Protein AF-A0A3G6RZV5-F1 (afdb_monomer_lite)

pLDDT: mean 85.43, std 10.55, range [44.31, 97.62]

Sequence (457 aa):
MAKKEITVLKEYFKAGKRPTESQFGDFIDSFAHLDDANIFSPNYKEKSNFKFVFPEQKADQAIDVLLGNVIIHGCFEIEVAGFYNFQNSVGTIKKQIVIGAFNDNNIWRPPVSRIIEASGEIVDNIYISDIVWDNTIKQYKITIYHTNSRGNEYVVRLVHHSTTNAVVDKAVLSDIYTNSLSGQKKHYVHYNENVGIKTKKPIAPLDVQGKILFDTESPVIGGVAIKGYETMWARGYHFLSSDATQNAGGFAAVGVKDKVNLYYIGKYESKVASFNPENNHSAFSGNMEVAGEVKSQSQRVFDYSPTIYLDRSVDYGGYTQGIQTRLSNGANNWFFGNAHEDTFVVSTGSYDGGRQLVVNRNGNAAFKGKVEAKDFVVSTTPTADHVFAADYKLREIAELEKFISEKSHLPEIPSAKEMTDSGLSVGDFQIKLLQKIEELTLYMISMKKEIDVLKTN

Secondary structure (DSSP, 8-state):
-----HHHHHHHT-TT-PPPHHHHHHHHHHH--TT-TTTS-TTEEEEEEEEEEPPTT--SEEEEEE--SS-EEEEEEEEEEE--BSB---EEEEEEEEEEE-TTS-EEEEEEEEEEEEEEGGGGTEEEEEEEEETTTTEEEEEEEE-SSS--EEEEEEEEE-SS---GGG-EEPPPEE-PPPS--S------S-EEES-SS-SSSEEESSEEE--S--TTS---EEEEEE-SSEEEEEEE-TTS--EEEEEEEES-TT--SEEEEE-SSSEEEEEETTTTEEEE-S----SS----S-----SSS-----PPPTTTT--EEEEEEE-TTS-EEEEEEEETTTEEEEEESSTTSSEEEEEETTS-EEESSPPP-S-----SPPPSGGGGSTT--PPPHHHHHHHHHHHSS-TTSPPHHHHHHH---HHHHHHHHHHHHHHHHHHHHHHHHHHHHHHH-

Structure (mmCIF, N/CA/C/O backbone):
data_AF-A0A3G6RZV5-F1
#
_entry.id   AF-A0A3G6RZV5-F1
#
loop_
_atom_site.group_PDB
_atom_site.id
_atom_site.type_symbol
_atom_site.label_atom_id
_atom_site.label_alt_id
_atom_site.label_comp_id
_atom_site.label_asym_id
_atom_site.label_entity_id
_atom_site.label_seq_id
_atom_site.pdbx_PDB_ins_code
_atom_site.Cartn_x
_atom_site.Cartn_y
_atom_site.Cartn_z
_atom_site.occupancy
_atom_site.B_iso_or_equiv
_atom_site.auth_seq_id
_atom_site.auth_comp_id
_atom_site.auth_asym_id
_atom_site.auth_atom_id
_atom_site.pdbx_PDB_model_num
ATOM 1 N N . MET A 1 1 ? -50.251 -6.817 67.002 1.00 53.50 1 MET A N 1
ATOM 2 C CA . MET A 1 1 ? -50.818 -8.078 67.535 1.00 53.50 1 MET A CA 1
ATOM 3 C C . MET A 1 1 ? -49.756 -9.171 67.449 1.00 53.50 1 MET A C 1
ATOM 5 O O . MET A 1 1 ? -48.773 -8.975 66.745 1.00 53.50 1 MET A O 1
ATOM 9 N N . ALA A 1 2 ? -49.868 -10.260 68.214 1.00 55.44 2 ALA A N 1
ATOM 10 C CA . ALA A 1 2 ? -48.872 -11.335 68.181 1.00 55.44 2 ALA A CA 1
ATOM 11 C C . ALA A 1 2 ? -49.033 -12.171 66.896 1.00 55.44 2 ALA A C 1
ATOM 13 O O . ALA A 1 2 ? -50.097 -12.751 66.678 1.00 55.44 2 ALA A O 1
ATOM 14 N N . LYS A 1 3 ? -47.978 -12.210 66.071 1.00 65.19 3 LYS A N 1
ATOM 15 C CA . LYS A 1 3 ? -47.906 -12.925 64.781 1.00 65.19 3 LYS A CA 1
ATOM 16 C C . LYS A 1 3 ? -48.252 -14.422 64.949 1.00 65.19 3 LYS A C 1
ATOM 18 O O . LYS A 1 3 ? -47.948 -15.003 65.993 1.00 65.19 3 LYS A O 1
ATOM 23 N N . LYS A 1 4 ? -48.890 -15.051 63.949 1.00 72.56 4 LYS A N 1
ATOM 24 C CA . LYS A 1 4 ? -49.367 -16.452 64.002 1.00 72.56 4 LYS A CA 1
ATOM 25 C C . LYS A 1 4 ? -48.599 -17.337 63.015 1.00 72.56 4 LYS A C 1
ATOM 27 O O . LYS A 1 4 ? -48.332 -16.924 61.894 1.00 72.56 4 LYS A O 1
ATOM 32 N N . GLU A 1 5 ? -48.271 -18.570 63.403 1.00 74.50 5 GLU A N 1
ATOM 33 C CA . GLU A 1 5 ? -47.612 -19.517 62.492 1.00 74.50 5 GLU A CA 1
ATOM 34 C C . GLU A 1 5 ? -48.528 -19.972 61.342 1.00 74.50 5 GLU A C 1
ATOM 36 O O . GLU A 1 5 ? -49.745 -20.077 61.512 1.00 74.50 5 GLU A O 1
ATOM 41 N N . ILE A 1 6 ? -47.938 -20.343 60.194 1.00 69.44 6 ILE A N 1
ATOM 42 C CA . ILE A 1 6 ? -48.651 -20.854 59.003 1.00 69.44 6 ILE A CA 1
ATOM 43 C C . ILE A 1 6 ? -49.625 -21.988 59.353 1.00 69.44 6 ILE A C 1
ATOM 45 O O . ILE A 1 6 ? -50.713 -22.066 58.782 1.00 69.44 6 ILE A O 1
ATOM 49 N N . THR A 1 7 ? -49.266 -22.857 60.300 1.00 76.62 7 THR A N 1
ATOM 50 C CA . THR A 1 7 ? -50.121 -23.963 60.757 1.00 76.62 7 THR A CA 1
ATOM 51 C C . THR A 1 7 ? -51.423 -23.458 61.385 1.00 76.62 7 THR A C 1
ATOM 53 O O . THR A 1 7 ? -52.482 -24.023 61.133 1.00 76.62 7 THR A O 1
ATOM 56 N N . VAL A 1 8 ? -51.366 -22.354 62.136 1.00 76.69 8 VAL A N 1
ATOM 57 C CA . VAL A 1 8 ? -52.535 -21.701 62.746 1.00 76.69 8 VAL A CA 1
ATOM 58 C C . VAL A 1 8 ? -53.341 -20.940 61.691 1.00 76.69 8 VAL A C 1
ATOM 60 O O . VAL A 1 8 ? -54.566 -21.019 61.682 1.00 76.69 8 VAL A O 1
ATOM 63 N N . LEU A 1 9 ? -52.671 -20.267 60.750 1.00 75.69 9 LEU A N 1
ATOM 64 C CA . LEU A 1 9 ? -53.339 -19.552 59.657 1.00 75.69 9 LEU A CA 1
ATOM 65 C C . LEU A 1 9 ? -54.110 -20.503 58.733 1.00 75.69 9 LEU A C 1
ATOM 67 O O . LEU A 1 9 ? -55.220 -20.185 58.321 1.00 75.69 9 LEU A O 1
ATOM 71 N N . LYS A 1 10 ? -53.585 -21.702 58.446 1.00 78.00 10 LYS A N 1
ATOM 72 C CA . LYS A 1 10 ? -54.287 -22.720 57.640 1.00 78.00 10 LYS A CA 1
ATOM 73 C C . LYS A 1 10 ? -55.625 -23.149 58.250 1.00 78.00 10 LYS A C 1
ATOM 75 O O . LYS A 1 10 ? -56.545 -23.480 57.505 1.00 78.00 10 LYS A O 1
ATOM 80 N N . GLU A 1 11 ? -55.765 -23.106 59.575 1.00 81.44 11 GLU A N 1
ATOM 81 C CA . GLU A 1 11 ? -57.043 -23.373 60.249 1.00 81.44 11 GLU A CA 1
ATOM 82 C C . GLU A 1 11 ? -58.090 -22.280 59.988 1.00 81.44 11 GLU A C 1
ATOM 84 O O . GLU A 1 11 ? -59.287 -22.577 59.977 1.00 81.44 11 GLU A O 1
ATOM 89 N N . TYR A 1 12 ? -57.664 -21.037 59.733 1.00 84.19 12 TYR A N 1
ATOM 90 C CA . TYR A 1 12 ? -58.566 -19.914 59.453 1.00 84.19 12 TYR A CA 1
ATOM 91 C C . TYR A 1 12 ? -59.238 -20.022 58.071 1.00 84.19 12 TYR A C 1
ATOM 93 O O . TYR A 1 12 ? -60.342 -19.509 57.901 1.00 84.19 12 TYR A O 1
ATOM 101 N N . PHE A 1 13 ? -58.622 -20.724 57.107 1.00 77.81 13 PHE A N 1
ATOM 102 C CA . PHE A 1 13 ? -59.063 -20.789 55.700 1.00 77.81 13 PHE A CA 1
ATOM 103 C C . PHE A 1 13 ? -59.480 -22.196 55.226 1.00 77.81 13 PHE A C 1
ATOM 105 O O . PHE A 1 13 ? -59.450 -22.490 54.029 1.00 77.81 13 PHE A O 1
ATOM 112 N N . LYS A 1 14 ? -59.875 -23.098 56.135 1.00 84.44 14 LYS A N 1
ATOM 113 C CA . LYS A 1 14 ? -60.420 -24.413 55.746 1.00 84.44 14 LYS A CA 1
ATOM 114 C C . LYS A 1 14 ? -61.727 -24.275 54.956 1.00 84.44 14 LYS A C 1
ATOM 116 O O . LYS A 1 14 ? -62.536 -23.385 55.219 1.00 84.44 14 LYS A O 1
ATOM 121 N N . ALA A 1 15 ? -61.960 -25.204 54.024 1.00 63.62 15 ALA A N 1
ATOM 122 C CA . ALA A 1 15 ? -63.175 -25.248 53.212 1.00 63.62 15 ALA A CA 1
ATOM 123 C C . ALA A 1 15 ? -64.440 -25.177 54.090 1.00 63.62 15 ALA A C 1
ATOM 125 O O . ALA A 1 15 ? -64.595 -25.950 55.035 1.00 63.62 15 ALA A O 1
ATOM 126 N N . GLY A 1 16 ? -65.325 -24.223 53.789 1.00 73.88 16 GLY A N 1
ATOM 127 C CA . GLY A 1 16 ? -66.564 -23.988 54.540 1.00 73.88 16 GLY A CA 1
ATOM 128 C C . GLY A 1 16 ? -66.453 -23.026 55.732 1.00 73.88 16 GLY A C 1
ATOM 129 O O . GLY A 1 16 ? -67.476 -22.728 56.342 1.00 73.88 16 GLY A O 1
ATOM 130 N N . LYS A 1 17 ? -65.264 -22.493 56.057 1.00 76.25 17 LYS A N 1
ATOM 131 C CA . LYS A 1 17 ? -65.096 -21.421 57.053 1.00 76.25 17 LYS A CA 1
ATOM 132 C C . LYS A 1 17 ? -64.682 -20.115 56.378 1.00 76.25 17 LYS A C 1
ATOM 134 O O . LYS A 1 17 ? -63.689 -20.070 55.659 1.00 76.25 17 LYS A O 1
ATOM 139 N N . ARG A 1 18 ? -65.443 -19.044 56.625 1.00 77.38 18 ARG A N 1
ATOM 140 C CA . ARG A 1 18 ? -65.047 -17.677 56.262 1.00 77.38 18 ARG A CA 1
ATOM 141 C C . ARG A 1 18 ? -64.276 -17.075 57.447 1.00 77.38 18 ARG A C 1
ATOM 143 O O . ARG A 1 18 ? -64.843 -17.059 58.540 1.00 77.38 18 ARG A O 1
ATOM 150 N N . PRO A 1 19 ? -63.030 -16.607 57.263 1.00 81.00 19 PRO A N 1
ATOM 151 C CA . PRO A 1 19 ? -62.265 -15.982 58.337 1.00 81.00 19 PRO A CA 1
ATOM 152 C C . PRO A 1 19 ? -62.999 -14.761 58.893 1.00 81.00 19 PRO A C 1
ATOM 154 O O . PRO A 1 19 ? -63.639 -14.021 58.140 1.00 81.00 19 PRO A O 1
ATOM 157 N N . THR A 1 20 ? -62.889 -14.532 60.200 1.00 85.06 20 THR A N 1
ATOM 158 C CA . THR A 1 20 ? -63.320 -13.268 60.811 1.00 85.06 20 THR A CA 1
ATOM 159 C C . THR A 1 20 ? -62.380 -12.131 60.408 1.00 85.06 20 THR A C 1
ATOM 161 O O . THR A 1 20 ? -61.248 -12.366 59.991 1.00 85.06 20 THR A O 1
ATOM 164 N N . GLU A 1 21 ? -62.818 -10.882 60.561 1.00 81.38 21 GLU A N 1
ATOM 165 C CA . GLU A 1 21 ? -61.992 -9.701 60.270 1.00 81.38 21 GLU A CA 1
ATOM 166 C C . GLU A 1 21 ? -60.662 -9.714 61.042 1.00 81.38 21 GLU A C 1
ATOM 168 O O . GLU A 1 21 ? -59.607 -9.467 60.468 1.00 81.38 21 GLU A O 1
ATOM 173 N N . SER A 1 22 ? -60.685 -10.128 62.313 1.00 80.31 22 SER A N 1
ATOM 174 C CA . SER A 1 22 ? -59.470 -10.300 63.119 1.00 80.31 22 SER A CA 1
ATOM 175 C C . SER A 1 22 ? -58.568 -11.427 62.606 1.00 80.31 22 SER A C 1
ATOM 177 O O . SER A 1 22 ? -57.354 -11.276 62.633 1.00 80.31 22 SER A O 1
ATOM 179 N N . GLN A 1 23 ? -59.129 -12.536 62.112 1.00 83.38 23 GLN A N 1
ATOM 180 C CA . GLN A 1 23 ? -58.349 -13.634 61.521 1.00 83.38 23 GLN A CA 1
ATOM 181 C C . GLN A 1 23 ? -57.750 -13.251 60.165 1.00 83.38 23 GLN A C 1
ATOM 183 O O . GLN A 1 23 ? -56.667 -13.711 59.810 1.00 83.38 23 GLN A O 1
ATOM 188 N N . PHE A 1 24 ? -58.446 -12.403 59.409 1.00 78.94 24 PHE A N 1
ATOM 189 C CA . PHE A 1 24 ? -57.927 -11.827 58.177 1.00 78.94 24 PHE A CA 1
ATOM 190 C C . PHE A 1 24 ? -56.823 -10.802 58.473 1.00 78.94 24 PHE A C 1
ATOM 192 O O . PHE A 1 24 ? -55.803 -10.806 57.794 1.00 78.94 24 PHE A O 1
ATOM 199 N N . GLY A 1 25 ? -56.971 -10.000 59.533 1.00 75.38 25 GLY A N 1
ATOM 200 C CA . GLY A 1 25 ? -55.913 -9.138 60.066 1.00 75.38 25 GLY A CA 1
ATOM 201 C C . GLY A 1 25 ? -54.667 -9.929 60.475 1.00 75.38 25 GLY A C 1
ATOM 202 O O . GLY A 1 25 ? -53.584 -9.640 59.981 1.00 75.38 25 GLY A O 1
ATOM 203 N N . ASP A 1 26 ? -54.830 -10.997 61.269 1.00 79.06 26 ASP A N 1
ATOM 204 C CA . ASP A 1 26 ? -53.745 -11.924 61.634 1.00 79.06 26 ASP A CA 1
ATOM 205 C C . ASP A 1 26 ? -53.050 -12.510 60.392 1.00 79.06 26 ASP A C 1
ATOM 207 O O . ASP A 1 26 ? -51.830 -12.672 60.379 1.00 79.06 26 ASP A O 1
ATOM 211 N N . PHE A 1 27 ? -53.817 -12.847 59.350 1.00 76.56 27 PHE A N 1
ATOM 212 C CA . PHE A 1 27 ? -53.292 -13.376 58.093 1.00 76.56 27 PHE A CA 1
ATOM 213 C C . PHE A 1 27 ? -52.482 -12.339 57.322 1.00 76.56 27 PHE A C 1
ATOM 215 O O . PHE A 1 27 ? -51.373 -12.659 56.917 1.00 76.56 27 PHE A O 1
ATOM 222 N N . ILE A 1 28 ? -52.989 -11.117 57.148 1.00 73.19 28 ILE A N 1
ATOM 223 C CA . ILE A 1 28 ? -52.281 -10.035 56.447 1.00 73.19 28 ILE A CA 1
ATOM 224 C C . ILE A 1 28 ? -51.010 -9.630 57.206 1.00 73.19 28 ILE A C 1
ATOM 226 O O . ILE A 1 28 ? -49.943 -9.550 56.597 1.00 73.19 28 ILE A O 1
ATOM 230 N N . ASP A 1 29 ? -51.092 -9.489 58.531 1.00 69.44 29 ASP A N 1
ATOM 231 C CA . ASP A 1 29 ? -49.945 -9.190 59.399 1.00 69.44 29 ASP A CA 1
ATOM 232 C C . ASP A 1 29 ? -48.895 -10.314 59.390 1.00 69.44 29 ASP A C 1
ATOM 234 O O . ASP A 1 29 ? -47.709 -10.062 59.606 1.00 69.44 29 ASP A O 1
ATOM 238 N N . SER A 1 30 ? -49.316 -11.559 59.138 1.00 70.31 30 SER A N 1
ATOM 239 C CA . SER A 1 30 ? -48.412 -12.710 59.031 1.00 70.31 30 SER A CA 1
ATOM 240 C C . SER A 1 30 ? -47.932 -12.973 57.596 1.00 70.31 30 SER A C 1
ATOM 242 O O . SER A 1 30 ? -46.868 -13.547 57.430 1.00 70.31 30 SER A O 1
ATOM 244 N N . PHE A 1 31 ? -48.653 -12.545 56.552 1.00 62.09 31 PHE A N 1
ATOM 245 C CA . PHE A 1 31 ? -48.222 -12.639 55.146 1.00 62.09 31 PHE A CA 1
ATOM 246 C C . PHE A 1 31 ? -47.190 -11.566 54.788 1.00 62.09 31 PHE A C 1
ATOM 248 O O . PHE A 1 31 ? -46.329 -11.790 53.936 1.00 62.09 31 PHE A O 1
ATOM 255 N N . ALA A 1 32 ? -47.241 -10.411 55.455 1.00 58.66 32 ALA A N 1
ATOM 256 C CA . ALA A 1 32 ? -46.220 -9.377 55.373 1.00 58.66 32 ALA A CA 1
ATOM 257 C C . ALA A 1 32 ? -44.980 -9.772 56.201 1.00 58.66 32 ALA A C 1
ATOM 259 O O . ALA A 1 32 ? -44.632 -9.135 57.193 1.00 58.66 32 ALA A O 1
ATOM 260 N N . HIS A 1 33 ? -44.290 -10.839 55.792 1.00 59.12 33 HIS A N 1
ATOM 261 C CA . HIS A 1 33 ? -43.014 -11.282 56.362 1.00 59.12 33 HIS A CA 1
ATOM 262 C C . HIS A 1 33 ? -41.854 -10.330 56.007 1.00 59.12 33 HIS A C 1
ATOM 264 O O . HIS A 1 33 ? -40.811 -10.775 55.554 1.00 59.12 33 HIS A O 1
ATOM 270 N N . LEU A 1 34 ? -41.992 -9.020 56.231 1.00 55.94 34 LEU A N 1
ATOM 271 C CA . LEU A 1 34 ? -40.920 -8.039 55.986 1.00 55.94 34 LEU A CA 1
ATOM 272 C C . LEU A 1 34 ? -39.690 -8.245 56.896 1.00 55.94 34 LEU A C 1
ATOM 274 O O . LEU A 1 34 ? -38.627 -7.698 56.618 1.00 55.94 34 LEU A O 1
ATOM 278 N N . ASP A 1 35 ? -39.831 -9.061 57.947 1.00 57.56 35 ASP A N 1
ATOM 279 C CA . ASP A 1 35 ? -38.786 -9.358 58.933 1.00 57.56 35 ASP A CA 1
ATOM 280 C C . ASP A 1 35 ? -38.222 -10.795 58.826 1.00 57.56 35 ASP A C 1
ATOM 282 O O . ASP A 1 35 ? -37.395 -11.183 59.652 1.00 57.56 35 ASP A O 1
ATOM 286 N N . ASP A 1 36 ? -38.689 -11.630 57.883 1.00 66.06 36 ASP A N 1
ATOM 287 C CA . ASP A 1 36 ? -38.168 -13.000 57.738 1.00 66.06 36 ASP A CA 1
ATOM 288 C C . ASP A 1 36 ? -36.772 -12.962 57.111 1.00 66.06 36 ASP A C 1
ATOM 290 O O . ASP A 1 36 ? -36.630 -12.742 55.912 1.00 66.06 36 ASP A O 1
ATOM 294 N N . ALA A 1 37 ? -35.740 -13.215 57.918 1.00 64.94 37 ALA A N 1
ATOM 295 C CA . ALA A 1 37 ? -34.343 -13.183 57.491 1.00 64.94 37 ALA A CA 1
ATOM 296 C C . ALA A 1 37 ? -33.991 -14.201 56.385 1.00 64.94 37 ALA A C 1
ATOM 298 O O . ALA A 1 37 ? -32.965 -14.036 55.725 1.00 64.94 37 ALA A O 1
ATOM 299 N N . ASN A 1 38 ? -34.816 -15.234 56.164 1.00 67.38 38 ASN A N 1
ATOM 300 C CA . ASN A 1 38 ? -34.632 -16.186 55.064 1.00 67.38 38 ASN A CA 1
ATOM 301 C C . ASN A 1 38 ? -35.175 -15.654 53.730 1.00 67.38 38 ASN A C 1
ATOM 303 O O . ASN A 1 38 ? -34.733 -16.101 52.673 1.00 67.38 38 ASN A O 1
ATOM 307 N N . ILE A 1 39 ? -36.127 -14.716 53.772 1.00 67.12 39 ILE A N 1
ATOM 308 C CA . ILE A 1 39 ? -36.760 -14.108 52.592 1.00 67.12 39 ILE A CA 1
ATOM 309 C C . ILE A 1 39 ? -36.157 -12.719 52.322 1.00 67.12 39 ILE A C 1
ATOM 311 O O . ILE A 1 39 ? -35.792 -12.407 51.191 1.00 67.12 39 ILE A O 1
ATOM 315 N N . PHE A 1 40 ? -35.985 -11.912 53.369 1.00 70.88 40 PHE A N 1
ATOM 316 C CA . PHE A 1 40 ? -35.371 -10.587 53.361 1.00 70.88 40 PHE A CA 1
ATOM 317 C C . PHE A 1 40 ? -34.137 -10.605 54.261 1.00 70.88 40 PHE A C 1
ATOM 319 O O . PHE A 1 40 ? -34.185 -10.270 55.446 1.00 70.88 40 PHE A O 1
ATOM 326 N N . SER A 1 41 ? -33.012 -11.040 53.693 1.00 80.25 41 SER A N 1
ATOM 327 C CA . SER A 1 41 ? -31.744 -11.106 54.419 1.00 80.25 41 SER A CA 1
ATOM 328 C C . SER A 1 41 ? -31.403 -9.746 55.038 1.00 80.25 41 SER A C 1
ATOM 330 O O . SER A 1 41 ? -31.340 -8.760 54.308 1.00 80.25 41 SER A O 1
ATOM 332 N N . PRO A 1 42 ? -31.090 -9.653 56.344 1.00 82.75 42 PRO A N 1
ATOM 333 C CA . PRO A 1 42 ? -30.708 -8.382 56.961 1.00 82.75 42 PRO A CA 1
ATOM 334 C C . PRO A 1 42 ? -29.401 -7.827 56.380 1.00 82.75 42 PRO A C 1
ATOM 336 O O . PRO A 1 42 ? -29.112 -6.642 56.538 1.00 82.75 42 PRO A O 1
ATOM 339 N N . ASN A 1 43 ? -28.635 -8.675 55.692 1.00 88.38 43 ASN A N 1
ATOM 340 C CA . ASN A 1 43 ? -27.391 -8.352 55.010 1.00 88.38 43 ASN A CA 1
ATOM 341 C C . ASN A 1 43 ? -27.614 -7.717 53.626 1.00 88.38 43 ASN A C 1
ATOM 343 O O . ASN A 1 43 ? -26.663 -7.222 53.025 1.00 88.38 43 ASN A O 1
ATOM 347 N N . TYR A 1 44 ? -28.850 -7.716 53.124 1.00 90.38 44 TYR A N 1
ATOM 348 C CA . TYR A 1 44 ? -29.257 -7.020 51.912 1.00 90.38 44 TYR A CA 1
ATOM 349 C C . TYR A 1 44 ? -30.419 -6.083 52.227 1.00 90.38 44 TYR A C 1
ATOM 351 O O . TYR A 1 44 ? -31.494 -6.518 52.631 1.00 90.38 44 TYR A O 1
ATOM 359 N N . LYS A 1 45 ? -30.227 -4.784 52.019 1.00 90.12 45 LYS A N 1
ATOM 360 C CA . LYS A 1 45 ? -31.321 -3.818 52.135 1.00 90.12 45 LYS A CA 1
ATOM 361 C C . LYS A 1 45 ? -31.314 -2.853 50.965 1.00 90.12 45 LYS A C 1
ATOM 363 O O . LYS A 1 45 ? -30.254 -2.461 50.477 1.00 90.12 45 LYS A O 1
ATOM 368 N N . GLU A 1 46 ? -32.514 -2.428 50.598 1.00 91.00 46 GLU A N 1
ATOM 369 C CA . GLU A 1 46 ? -32.773 -1.373 49.628 1.00 91.00 46 GLU A CA 1
ATOM 370 C C . GLU A 1 46 ? -33.574 -0.246 50.293 1.00 91.00 46 GLU A C 1
ATOM 372 O O . GLU A 1 46 ? -34.457 -0.491 51.119 1.00 91.00 46 GLU A O 1
ATOM 377 N N . LYS A 1 47 ? -33.267 1.002 49.934 1.00 90.75 47 LYS A N 1
ATOM 378 C CA . LYS A 1 47 ? -34.061 2.180 50.287 1.00 90.75 47 LYS A CA 1
ATOM 379 C C . LYS A 1 47 ? -34.240 3.054 49.051 1.00 90.75 47 LYS A C 1
ATOM 381 O O . LYS A 1 47 ? -33.277 3.624 48.546 1.00 90.75 47 LYS A O 1
ATOM 386 N N . SER A 1 48 ? -35.481 3.171 48.590 1.00 83.56 48 SER A N 1
ATOM 387 C CA . SER A 1 48 ? -35.832 3.767 47.292 1.00 83.56 48 SER A CA 1
ATOM 388 C C . SER A 1 48 ? -36.704 5.027 47.384 1.00 83.56 48 SER A C 1
ATOM 390 O O . SER A 1 48 ? -37.185 5.516 46.367 1.00 83.56 48 SER A O 1
ATOM 392 N N . ASN A 1 49 ? -36.940 5.551 48.591 1.00 81.31 49 ASN A N 1
ATOM 393 C CA . ASN A 1 49 ? -37.923 6.619 48.841 1.00 81.31 49 ASN A CA 1
ATOM 394 C C . ASN A 1 49 ? -37.299 8.018 48.947 1.00 81.31 49 ASN A C 1
ATOM 396 O O . ASN A 1 49 ? -37.875 8.911 49.567 1.00 81.31 49 ASN A O 1
ATOM 400 N N . PHE A 1 50 ? -36.111 8.216 48.382 1.00 93.38 50 PHE A N 1
ATOM 401 C CA . PHE A 1 50 ? -35.460 9.518 48.378 1.00 93.38 50 PHE A CA 1
ATOM 402 C C . PHE A 1 50 ? -35.824 10.272 47.112 1.00 93.38 50 PHE A C 1
ATOM 404 O O . PHE A 1 50 ? -35.456 9.869 46.012 1.00 93.38 50 PHE A O 1
ATOM 411 N N . LYS A 1 51 ? -36.548 11.372 47.288 1.00 92.81 51 LYS A N 1
ATOM 412 C CA . LYS A 1 51 ? -37.004 12.239 46.212 1.00 92.81 51 LYS A CA 1
ATOM 413 C C . LYS A 1 51 ? -36.645 13.677 46.557 1.00 92.81 51 LYS A C 1
ATOM 415 O O . LYS A 1 51 ? -36.919 14.117 47.672 1.00 92.81 51 LYS A O 1
ATOM 420 N N . PHE A 1 52 ? -36.043 14.396 45.619 1.00 93.25 52 PHE A N 1
ATOM 421 C CA . PHE A 1 52 ? -35.705 15.808 45.789 1.00 93.25 52 PHE A CA 1
ATOM 422 C C . PHE A 1 52 ? -35.760 16.547 44.451 1.00 93.25 52 PHE A C 1
ATOM 424 O O . PHE A 1 52 ? -35.714 15.941 43.380 1.00 93.25 52 PHE A O 1
ATOM 431 N N . VAL A 1 53 ? -35.866 17.872 44.530 1.00 92.62 53 VAL A N 1
ATOM 432 C CA . VAL A 1 53 ? -35.933 18.764 43.370 1.00 92.62 53 VAL A CA 1
ATOM 433 C C . VAL A 1 53 ? -34.904 19.865 43.564 1.00 92.62 53 VAL A C 1
ATOM 435 O O . VAL A 1 53 ? -34.980 20.606 44.545 1.00 92.62 53 VAL A O 1
ATOM 438 N N . PHE A 1 54 ? -33.945 19.980 42.645 1.00 92.06 54 PHE A N 1
ATOM 439 C CA . PHE A 1 54 ? -33.046 21.131 42.659 1.00 92.06 54 PHE A CA 1
ATOM 440 C C . PHE A 1 54 ? -33.808 22.399 42.240 1.00 92.06 54 PHE A C 1
ATOM 442 O O . PHE A 1 54 ? -34.639 22.335 41.333 1.00 92.06 54 PHE A O 1
ATOM 449 N N . PRO A 1 55 ? -33.561 23.550 42.886 1.00 89.75 55 PRO A N 1
ATOM 450 C CA . PRO A 1 55 ? -34.245 24.795 42.555 1.00 89.75 55 PRO A CA 1
ATOM 451 C C . PRO A 1 55 ? -33.873 25.309 41.157 1.00 89.75 55 PRO A C 1
ATOM 453 O O . PRO A 1 55 ? -32.721 25.227 40.736 1.00 89.75 55 PRO A O 1
ATOM 456 N N . GLU A 1 56 ? -34.854 25.888 40.463 1.00 89.81 56 GLU A N 1
ATOM 457 C CA . GLU A 1 56 ? -34.680 26.483 39.134 1.00 89.81 56 GLU A CA 1
ATOM 458 C C . GLU A 1 56 ? -33.753 27.712 39.171 1.00 89.81 56 GLU A C 1
ATOM 460 O O . GLU A 1 56 ? -33.800 28.513 40.108 1.00 89.81 56 GLU A O 1
ATOM 465 N N . GLN A 1 57 ? -32.917 27.861 38.137 1.00 87.88 57 GLN A N 1
ATOM 466 C CA . GLN A 1 57 ? -31.947 28.951 37.942 1.00 87.88 57 GLN A CA 1
ATOM 467 C C . GLN A 1 57 ? -30.912 29.129 39.066 1.00 87.88 57 GLN A C 1
ATOM 469 O O . GLN A 1 57 ? -30.307 30.195 39.195 1.00 87.88 57 GLN A O 1
ATOM 474 N N . LYS A 1 58 ? -30.646 28.088 39.861 1.00 87.44 58 LYS A N 1
ATOM 475 C CA . LYS A 1 58 ? -29.569 28.097 40.858 1.00 87.44 58 LYS A CA 1
ATOM 476 C C . LYS A 1 58 ? -28.471 27.122 40.456 1.00 87.44 58 LYS A C 1
ATOM 478 O O . LYS A 1 58 ? -28.683 25.914 40.412 1.00 87.44 58 LYS A O 1
ATOM 483 N N . ALA A 1 59 ? -27.292 27.663 40.162 1.00 87.38 59 ALA A N 1
ATOM 484 C CA . ALA A 1 59 ? -26.098 26.877 39.874 1.00 87.38 59 ALA A CA 1
ATOM 485 C C . ALA A 1 59 ? -25.449 26.338 41.160 1.00 87.38 59 ALA A C 1
ATOM 487 O O . ALA A 1 59 ? -25.783 26.771 42.269 1.00 87.38 59 ALA A O 1
ATOM 488 N N . ASP A 1 60 ? -24.506 25.408 40.987 1.00 90.50 60 ASP A N 1
ATOM 489 C CA . ASP A 1 60 ? -23.638 24.898 42.053 1.00 90.50 60 ASP A CA 1
ATOM 490 C C . ASP A 1 60 ? -24.428 24.375 43.257 1.00 90.50 60 ASP A C 1
ATOM 492 O O . ASP A 1 60 ? -24.117 24.683 44.401 1.00 90.50 60 ASP A O 1
ATOM 496 N N . GLN A 1 61 ? -25.514 23.646 43.004 1.00 94.62 61 GLN A N 1
ATOM 497 C CA . GLN A 1 61 ? -26.318 23.044 44.064 1.00 94.62 61 GLN A CA 1
ATOM 498 C C . GLN A 1 61 ? -25.831 21.622 44.340 1.00 94.62 61 GLN A C 1
ATOM 500 O O . GLN A 1 61 ? -25.420 20.905 43.427 1.00 94.62 61 GLN A O 1
ATOM 505 N N . ALA A 1 62 ? -25.915 21.197 45.593 1.00 96.25 62 ALA A N 1
ATOM 506 C CA . ALA A 1 62 ? -25.627 19.831 45.990 1.00 96.25 62 ALA A CA 1
ATOM 507 C C . ALA A 1 62 ? -26.566 19.367 47.102 1.00 96.25 62 ALA A C 1
ATOM 509 O O . ALA A 1 62 ? -27.188 20.169 47.804 1.00 96.25 62 ALA A O 1
ATOM 510 N N . ILE A 1 63 ? -26.658 18.052 47.247 1.00 97.31 63 ILE A N 1
ATOM 511 C CA . ILE A 1 63 ? -27.372 17.390 48.333 1.00 97.31 63 ILE A CA 1
ATOM 512 C C . ILE A 1 63 ? -26.540 16.210 48.823 1.00 97.31 63 ILE A C 1
ATOM 514 O O . ILE A 1 63 ? -25.959 15.475 48.020 1.00 97.31 63 ILE A O 1
ATOM 518 N N . ASP A 1 64 ? -26.463 16.030 50.137 1.00 97.62 64 ASP A N 1
ATOM 519 C CA . ASP A 1 64 ? -25.706 14.938 50.734 1.00 97.62 64 ASP A CA 1
ATOM 520 C C . ASP A 1 64 ? -26.641 13.772 51.069 1.00 97.62 64 ASP A C 1
ATOM 522 O O . ASP A 1 64 ? -27.664 13.932 51.735 1.00 97.62 64 ASP A O 1
ATOM 526 N N . VAL A 1 65 ? -26.254 12.572 50.646 1.00 96.44 65 VAL A N 1
ATOM 527 C CA . VAL A 1 65 ? -26.793 11.315 51.162 1.00 96.44 65 VAL A CA 1
ATOM 528 C C . VAL A 1 65 ? -26.002 10.968 52.418 1.00 96.44 65 VAL A C 1
ATOM 530 O O . VAL A 1 65 ? -24.859 10.518 52.338 1.00 96.44 65 VAL A O 1
ATOM 533 N N . LEU A 1 66 ? -26.601 11.203 53.580 1.00 95.75 66 LEU A N 1
ATOM 534 C CA . LEU A 1 66 ? -26.017 10.949 54.894 1.00 95.75 66 LEU A CA 1
ATOM 535 C C . LEU A 1 66 ? -26.301 9.505 55.292 1.00 95.75 66 LEU A C 1
ATOM 537 O O . LEU A 1 66 ? -27.459 9.103 55.303 1.00 95.75 66 LEU A O 1
ATOM 541 N N . LEU A 1 67 ? -25.275 8.718 55.616 1.00 92.62 67 LEU A N 1
ATOM 542 C CA . LEU A 1 67 ? -25.418 7.270 55.832 1.00 92.62 67 LEU A CA 1
ATOM 543 C C . LEU A 1 67 ? -25.652 6.876 57.301 1.00 92.62 67 LEU A C 1
ATOM 545 O O . LEU A 1 67 ? -25.811 5.694 57.604 1.00 92.62 67 LEU A O 1
ATOM 549 N N . GLY A 1 68 ? -25.721 7.854 58.206 1.00 90.81 68 GLY A N 1
ATOM 550 C CA . GLY A 1 68 ? -25.841 7.644 59.645 1.00 90.81 68 GLY A CA 1
ATOM 551 C C . GLY A 1 68 ? -24.491 7.398 60.327 1.00 90.81 68 GLY A C 1
ATOM 552 O O . GLY A 1 68 ? -23.495 7.041 59.698 1.00 90.81 68 GLY A O 1
ATOM 553 N N . ASN A 1 69 ? -24.462 7.566 61.651 1.00 91.44 69 ASN A N 1
ATOM 554 C CA . ASN A 1 69 ? -23.297 7.253 62.483 1.00 91.44 69 ASN A CA 1
ATOM 555 C C . ASN A 1 69 ? -23.218 5.738 62.757 1.00 91.44 69 ASN A C 1
ATOM 557 O O . ASN A 1 69 ? -23.510 5.260 63.856 1.00 91.44 69 ASN A O 1
ATOM 561 N N . VAL A 1 70 ? -22.905 4.975 61.712 1.00 89.44 70 VAL A N 1
ATOM 562 C CA . VAL A 1 70 ? -22.911 3.509 61.703 1.00 89.44 70 VAL A CA 1
ATOM 563 C C . VAL A 1 70 ? -21.656 2.956 61.042 1.00 89.44 70 VAL A C 1
ATOM 565 O O . VAL A 1 70 ? -20.994 3.624 60.253 1.00 89.44 70 VAL A O 1
ATOM 568 N N . ILE A 1 71 ? -21.333 1.711 61.378 1.00 89.81 71 ILE A N 1
ATOM 569 C CA . ILE A 1 71 ? -20.272 0.950 60.718 1.00 89.81 71 ILE A CA 1
ATOM 570 C C . ILE A 1 71 ? -20.773 0.562 59.319 1.00 89.81 71 ILE A C 1
ATOM 572 O O . ILE A 1 71 ? -21.874 0.022 59.193 1.00 89.81 71 ILE A O 1
ATOM 576 N N . ILE A 1 72 ? -19.975 0.815 58.279 1.00 89.69 72 ILE A N 1
ATOM 577 C CA . ILE A 1 72 ? -20.316 0.485 56.887 1.00 89.69 72 ILE A CA 1
ATOM 578 C C . ILE A 1 72 ? -19.332 -0.562 56.382 1.00 89.69 72 ILE A C 1
ATOM 580 O O . ILE A 1 72 ? -18.121 -0.346 56.375 1.00 89.69 72 ILE A O 1
ATOM 584 N N . HIS A 1 73 ? -19.856 -1.706 55.954 1.00 90.75 73 HIS A N 1
ATOM 585 C CA . HIS A 1 73 ? -19.048 -2.804 55.449 1.00 90.75 73 HIS A CA 1
ATOM 586 C C . HIS A 1 73 ? -19.744 -3.520 54.299 1.00 90.75 73 HIS A C 1
ATOM 588 O O . HIS A 1 73 ? -20.887 -3.942 54.438 1.00 90.75 73 HIS A O 1
ATOM 594 N N . GLY A 1 74 ? -19.016 -3.720 53.203 1.00 92.62 74 GLY A N 1
ATOM 595 C CA . GLY A 1 74 ? -19.481 -4.477 52.049 1.00 92.62 74 GLY A CA 1
ATOM 596 C C . GLY A 1 74 ? -19.587 -3.617 50.796 1.00 92.62 74 GLY A C 1
ATOM 597 O O . GLY A 1 74 ? -18.771 -2.721 50.570 1.00 92.62 74 GLY A O 1
ATOM 598 N N . CYS A 1 75 ? -20.562 -3.942 49.952 1.00 94.00 75 CYS A N 1
ATOM 599 C CA . CYS A 1 75 ? -20.817 -3.301 48.671 1.00 94.00 75 CYS A CA 1
ATOM 600 C C . CYS A 1 75 ? -22.080 -2.444 48.752 1.00 94.00 75 CYS A C 1
ATOM 602 O O . CYS A 1 75 ? -23.184 -2.949 48.945 1.00 94.00 75 CYS A O 1
ATOM 604 N N . PHE A 1 76 ? -21.901 -1.145 48.583 1.00 92.56 76 PHE A N 1
ATOM 605 C CA . PHE A 1 76 ? -22.932 -0.125 48.578 1.00 92.56 76 PHE A CA 1
ATOM 606 C C . PHE A 1 76 ? -23.141 0.383 47.152 1.00 92.56 76 PHE A C 1
ATOM 608 O O . PHE A 1 76 ? -22.182 0.684 46.446 1.00 92.56 76 PHE A O 1
ATOM 615 N N . GLU A 1 77 ? -24.385 0.504 46.721 1.00 95.38 77 GLU A N 1
ATOM 616 C CA . GLU A 1 77 ? -24.749 1.032 45.413 1.00 95.38 77 GLU A CA 1
ATOM 617 C C . GLU A 1 77 ? -25.686 2.222 45.589 1.00 95.38 77 GLU A C 1
ATOM 619 O O . GLU A 1 77 ? -26.648 2.164 46.354 1.00 95.38 77 GLU A O 1
ATOM 624 N N . ILE A 1 78 ? -25.392 3.298 44.867 1.00 96.38 78 ILE A N 1
ATOM 625 C CA . ILE A 1 78 ? -26.248 4.473 44.747 1.00 96.38 78 ILE A CA 1
ATOM 626 C C . ILE A 1 78 ? -26.654 4.621 43.288 1.00 96.38 78 ILE A C 1
ATOM 628 O O . ILE A 1 78 ? -25.810 4.653 42.392 1.00 96.38 78 ILE A O 1
ATOM 632 N N . GLU A 1 79 ? -27.955 4.703 43.062 1.00 96.50 79 GLU A N 1
ATOM 633 C CA . GLU A 1 79 ? -28.557 4.984 41.769 1.00 96.50 79 GLU A CA 1
ATOM 634 C C . GLU A 1 79 ? -29.277 6.328 41.847 1.00 96.50 79 GLU A C 1
ATOM 636 O O . GLU A 1 79 ? -30.067 6.554 42.767 1.00 96.50 79 GLU A O 1
ATOM 641 N N . VAL A 1 80 ? -29.005 7.212 40.889 1.00 96.06 80 VAL A N 1
ATOM 642 C CA . VAL A 1 80 ? -29.757 8.450 40.681 1.00 96.06 80 VAL A CA 1
ATOM 643 C C . VAL A 1 80 ? -30.464 8.340 39.342 1.00 96.06 80 VAL A C 1
ATOM 645 O O . VAL A 1 80 ? -29.808 8.218 38.309 1.00 96.06 80 VAL A O 1
ATOM 648 N N . ALA A 1 81 ? -31.789 8.419 39.369 1.00 94.50 81 ALA A N 1
ATOM 649 C CA . ALA A 1 81 ? -32.623 8.449 38.177 1.00 94.50 81 ALA A CA 1
ATOM 650 C C . ALA A 1 81 ? -33.226 9.845 37.998 1.00 94.50 81 ALA A C 1
ATOM 652 O O . ALA A 1 81 ? -33.712 10.456 38.957 1.00 94.50 81 ALA A O 1
ATOM 653 N N . GLY A 1 82 ? -33.173 10.341 36.766 1.00 88.12 82 GLY A N 1
ATOM 654 C CA . GLY A 1 82 ? -33.678 11.650 36.369 1.00 88.12 82 GLY A CA 1
ATOM 655 C C . GLY A 1 82 ? -34.964 11.526 35.565 1.00 88.12 82 GLY A C 1
ATOM 656 O O . GLY A 1 82 ? -35.202 10.527 34.880 1.00 88.12 82 GLY A O 1
ATOM 657 N N . PHE A 1 83 ? -35.803 12.551 35.663 1.00 83.12 83 PHE A N 1
ATOM 658 C CA . PHE A 1 83 ? -37.099 12.629 34.996 1.00 83.12 83 PHE A CA 1
ATOM 659 C C . PHE A 1 83 ? -37.211 13.943 34.229 1.00 83.12 83 PHE A C 1
ATOM 661 O O . PHE A 1 83 ? -36.524 14.916 34.528 1.00 83.12 83 PHE A O 1
ATOM 668 N N . TYR A 1 84 ? -38.124 14.008 33.263 1.00 79.12 84 TYR A N 1
ATOM 669 C CA . TYR A 1 84 ? -38.399 15.266 32.578 1.00 79.12 84 TYR A CA 1
ATOM 670 C C . TYR A 1 84 ? -39.071 16.267 33.528 1.00 79.12 84 TYR A C 1
ATOM 672 O O . TYR A 1 84 ? -40.228 16.087 33.911 1.00 79.12 84 TYR A O 1
ATOM 680 N N . ASN A 1 85 ? -38.356 17.336 33.880 1.00 72.50 85 ASN A N 1
ATOM 681 C CA . ASN A 1 85 ? -38.909 18.493 34.577 1.00 72.50 85 ASN A CA 1
ATOM 682 C C . ASN A 1 85 ? -38.065 19.732 34.229 1.00 72.50 85 ASN A C 1
ATOM 684 O O . ASN A 1 85 ? -36.878 19.753 34.514 1.00 72.50 85 ASN A O 1
ATOM 688 N N . PHE A 1 86 ? -38.641 20.742 33.571 1.00 78.62 86 PHE A N 1
ATOM 689 C CA . PHE A 1 86 ? -37.954 21.928 33.004 1.00 78.62 86 PHE A CA 1
ATOM 690 C C . PHE A 1 86 ? -36.915 21.674 31.878 1.00 78.62 86 PHE A C 1
ATOM 692 O O . PHE A 1 86 ? -36.746 22.530 31.005 1.00 78.62 86 PHE A O 1
ATOM 699 N N . GLN A 1 87 ? -36.243 20.519 31.834 1.00 80.75 87 GLN A N 1
ATOM 700 C CA . GLN A 1 87 ? -35.421 20.041 30.708 1.00 80.75 87 GLN A CA 1
ATOM 701 C C . GLN A 1 87 ? -35.420 18.506 30.637 1.00 80.75 87 GLN A C 1
ATOM 703 O O . GLN A 1 87 ? -35.917 17.830 31.539 1.00 80.75 87 GLN A O 1
ATOM 708 N N . ASN A 1 88 ? -34.861 17.950 29.560 1.00 78.88 88 ASN A N 1
ATOM 709 C CA . ASN A 1 88 ? -34.657 16.513 29.470 1.00 78.88 88 ASN A CA 1
ATOM 710 C C . ASN A 1 88 ? -33.433 16.111 30.316 1.00 78.88 88 ASN A C 1
ATOM 712 O O . ASN A 1 88 ? -32.323 16.615 30.162 1.00 78.88 88 ASN A O 1
ATOM 716 N N . SER A 1 89 ? -33.691 15.271 31.314 1.00 85.56 89 SER A N 1
ATOM 717 C CA . SER A 1 89 ? -32.687 14.679 32.201 1.00 85.56 89 SER A CA 1
ATOM 718 C C . SER A 1 89 ? -32.949 13.183 32.393 1.00 85.56 89 SER A C 1
ATOM 720 O O . SER A 1 89 ? -32.497 12.579 33.362 1.00 85.56 89 SER A O 1
ATOM 722 N N . VAL A 1 90 ? -33.698 12.576 31.464 1.00 90.50 90 VAL A N 1
ATOM 723 C CA . VAL A 1 90 ? -34.080 11.165 31.526 1.00 90.50 90 VAL A CA 1
ATOM 724 C C . VAL A 1 90 ? -32.839 10.290 31.383 1.00 90.50 90 VAL A C 1
ATOM 726 O O . VAL A 1 90 ? -32.040 10.460 30.460 1.00 90.50 90 VAL A O 1
ATOM 729 N N . GLY A 1 91 ? -32.688 9.345 32.305 1.00 92.56 91 GLY A N 1
ATOM 730 C CA . GLY A 1 91 ? -31.545 8.445 32.358 1.00 92.56 91 GLY A CA 1
ATOM 731 C C . GLY A 1 91 ? -31.282 7.936 33.769 1.00 92.56 91 GLY A C 1
ATOM 732 O O . GLY A 1 91 ? -32.014 8.272 34.705 1.00 92.56 91 GLY A O 1
ATOM 733 N N . THR A 1 92 ? -30.217 7.152 33.921 1.00 94.56 92 THR A N 1
ATOM 734 C CA . THR A 1 92 ? -29.744 6.701 35.233 1.00 94.56 92 THR A CA 1
ATOM 735 C C . THR A 1 92 ? -28.227 6.827 35.357 1.00 94.56 92 THR A C 1
ATOM 737 O O . THR A 1 92 ? -27.479 6.667 34.388 1.00 94.56 92 THR A O 1
ATOM 740 N N . ILE A 1 93 ? -27.766 7.107 36.574 1.00 96.06 93 ILE A N 1
ATOM 741 C CA . ILE A 1 93 ? -26.360 7.007 36.965 1.00 96.06 93 ILE A CA 1
ATOM 742 C C . ILE A 1 93 ? -26.295 6.070 38.156 1.00 96.06 93 ILE A C 1
ATOM 744 O O . ILE A 1 93 ? -26.840 6.373 39.218 1.00 96.06 93 ILE A O 1
ATOM 748 N N . LYS A 1 94 ? -25.593 4.951 37.998 1.00 95.94 94 LYS A N 1
ATOM 749 C CA . LYS A 1 94 ? -25.402 3.961 39.051 1.00 95.94 94 LYS A CA 1
ATOM 750 C C . LYS A 1 94 ? -23.926 3.840 39.402 1.00 95.94 94 LYS A C 1
ATOM 752 O O . LYS A 1 94 ? -23.080 3.531 38.557 1.00 95.94 94 LYS A O 1
ATOM 757 N N . LYS A 1 95 ? -23.617 4.065 40.677 1.00 95.69 95 LYS A N 1
ATOM 758 C CA . LYS A 1 95 ? -22.269 3.984 41.237 1.00 95.69 95 LYS A CA 1
ATOM 759 C C . LYS A 1 95 ? -22.206 2.885 42.285 1.00 95.69 95 LYS A C 1
ATOM 761 O O . LYS A 1 95 ? -23.018 2.841 43.204 1.00 95.69 95 LYS A O 1
ATOM 766 N N . GLN A 1 96 ? -21.209 2.023 42.147 1.00 94.81 96 GLN A N 1
ATOM 767 C CA . GLN A 1 96 ? -20.884 0.981 43.111 1.00 94.81 96 GLN A CA 1
ATOM 768 C C . GLN A 1 96 ? -19.693 1.435 43.951 1.00 94.81 96 GLN A C 1
ATOM 770 O O . GLN A 1 96 ? -18.724 1.974 43.417 1.00 94.81 96 GLN A O 1
ATOM 775 N N . ILE A 1 97 ? -19.766 1.215 45.257 1.00 94.44 97 ILE A N 1
ATOM 776 C CA . ILE A 1 97 ? -18.774 1.606 46.253 1.00 94.44 97 ILE A CA 1
ATOM 777 C C . ILE A 1 97 ? -18.545 0.404 47.161 1.00 94.44 97 ILE A C 1
ATOM 779 O O . ILE A 1 97 ? -19.474 -0.102 47.778 1.00 94.44 97 ILE A O 1
ATOM 783 N N . VAL A 1 98 ? -17.303 -0.049 47.281 1.00 93.88 98 VAL A N 1
ATOM 784 C CA . VAL A 1 98 ? -16.936 -1.091 48.243 1.00 93.88 98 VAL A CA 1
ATOM 785 C C . VAL A 1 98 ? -16.109 -0.447 49.344 1.00 93.88 98 VAL A C 1
ATOM 787 O O . VAL A 1 98 ? -15.057 0.124 49.057 1.00 93.88 98 VAL A O 1
ATOM 790 N N . ILE A 1 99 ? -16.569 -0.542 50.590 1.00 92.94 99 ILE A N 1
ATOM 791 C CA . ILE A 1 99 ? -15.959 0.113 51.757 1.00 92.94 99 ILE A CA 1
ATOM 792 C C . ILE A 1 99 ? -16.005 -0.811 52.980 1.00 92.94 99 ILE A C 1
ATOM 794 O O . ILE A 1 99 ? -16.900 -1.645 53.118 1.00 92.94 99 ILE A O 1
ATOM 798 N N . GLY A 1 100 ? -15.017 -0.672 53.860 1.00 93.81 100 GLY A N 1
ATOM 799 C CA . GLY A 1 100 ? -15.031 -1.242 55.203 1.00 93.81 100 GLY A CA 1
ATOM 800 C C . GLY A 1 100 ? -14.510 -0.213 56.190 1.00 93.81 100 GLY A C 1
ATOM 801 O O . GLY A 1 100 ? -13.301 0.034 56.238 1.00 93.81 100 GLY A O 1
ATOM 802 N N . ALA A 1 101 ? -15.421 0.419 56.924 1.00 92.50 101 ALA A N 1
ATOM 803 C CA . ALA A 1 101 ? -15.070 1.492 57.832 1.00 92.50 101 ALA A CA 1
ATOM 804 C C . ALA A 1 101 ? -15.975 1.581 59.068 1.00 92.50 101 ALA A C 1
ATOM 806 O O . ALA A 1 101 ? -17.177 1.304 59.019 1.00 92.50 101 ALA A O 1
ATOM 807 N N . PHE A 1 102 ? -15.368 1.959 60.193 1.00 91.81 102 PHE A N 1
ATOM 808 C CA . PHE A 1 102 ? -16.035 2.125 61.478 1.00 91.81 102 PHE A CA 1
ATOM 809 C C . PHE A 1 102 ? -16.728 3.487 61.555 1.00 91.81 102 PHE A C 1
ATOM 811 O O . PHE A 1 102 ? -16.493 4.383 60.741 1.00 91.81 102 PHE A O 1
ATOM 818 N N . ASN A 1 103 ? -17.580 3.645 62.564 1.00 90.44 103 ASN A N 1
ATOM 819 C CA . ASN A 1 103 ? -18.373 4.846 62.814 1.00 90.44 103 ASN A CA 1
ATOM 820 C C . ASN A 1 103 ? -17.569 5.988 63.483 1.00 90.44 103 ASN A C 1
ATOM 822 O O . ASN A 1 103 ? -18.132 6.865 64.130 1.00 90.44 103 ASN A O 1
ATOM 826 N N . ASP A 1 104 ? -16.246 5.965 63.345 1.00 91.62 104 ASP A N 1
ATOM 827 C CA . ASP A 1 104 ? -15.282 6.925 63.893 1.00 91.62 104 ASP A CA 1
ATOM 828 C C . ASP A 1 104 ? -14.200 7.323 62.865 1.00 91.62 104 ASP A C 1
ATOM 830 O O . ASP A 1 104 ? -13.159 7.863 63.235 1.00 91.62 104 ASP A O 1
ATOM 834 N N . ASN A 1 105 ? -14.448 7.067 61.573 1.00 91.44 105 ASN A N 1
ATOM 835 C CA . ASN A 1 105 ? -13.500 7.232 60.463 1.00 91.44 105 ASN A CA 1
ATOM 836 C C . ASN A 1 105 ? -12.315 6.249 60.434 1.00 91.44 105 ASN A C 1
ATOM 838 O O . ASN A 1 105 ? -11.395 6.419 59.633 1.00 91.44 105 ASN A O 1
ATOM 842 N N . ASN A 1 106 ? -12.294 5.215 61.278 1.00 93.69 106 ASN A N 1
ATOM 843 C CA . ASN A 1 106 ? -11.266 4.189 61.173 1.00 93.69 106 ASN A CA 1
ATOM 844 C C . ASN A 1 106 ? -11.589 3.236 60.004 1.00 93.69 106 ASN A C 1
ATOM 846 O O . ASN A 1 106 ? -12.539 2.451 60.050 1.00 93.69 106 ASN A O 1
ATOM 850 N N . ILE A 1 107 ? -10.817 3.341 58.920 1.00 92.38 107 ILE A N 1
ATOM 851 C CA . ILE A 1 107 ? -11.031 2.613 57.664 1.00 92.38 107 ILE A CA 1
ATOM 852 C C . ILE A 1 107 ? -10.078 1.414 57.605 1.00 92.38 107 ILE A C 1
ATOM 854 O O . ILE A 1 107 ? -8.870 1.588 57.456 1.00 92.38 107 ILE A O 1
ATOM 858 N N . TRP A 1 108 ? -10.611 0.190 57.648 1.00 93.94 108 TRP A N 1
ATOM 859 C CA . TRP A 1 108 ? -9.807 -1.029 57.447 1.00 93.94 108 TRP A CA 1
ATOM 860 C C . TRP A 1 108 ? -9.782 -1.490 55.985 1.00 93.94 108 TRP A C 1
ATOM 862 O O . TRP A 1 108 ? -8.898 -2.248 55.587 1.00 93.94 108 TRP A O 1
ATOM 872 N N . ARG A 1 109 ? -10.744 -1.039 55.170 1.00 91.88 109 ARG A N 1
ATOM 873 C CA . ARG A 1 109 ? -10.749 -1.230 53.718 1.00 91.88 109 ARG A CA 1
ATOM 874 C C . ARG A 1 109 ? -11.052 0.103 53.031 1.00 91.88 109 ARG A C 1
ATOM 876 O O . ARG A 1 109 ? -12.214 0.524 53.056 1.00 91.88 109 ARG A O 1
ATOM 883 N N . PRO A 1 110 ? -10.047 0.737 52.395 1.00 91.75 110 PRO A N 1
ATOM 884 C CA . PRO A 1 110 ? -10.232 1.978 51.654 1.00 91.75 110 PRO A CA 1
ATOM 885 C C . PRO A 1 110 ? -11.407 1.891 50.672 1.00 91.75 110 PRO A C 1
ATOM 887 O O . PRO A 1 110 ? -11.582 0.844 50.031 1.00 91.75 110 PRO A O 1
ATOM 890 N N . PRO A 1 111 ? -12.227 2.951 50.557 1.00 91.69 111 PRO A N 1
ATOM 891 C CA . PRO A 1 111 ? -13.329 2.961 49.614 1.00 91.69 111 PRO A CA 1
ATOM 892 C C . PRO A 1 111 ? -12.796 2.871 48.184 1.00 91.69 111 PRO A C 1
ATOM 894 O O . PRO A 1 111 ? -11.943 3.653 47.773 1.00 91.69 111 PRO A O 1
ATOM 897 N N . VAL A 1 112 ? -13.321 1.916 47.421 1.00 91.88 112 VAL A N 1
ATOM 898 C CA . VAL A 1 112 ? -13.094 1.808 45.975 1.00 91.88 112 VAL A CA 1
ATOM 899 C C . VAL A 1 112 ? -14.441 1.970 45.301 1.00 91.88 112 VAL A C 1
ATOM 901 O O . VAL A 1 112 ? -15.376 1.236 45.629 1.00 91.88 112 VAL A O 1
ATOM 904 N N . SER A 1 113 ? -14.549 2.922 44.380 1.00 91.56 113 SER A N 1
ATOM 905 C CA . SER A 1 113 ? -15.791 3.208 43.672 1.00 91.56 113 SER A CA 1
ATOM 906 C C . SER A 1 113 ? -15.622 3.080 42.159 1.00 91.56 113 SER A C 1
ATOM 908 O O . SER A 1 113 ? -14.523 3.225 41.622 1.00 91.56 113 SER A O 1
ATOM 910 N N . ARG A 1 114 ? -16.719 2.787 41.460 1.00 92.69 114 ARG A N 1
ATOM 911 C CA . ARG A 1 114 ? -16.794 2.857 39.996 1.00 92.69 114 ARG A CA 1
ATOM 912 C C . ARG A 1 114 ? -18.212 3.159 39.534 1.00 92.69 114 ARG A C 1
ATOM 914 O O . ARG A 1 114 ? -19.183 2.752 40.175 1.00 92.69 114 ARG A O 1
ATOM 921 N N . ILE A 1 115 ? -18.319 3.828 38.394 1.00 93.94 115 ILE A N 1
ATOM 922 C CA . ILE A 1 115 ? -19.583 3.976 37.673 1.00 93.94 115 ILE A CA 1
ATOM 923 C C . ILE A 1 115 ? -19.852 2.669 36.932 1.00 93.94 115 ILE A C 1
ATOM 925 O O . ILE A 1 115 ? -19.034 2.237 36.123 1.00 93.94 115 ILE A O 1
ATOM 929 N N . ILE A 1 116 ? -20.969 2.022 37.260 1.00 91.62 116 ILE A N 1
ATOM 930 C CA . ILE A 1 116 ? -21.401 0.765 36.634 1.00 91.62 116 ILE A CA 1
ATOM 931 C C . ILE A 1 116 ? -22.454 0.999 35.551 1.00 91.62 116 ILE A C 1
ATOM 933 O O . ILE A 1 116 ? -22.561 0.195 34.632 1.00 91.62 116 ILE A O 1
ATOM 937 N N . GLU A 1 117 ? -23.176 2.118 35.624 1.00 92.88 117 GLU A N 1
ATOM 938 C CA . GLU A 1 117 ? -24.080 2.580 34.576 1.00 92.88 117 GLU A CA 1
ATOM 939 C C . GLU A 1 117 ? -24.103 4.111 34.550 1.00 92.88 117 GLU A C 1
ATOM 941 O O . GLU A 1 117 ? -24.141 4.759 35.596 1.00 92.88 117 GLU A O 1
ATOM 946 N N . ALA A 1 118 ? -24.069 4.687 33.354 1.00 93.06 118 ALA A N 1
ATOM 947 C CA . ALA A 1 118 ? -24.302 6.104 33.110 1.00 93.06 118 ALA A CA 1
ATOM 948 C C . ALA A 1 118 ? -24.938 6.214 31.723 1.00 93.06 118 ALA A C 1
ATOM 950 O O . ALA A 1 118 ? -24.255 6.054 30.710 1.00 93.06 118 ALA A O 1
ATOM 951 N N . SER A 1 119 ? -26.256 6.383 31.684 1.00 91.12 119 SER A N 1
ATOM 952 C CA . SER A 1 119 ? -27.049 6.309 30.457 1.00 91.12 119 SER A CA 1
ATOM 953 C C . SER A 1 119 ? -28.098 7.421 30.416 1.00 91.12 119 SER A C 1
ATOM 955 O O . SER A 1 119 ? -28.689 7.768 31.437 1.00 91.12 119 SER A O 1
ATOM 957 N N . GLY A 1 120 ? -28.335 7.983 29.227 1.00 90.75 120 GLY A N 1
ATOM 958 C CA . GLY A 1 120 ? -29.278 9.087 29.019 1.00 90.75 120 GLY A CA 1
ATOM 959 C C . GLY A 1 120 ? -28.695 10.474 29.307 1.00 90.75 120 GLY A C 1
ATOM 960 O O . GLY A 1 120 ? -27.508 10.627 29.579 1.00 90.75 120 GLY A O 1
ATOM 961 N N . GLU A 1 121 ? -29.541 11.501 29.239 1.00 90.88 121 GLU A N 1
ATOM 962 C CA . GLU A 1 121 ? -29.131 12.913 29.349 1.00 90.88 121 GLU A CA 1
ATOM 963 C C . GLU A 1 121 ? -28.822 13.344 30.792 1.00 90.88 121 GLU A C 1
ATOM 965 O O . GLU A 1 121 ? -28.232 14.397 31.031 1.00 90.88 121 GLU A O 1
ATOM 970 N N . ILE A 1 122 ? -29.162 12.510 31.780 1.00 92.19 122 ILE A N 1
ATOM 971 C CA . ILE A 1 122 ? -28.849 12.748 33.195 1.00 92.19 122 ILE A CA 1
ATOM 972 C C . ILE A 1 122 ? -27.347 12.961 33.456 1.00 92.19 122 ILE A C 1
ATOM 974 O O . ILE A 1 122 ? -26.986 13.704 34.370 1.00 92.19 122 ILE A O 1
ATOM 978 N N . VAL A 1 123 ? -26.470 12.343 32.653 1.00 92.12 123 VAL A N 1
ATOM 979 C CA . VAL A 1 123 ? -25.003 12.381 32.827 1.00 92.12 123 VAL A CA 1
ATOM 980 C C . VAL A 1 123 ? -24.412 13.780 32.658 1.00 92.12 123 VAL A C 1
ATOM 982 O O . VAL A 1 123 ? -23.287 14.026 33.093 1.00 92.12 123 VAL A O 1
ATOM 985 N N . ASP A 1 124 ? -25.182 14.692 32.065 1.00 90.31 124 ASP A N 1
ATOM 986 C CA . ASP A 1 124 ? -24.824 16.095 31.883 1.00 90.31 124 ASP A CA 1
ATOM 987 C C . ASP A 1 124 ? -25.305 16.982 33.044 1.00 90.31 124 ASP A C 1
ATOM 989 O O . ASP A 1 124 ? -24.834 18.113 33.201 1.00 90.31 124 ASP A O 1
ATOM 993 N N . ASN A 1 125 ? -26.209 16.467 33.883 1.00 90.94 125 ASN A N 1
ATOM 994 C CA . ASN A 1 125 ? -26.897 17.219 34.932 1.00 90.94 125 ASN A CA 1
ATOM 995 C C . ASN A 1 125 ? -26.516 16.795 36.354 1.00 90.94 125 ASN A C 1
ATOM 997 O O . ASN A 1 125 ? -26.646 17.602 37.277 1.00 90.94 125 ASN A O 1
ATOM 1001 N N . ILE A 1 126 ? -26.073 15.551 36.550 1.00 93.75 126 ILE A N 1
ATOM 1002 C CA . ILE A 1 126 ? -25.793 14.992 37.872 1.00 93.75 126 ILE A CA 1
ATOM 1003 C C . ILE A 1 126 ? -24.397 14.391 37.947 1.00 93.75 126 ILE A C 1
ATOM 1005 O O . ILE A 1 126 ? -23.974 13.611 37.094 1.00 93.75 126 ILE A O 1
ATOM 1009 N N . TYR A 1 127 ? -23.725 14.668 39.065 1.00 95.12 127 TYR A N 1
ATOM 1010 C CA . TYR A 1 127 ? -22.478 14.020 39.428 1.00 95.12 127 TYR A CA 1
ATOM 1011 C C . TYR A 1 127 ? -22.506 13.484 40.868 1.00 95.12 127 TYR A C 1
ATOM 1013 O O . TYR A 1 127 ? -22.603 14.235 41.831 1.00 95.12 127 TYR A O 1
ATOM 1021 N N . ILE A 1 128 ? -22.376 12.165 41.021 1.00 96.25 128 ILE A N 1
ATOM 1022 C CA . ILE A 1 128 ? -22.221 11.467 42.305 1.00 96.25 128 ILE A CA 1
ATOM 1023 C C . ILE A 1 128 ? -20.744 11.434 42.751 1.00 96.25 128 ILE A C 1
ATOM 1025 O O . ILE A 1 128 ? -19.893 10.846 42.074 1.00 96.25 128 ILE A O 1
ATOM 1029 N N . SER A 1 129 ? -20.443 12.013 43.916 1.00 95.06 129 SER A N 1
ATOM 1030 C CA . SER A 1 129 ? -19.106 12.015 44.524 1.00 95.06 129 SER A CA 1
ATOM 1031 C C . SER A 1 129 ? -18.670 10.634 45.015 1.00 95.06 129 SER A C 1
ATOM 1033 O O . SER A 1 129 ? -19.428 9.662 45.000 1.00 95.06 129 SER A O 1
ATOM 1035 N N . ASP A 1 130 ? -17.416 10.513 45.445 1.00 93.69 130 ASP A N 1
ATOM 1036 C CA . ASP A 1 130 ? -17.005 9.390 46.290 1.00 93.69 130 ASP A CA 1
ATOM 1037 C C . ASP A 1 130 ? -17.580 9.515 47.701 1.00 93.69 130 ASP A C 1
ATOM 1039 O O . ASP A 1 130 ? -18.003 10.595 48.121 1.00 93.69 130 ASP A O 1
ATOM 1043 N N . ILE A 1 131 ? -17.611 8.387 48.413 1.00 93.94 131 ILE A N 1
ATOM 1044 C CA . ILE A 1 131 ? -17.966 8.358 49.829 1.00 93.94 131 ILE A CA 1
ATOM 1045 C C . ILE A 1 131 ? -16.850 9.009 50.647 1.00 93.94 131 ILE A C 1
ATOM 1047 O O . ILE A 1 131 ? -15.674 8.683 50.482 1.00 93.94 131 ILE A O 1
ATOM 1051 N N . VAL A 1 132 ? -17.222 9.919 51.540 1.00 93.81 132 VAL A N 1
ATOM 1052 C CA . VAL A 1 132 ? -16.283 10.643 52.404 1.00 93.81 132 VAL A CA 1
ATOM 1053 C C . VAL A 1 132 ? -16.797 10.677 53.836 1.00 93.81 132 VAL A C 1
ATOM 1055 O O . VAL A 1 132 ? -18.005 10.687 54.071 1.00 93.81 132 VAL A O 1
ATOM 1058 N N . TRP A 1 133 ? -15.883 10.687 54.804 1.00 94.75 133 TRP A N 1
ATOM 1059 C CA . TRP A 1 133 ? -16.221 10.945 56.200 1.00 94.75 133 TRP A CA 1
ATOM 1060 C C . TRP A 1 133 ? -16.319 12.447 56.450 1.00 94.75 133 TRP A C 1
ATOM 1062 O O . TRP A 1 133 ? -15.387 13.193 56.143 1.00 94.75 133 TRP A O 1
ATOM 1072 N N . ASP A 1 134 ? -17.425 12.887 57.043 1.00 94.50 134 ASP A N 1
ATOM 1073 C CA . ASP A 1 134 ? -17.606 14.273 57.456 1.00 94.50 134 ASP A CA 1
ATOM 1074 C C . ASP A 1 134 ? -17.375 14.407 58.969 1.00 94.50 134 ASP A C 1
ATOM 1076 O O . ASP A 1 134 ? -18.142 13.902 59.794 1.00 94.50 134 ASP A O 1
ATOM 1080 N N . ASN A 1 135 ? -16.293 15.100 59.339 1.00 93.00 135 ASN A N 1
ATOM 1081 C CA . ASN A 1 135 ? -15.881 15.276 60.734 1.00 93.00 135 ASN A CA 1
ATOM 1082 C C . ASN A 1 135 ? -16.853 16.129 61.560 1.00 93.00 135 ASN A C 1
ATOM 1084 O O . ASN A 1 135 ? -16.889 15.979 62.782 1.00 93.00 135 ASN A O 1
ATOM 1088 N N . THR A 1 136 ? -17.632 17.009 60.926 1.00 93.31 136 THR A N 1
ATOM 1089 C CA . THR A 1 136 ? -18.544 17.914 61.637 1.00 93.31 136 THR A CA 1
ATOM 1090 C C . THR A 1 136 ? -19.792 17.166 62.089 1.00 93.31 136 THR A C 1
ATOM 1092 O O . THR A 1 136 ? -20.211 17.295 63.238 1.00 93.31 136 THR A O 1
ATOM 1095 N N . ILE A 1 137 ? -20.359 16.336 61.212 1.00 93.56 137 ILE A N 1
ATOM 1096 C CA . ILE A 1 137 ? -21.567 15.545 61.504 1.00 93.56 137 ILE A CA 1
ATOM 1097 C C . ILE A 1 137 ? -21.266 14.117 61.984 1.00 93.56 137 ILE A C 1
ATOM 1099 O O . ILE A 1 137 ? -22.194 13.398 62.349 1.00 93.56 137 ILE A O 1
ATOM 1103 N N . LYS A 1 138 ? -19.987 13.714 62.009 1.00 94.25 138 LYS A N 1
ATOM 1104 C CA . LYS A 1 138 ? -19.492 12.397 62.452 1.00 94.25 138 LYS A CA 1
ATOM 1105 C C . LYS A 1 138 ? -20.198 11.220 61.770 1.00 94.25 138 LYS A C 1
ATOM 1107 O O . LYS A 1 138 ? -20.681 10.301 62.430 1.00 94.25 138 LYS A O 1
ATOM 1112 N N . GLN A 1 139 ? -20.291 11.272 60.445 1.00 94.69 139 GLN A N 1
ATOM 1113 C CA . GLN A 1 139 ? -20.852 10.194 59.628 1.00 94.69 139 GLN A CA 1
ATOM 1114 C C . GLN A 1 139 ? -20.302 10.232 58.200 1.00 94.69 139 GLN A C 1
ATOM 1116 O O . GLN A 1 139 ? -19.803 11.262 57.741 1.00 94.69 139 GLN A O 1
ATOM 1121 N N . TYR A 1 140 ? -20.425 9.112 57.484 1.00 94.56 140 TYR A N 1
ATOM 1122 C CA . TYR A 1 140 ? -20.119 9.061 56.055 1.00 94.56 140 TYR A CA 1
ATOM 1123 C C . TYR A 1 140 ? -21.232 9.689 55.225 1.00 94.56 140 TYR A C 1
ATOM 1125 O O . TYR A 1 140 ? -22.420 9.547 55.536 1.00 94.56 140 TYR A O 1
ATOM 1133 N N . LYS A 1 141 ? -20.836 10.328 54.127 1.00 95.31 141 LYS A N 1
ATOM 1134 C CA . LYS A 1 141 ? -21.752 10.909 53.154 1.00 95.31 141 LYS A CA 1
ATOM 1135 C C . LYS A 1 141 ? -21.301 10.685 51.719 1.00 95.31 141 LYS A C 1
ATOM 1137 O O . LYS A 1 141 ? -20.117 10.482 51.448 1.00 95.31 141 LYS A O 1
ATOM 1142 N N . ILE A 1 142 ? -22.265 10.753 50.811 1.00 96.12 142 ILE A N 1
ATOM 1143 C CA . ILE A 1 142 ? -22.052 10.812 49.365 1.00 96.12 142 ILE A CA 1
ATOM 1144 C C . ILE A 1 142 ? -22.769 12.061 48.869 1.00 96.12 142 ILE A C 1
ATOM 1146 O O . ILE A 1 142 ? -23.972 12.201 49.075 1.00 96.12 142 ILE A O 1
ATOM 1150 N N . THR A 1 143 ? -22.047 12.966 48.225 1.00 96.75 143 THR A N 1
ATOM 1151 C CA . THR A 1 143 ? -22.607 14.211 47.707 1.00 96.75 143 THR A CA 1
ATOM 1152 C C . THR A 1 143 ? -23.067 14.008 46.269 1.00 96.75 143 THR A C 1
ATOM 1154 O O . THR A 1 143 ? -22.330 13.507 45.418 1.00 96.75 143 THR A O 1
ATOM 1157 N N . ILE A 1 144 ? -24.300 14.410 45.988 1.00 96.81 144 ILE A N 1
ATOM 1158 C CA . ILE A 1 144 ? -24.850 14.485 44.639 1.00 96.81 144 ILE A CA 1
ATOM 1159 C C . ILE A 1 144 ? -24.803 15.951 44.226 1.00 96.81 144 ILE A C 1
ATOM 1161 O O . ILE A 1 144 ? -25.516 16.788 44.781 1.00 96.81 144 ILE A O 1
ATOM 1165 N N . TYR A 1 145 ? -23.950 16.254 43.257 1.00 96.00 145 TYR A N 1
ATOM 1166 C CA . TYR A 1 145 ? -23.806 17.582 42.683 1.00 96.00 145 TYR A CA 1
ATOM 1167 C C . TYR A 1 145 ? -24.738 17.751 41.492 1.00 96.00 145 TYR A C 1
ATOM 1169 O O . TYR A 1 145 ? -24.818 16.885 40.618 1.00 96.00 145 TYR A O 1
ATOM 1177 N N . HIS A 1 146 ? -25.383 18.907 41.435 1.00 92.94 146 HIS A N 1
ATOM 1178 C CA . HIS A 1 146 ? -26.114 19.373 40.276 1.00 92.94 146 HIS A CA 1
ATOM 1179 C C . HIS A 1 146 ? -25.167 20.168 39.376 1.00 92.94 146 HIS A C 1
ATOM 1181 O O . HIS A 1 146 ? -24.678 21.236 39.746 1.00 92.94 146 HIS A O 1
ATOM 1187 N N . THR A 1 147 ? -24.871 19.638 38.195 1.00 88.31 147 THR A N 1
ATOM 1188 C CA . THR A 1 147 ? -23.913 20.234 37.251 1.00 88.31 147 THR A CA 1
ATOM 1189 C C . THR A 1 147 ? -24.564 21.204 36.267 1.00 88.31 147 THR A C 1
ATOM 1191 O O . THR A 1 147 ? -23.863 21.827 35.469 1.00 88.31 147 THR A O 1
ATOM 1194 N N . ASN A 1 148 ? -25.885 21.374 36.360 1.00 85.56 148 ASN A N 1
ATOM 1195 C CA . ASN A 1 148 ? -26.710 22.300 35.587 1.00 85.56 148 ASN A CA 1
ATOM 1196 C C . ASN A 1 148 ? -27.387 23.323 36.531 1.00 85.56 148 ASN A C 1
ATOM 1198 O O . ASN A 1 148 ? -27.386 23.156 37.748 1.00 85.56 148 ASN A O 1
ATOM 1202 N N . SER A 1 149 ? -27.944 24.407 35.993 1.00 84.62 149 SER A N 1
ATOM 1203 C CA . SER A 1 149 ? -28.701 25.419 36.741 1.00 84.62 149 SER A CA 1
ATOM 1204 C C . SER A 1 149 ? -30.222 25.273 36.623 1.00 84.62 149 SER A C 1
ATOM 1206 O O . SER A 1 149 ? -30.942 25.966 37.338 1.00 84.62 149 SER A O 1
ATOM 1208 N N . ARG A 1 150 ? -30.730 24.394 35.747 1.00 86.94 150 ARG A N 1
ATOM 1209 C CA . ARG A 1 150 ? -32.173 24.134 35.595 1.00 86.94 150 ARG A CA 1
ATOM 1210 C C . ARG A 1 150 ? -32.668 23.105 36.600 1.00 86.94 150 ARG A C 1
ATOM 1212 O O . ARG A 1 150 ? -32.144 21.996 36.664 1.00 86.94 150 ARG A O 1
ATOM 1219 N N . GLY A 1 151 ? -33.701 23.451 37.348 1.00 84.50 151 GLY A N 1
ATOM 1220 C CA . GLY A 1 151 ? -34.298 22.604 38.361 1.00 84.50 151 GLY A CA 1
ATOM 1221 C C . GLY A 1 151 ? -34.850 21.332 37.742 1.00 84.50 151 GLY A C 1
ATOM 1222 O O . GLY A 1 151 ? -35.598 21.372 36.777 1.00 84.50 151 GLY A O 1
ATOM 1223 N N . ASN A 1 152 ? -34.454 20.186 38.276 1.00 87.50 152 ASN A N 1
ATOM 1224 C CA . ASN A 1 152 ? -34.954 18.885 37.854 1.00 87.50 152 ASN A CA 1
ATOM 1225 C C . ASN A 1 152 ? -35.284 18.063 39.091 1.00 87.50 152 ASN A C 1
ATOM 1227 O O . ASN A 1 152 ? -34.700 18.251 40.164 1.00 87.50 152 ASN A O 1
ATOM 1231 N N . GLU A 1 153 ? -36.242 17.162 38.921 1.00 91.12 153 GLU A N 1
ATOM 1232 C CA . GLU A 1 153 ? -36.628 16.205 39.943 1.00 91.12 153 GLU A CA 1
ATOM 1233 C C . GLU A 1 153 ? -35.830 14.914 39.771 1.00 91.12 153 GLU A C 1
ATOM 1235 O O . GLU A 1 153 ? -35.715 14.391 38.661 1.00 91.12 153 GLU A O 1
ATOM 1240 N N . TYR A 1 154 ? -35.309 14.398 40.881 1.00 93.88 154 TYR A N 1
ATOM 1241 C CA . TYR A 1 154 ? -34.496 13.191 40.906 1.00 93.88 154 TYR A CA 1
ATOM 1242 C C . TYR A 1 154 ? -34.978 12.235 41.990 1.00 93.88 154 TYR A C 1
ATOM 1244 O O . TYR A 1 154 ? -35.502 12.640 43.035 1.00 93.88 154 TYR A O 1
ATOM 1252 N N . VAL A 1 155 ? -34.763 10.946 41.739 1.00 94.75 155 VAL A N 1
ATOM 1253 C CA . VAL A 1 155 ? -34.967 9.883 42.722 1.00 94.75 155 VAL A CA 1
ATOM 1254 C C . VAL A 1 155 ? -33.641 9.194 42.985 1.00 94.75 155 VAL A C 1
ATOM 1256 O O . VAL A 1 155 ? -32.892 8.895 42.057 1.00 94.75 155 VAL A O 1
ATOM 1259 N N . VAL A 1 156 ? -33.372 8.925 44.261 1.00 96.25 156 VAL A N 1
ATOM 1260 C CA . VAL A 1 156 ? -32.211 8.158 44.708 1.00 96.25 156 VAL A CA 1
ATOM 1261 C C . VAL A 1 156 ? -32.655 6.810 45.247 1.00 96.25 156 VAL A C 1
ATOM 1263 O O . VAL A 1 156 ? -33.544 6.722 46.100 1.00 96.25 156 VAL A O 1
ATOM 1266 N N . ARG A 1 157 ? -31.985 5.756 44.784 1.00 95.94 157 ARG A N 1
ATOM 1267 C CA . ARG A 1 157 ? -32.083 4.414 45.356 1.00 95.94 157 ARG A CA 1
ATOM 1268 C C . ARG A 1 157 ? -30.739 4.006 45.919 1.00 95.94 157 ARG A C 1
ATOM 1270 O O . ARG A 1 157 ? -29.706 4.187 45.279 1.00 95.94 157 ARG A O 1
ATOM 1277 N N . LEU A 1 158 ? -30.770 3.459 47.125 1.00 95.81 158 LEU A N 1
ATOM 1278 C CA . LEU A 1 158 ? -29.599 2.925 47.801 1.00 95.81 158 LEU A CA 1
ATOM 1279 C C . LEU A 1 158 ? -29.785 1.430 47.989 1.00 95.81 158 LEU A C 1
ATOM 1281 O O . LEU A 1 158 ? -30.817 1.001 48.502 1.00 95.81 158 LEU A O 1
ATOM 1285 N N . VAL A 1 159 ? -28.769 0.656 47.636 1.00 94.44 159 VAL A N 1
ATOM 1286 C CA . VAL A 1 159 ? -28.717 -0.788 47.863 1.00 94.44 159 VAL A CA 1
ATOM 1287 C C . VAL A 1 159 ? -27.434 -1.104 48.614 1.00 94.44 159 VAL A C 1
ATOM 1289 O O . VAL A 1 159 ? -26.378 -0.564 48.299 1.00 94.44 159 VAL A O 1
ATOM 1292 N N . HIS A 1 160 ? -27.496 -1.973 49.618 1.00 93.75 160 HIS A N 1
ATOM 1293 C CA . HIS A 1 160 ? -26.302 -2.387 50.346 1.00 93.75 160 HIS A CA 1
ATOM 1294 C C . HIS A 1 160 ? -26.287 -3.890 50.580 1.00 93.75 160 HIS A C 1
ATOM 1296 O O . HIS A 1 160 ? -27.182 -4.436 51.222 1.00 93.75 160 HIS A O 1
ATOM 1302 N N . HIS A 1 161 ? -25.231 -4.522 50.073 1.00 92.62 161 HIS A N 1
ATOM 1303 C CA . HIS A 1 161 ? -24.856 -5.904 50.320 1.00 92.62 161 HIS A CA 1
ATOM 1304 C C . HIS A 1 161 ? -23.723 -5.923 51.344 1.00 92.62 161 HIS A C 1
ATOM 1306 O O . HIS A 1 161 ? -22.586 -5.564 51.038 1.00 92.62 161 HIS A O 1
ATOM 1312 N N . SER A 1 162 ? -24.030 -6.356 52.555 1.00 90.12 162 SER A N 1
ATOM 1313 C CA . SER A 1 162 ? -23.093 -6.421 53.671 1.00 90.12 162 SER A CA 1
ATOM 1314 C C . SER A 1 162 ? -22.818 -7.871 54.068 1.00 90.12 162 SER A C 1
ATOM 1316 O O . SER A 1 162 ? -23.559 -8.785 53.720 1.00 90.12 162 SER A O 1
ATOM 1318 N N . THR A 1 163 ? -21.734 -8.110 54.803 1.00 84.19 163 THR A N 1
ATOM 1319 C CA . THR A 1 163 ? -21.514 -9.398 55.492 1.00 84.19 163 THR A CA 1
ATOM 1320 C C . THR A 1 163 ? -22.146 -9.423 56.889 1.00 84.19 163 THR A C 1
ATOM 1322 O O . THR A 1 163 ? -22.106 -10.442 57.571 1.00 84.19 163 THR A O 1
ATOM 1325 N N . THR A 1 164 ? -22.679 -8.287 57.329 1.00 84.69 164 THR A N 1
ATOM 1326 C CA . THR A 1 164 ? -23.425 -8.064 58.572 1.00 84.69 164 THR A CA 1
ATOM 1327 C C . THR A 1 164 ? -24.712 -7.306 58.234 1.00 84.69 164 THR A C 1
ATOM 1329 O O . THR A 1 164 ? -25.028 -7.118 57.062 1.00 84.69 164 THR A O 1
ATOM 1332 N N . ASN A 1 165 ? -25.453 -6.813 59.227 1.00 87.00 165 ASN A N 1
ATOM 1333 C CA . ASN A 1 165 ? -26.666 -6.038 58.968 1.00 87.00 165 ASN A CA 1
ATOM 1334 C C . ASN A 1 165 ? -26.385 -4.833 58.051 1.00 87.00 165 ASN A C 1
ATOM 1336 O O . ASN A 1 165 ? -25.554 -3.977 58.357 1.00 87.00 165 ASN A O 1
ATOM 1340 N N . ALA A 1 166 ? -27.102 -4.751 56.933 1.00 88.38 166 ALA A N 1
ATOM 1341 C CA . ALA A 1 166 ? -27.067 -3.608 56.041 1.00 88.38 166 ALA A CA 1
ATOM 1342 C C . ALA A 1 166 ? -27.710 -2.381 56.712 1.00 88.38 166 ALA A C 1
ATOM 1344 O O . ALA A 1 166 ? -28.704 -2.489 57.436 1.00 88.38 166 ALA A O 1
ATOM 1345 N N . VAL A 1 167 ? -27.135 -1.205 56.446 1.00 86.50 167 VAL A N 1
ATOM 1346 C CA . VAL A 1 167 ? -27.397 0.030 57.205 1.00 86.50 167 VAL A CA 1
ATOM 1347 C C . VAL A 1 167 ? -28.072 1.144 56.393 1.00 86.50 167 VAL A C 1
ATOM 1349 O O . VAL A 1 167 ? -28.207 2.267 56.870 1.00 86.50 167 VAL A O 1
ATOM 1352 N N . VAL A 1 168 ? -28.524 0.860 55.165 1.00 88.38 168 VAL A N 1
ATOM 1353 C CA . VAL A 1 168 ? -29.176 1.863 54.287 1.00 88.38 168 VAL A CA 1
ATOM 1354 C C . VAL A 1 168 ? -30.487 2.413 54.848 1.00 88.38 168 VAL A C 1
ATOM 1356 O O . VAL A 1 168 ? -30.922 3.490 54.450 1.00 88.38 168 VAL A O 1
ATOM 1359 N N . ASP A 1 169 ? -31.117 1.726 55.800 1.00 87.56 169 ASP A N 1
ATOM 1360 C CA . ASP A 1 169 ? -32.302 2.215 56.507 1.00 87.56 169 ASP A CA 1
ATOM 1361 C C . ASP A 1 169 ? -32.017 3.490 57.313 1.00 87.56 169 ASP A C 1
ATOM 1363 O O . ASP A 1 169 ? -32.897 4.352 57.412 1.00 87.56 169 ASP A O 1
ATOM 1367 N N . LYS A 1 170 ? -30.780 3.651 57.803 1.00 90.69 170 LYS A N 1
ATOM 1368 C CA . LYS A 1 170 ? -30.302 4.851 58.506 1.00 90.69 170 LYS A CA 1
ATOM 1369 C C . LYS A 1 170 ? -30.006 6.029 57.586 1.00 90.69 170 LYS A C 1
ATOM 1371 O O . LYS A 1 170 ? -29.862 7.139 58.091 1.00 90.69 170 LYS A O 1
ATOM 1376 N N . ALA A 1 171 ? -29.945 5.809 56.273 1.00 93.62 171 ALA A N 1
ATOM 1377 C CA . ALA A 1 171 ? -29.624 6.878 55.348 1.00 93.62 171 ALA A CA 1
ATOM 1378 C C . ALA A 1 171 ? -30.716 7.960 55.341 1.00 93.62 171 ALA A C 1
ATOM 1380 O O . ALA A 1 171 ? -31.907 7.643 55.427 1.00 93.62 171 ALA A O 1
ATOM 1381 N N . VAL A 1 172 ? -30.333 9.225 55.210 1.00 95.25 172 VAL A N 1
ATOM 1382 C CA . VAL A 1 172 ? -31.235 10.373 55.026 1.00 95.25 172 VAL A CA 1
ATOM 1383 C C . VAL A 1 172 ? -30.613 11.357 54.036 1.00 95.25 172 VAL A C 1
ATOM 1385 O O . VAL A 1 172 ? -29.404 11.333 53.821 1.00 95.25 172 VAL A O 1
ATOM 1388 N N . LEU A 1 173 ? -31.426 12.216 53.424 1.00 96.31 173 LEU A N 1
ATOM 1389 C CA . LEU A 1 173 ? -30.916 13.334 52.630 1.00 96.31 173 LEU A CA 1
ATOM 1390 C C . LEU A 1 173 ? -30.723 14.561 53.525 1.00 96.31 173 LEU A C 1
ATOM 1392 O O . LEU A 1 173 ? -31.530 14.790 54.428 1.00 96.31 173 LEU A O 1
ATOM 1396 N N . SER A 1 174 ? -29.676 15.341 53.271 1.00 96.69 174 SER A N 1
ATOM 1397 C CA . SER A 1 174 ? -29.543 16.691 53.822 1.00 96.69 174 SER A CA 1
ATOM 1398 C C . SER A 1 174 ? -30.510 17.668 53.146 1.00 96.69 174 SER A C 1
ATOM 1400 O O . SER A 1 174 ? -31.120 17.358 52.120 1.00 96.69 174 SER A O 1
ATOM 1402 N N . ASP A 1 175 ? -30.567 18.896 53.662 1.00 95.94 175 ASP A N 1
ATOM 1403 C CA . ASP A 1 175 ? -31.075 20.022 52.880 1.00 95.94 175 ASP A CA 1
ATOM 1404 C C . ASP A 1 175 ? -30.187 20.264 51.650 1.00 95.94 175 ASP A C 1
ATOM 1406 O O . ASP A 1 175 ? -28.993 19.940 51.652 1.00 95.94 175 ASP A O 1
ATOM 1410 N N . ILE A 1 176 ? -30.770 20.840 50.596 1.00 95.94 176 ILE A N 1
ATOM 1411 C CA . ILE A 1 176 ? -30.023 21.295 49.418 1.00 95.94 176 ILE A CA 1
ATOM 1412 C C . ILE A 1 176 ? -29.237 22.548 49.794 1.00 95.94 176 ILE A C 1
ATOM 1414 O O . ILE A 1 176 ? -29.780 23.481 50.388 1.00 95.94 176 ILE A O 1
ATOM 1418 N N . TYR A 1 177 ? -27.967 22.589 49.408 1.00 95.50 177 TYR A N 1
ATOM 1419 C CA . TYR A 1 177 ? -27.073 23.698 49.708 1.00 95.50 177 TYR A CA 1
ATOM 1420 C C . TYR A 1 177 ? -26.200 24.055 48.505 1.00 95.50 177 TYR A C 1
ATOM 1422 O O . TYR A 1 177 ? -26.066 23.287 47.551 1.00 95.50 177 TYR A O 1
ATOM 1430 N N . THR A 1 178 ? -25.608 25.248 48.544 1.00 94.44 178 THR A N 1
ATOM 1431 C CA . THR A 1 178 ? -24.686 25.702 47.500 1.00 94.44 178 THR A CA 1
ATOM 1432 C C . THR A 1 178 ? -23.303 25.095 47.728 1.00 94.44 178 THR A C 1
ATOM 1434 O O . THR A 1 178 ? -22.667 25.349 48.750 1.00 94.44 178 THR A O 1
ATOM 1437 N N . ASN A 1 179 ? -22.835 24.312 46.764 1.00 93.62 179 ASN A N 1
ATOM 1438 C CA . ASN A 1 179 ? -21.532 23.673 46.734 1.00 93.62 179 ASN A CA 1
ATOM 1439 C C . ASN A 1 179 ? -21.110 23.443 45.277 1.00 93.62 179 ASN A C 1
ATOM 1441 O O . ASN A 1 179 ? -21.703 22.631 44.565 1.00 93.62 179 ASN A O 1
ATOM 1445 N N . SER A 1 180 ? -20.085 24.167 44.826 1.00 89.62 180 SER A N 1
ATOM 1446 C CA . SER A 1 180 ? -19.604 24.051 43.450 1.00 89.62 180 SER A CA 1
ATOM 1447 C C . SER A 1 180 ? -18.721 22.819 43.282 1.00 89.62 180 SER A C 1
ATOM 1449 O O . SER A 1 180 ? -17.785 22.595 44.050 1.00 89.62 180 SER A O 1
ATOM 1451 N N . LEU A 1 181 ? -19.001 22.034 42.241 1.00 91.19 181 LEU A N 1
ATOM 1452 C CA . LEU A 1 181 ? -18.158 20.910 41.849 1.00 91.19 181 LEU A CA 1
ATOM 1453 C C . LEU A 1 181 ? -16.946 21.411 41.057 1.00 91.19 181 LEU A C 1
ATOM 1455 O O . LEU A 1 181 ? -17.086 21.924 39.940 1.00 91.19 181 LEU A O 1
ATOM 1459 N N . SER A 1 182 ? -15.750 21.206 41.608 1.00 87.38 182 SER A N 1
ATOM 1460 C CA . SER A 1 182 ? -14.486 21.424 40.907 1.00 87.38 182 SER A CA 1
ATOM 1461 C C . SER A 1 182 ? -14.050 20.163 40.147 1.00 87.38 182 SER A C 1
ATOM 1463 O O . SER A 1 182 ? -14.213 19.040 40.618 1.00 87.38 182 SER A O 1
ATOM 1465 N N . GLY A 1 183 ? -13.484 20.340 38.949 1.00 88.06 183 GLY A N 1
ATOM 1466 C CA . GLY A 1 183 ? -12.983 19.234 38.126 1.00 88.06 183 GLY A CA 1
ATOM 1467 C C . GLY A 1 183 ? -14.035 18.604 37.208 1.00 88.06 183 GLY A C 1
ATOM 1468 O O . GLY A 1 183 ? -14.745 19.305 36.486 1.00 88.06 183 GLY A O 1
ATOM 1469 N N . GLN A 1 184 ? -14.073 17.270 37.167 1.00 85.31 184 GLN A N 1
ATOM 1470 C CA . GLN A 1 184 ? -14.913 16.499 36.249 1.00 85.31 184 GLN A CA 1
ATOM 1471 C C . GLN A 1 184 ? -16.400 16.638 36.601 1.00 85.31 184 GLN A C 1
ATOM 1473 O O . GLN A 1 184 ? -16.801 16.362 37.724 1.00 85.31 184 GLN A O 1
ATOM 1478 N N . LYS A 1 185 ? -17.222 17.027 35.617 1.00 87.62 185 LYS A N 1
ATOM 1479 C CA . LYS A 1 185 ? -18.672 17.257 35.781 1.00 87.62 185 LYS A CA 1
ATOM 1480 C C . LYS A 1 185 ? -19.562 16.204 35.115 1.00 87.62 185 LYS A C 1
ATOM 1482 O O . LYS A 1 185 ? -20.773 16.360 35.105 1.00 87.62 185 LYS A O 1
ATOM 1487 N N . LYS A 1 186 ? -18.975 15.157 34.534 1.00 88.06 186 LYS A N 1
ATOM 1488 C CA . LYS A 1 186 ? -19.702 14.078 33.850 1.00 88.06 186 LYS A CA 1
ATOM 1489 C C . LYS A 1 186 ? -19.157 12.725 34.271 1.00 88.06 186 LYS A C 1
ATOM 1491 O O . LYS A 1 186 ? -17.957 12.595 34.512 1.00 88.06 186 LYS A O 1
ATOM 1496 N N . HIS A 1 187 ? -20.023 11.724 34.348 1.00 90.38 187 HIS A N 1
ATOM 1497 C CA . HIS A 1 187 ? -19.614 10.349 34.629 1.00 90.38 187 HIS A CA 1
ATOM 1498 C C . HIS A 1 187 ? -19.253 9.607 33.347 1.00 90.38 187 HIS A C 1
ATOM 1500 O O . HIS A 1 187 ? -19.957 9.710 32.347 1.00 90.38 187 HIS A O 1
ATOM 1506 N N . TYR A 1 188 ? -18.171 8.833 33.402 1.00 83.00 188 TYR A N 1
ATOM 1507 C CA . TYR A 1 188 ? -17.760 7.924 32.337 1.00 83.00 188 TYR A CA 1
ATOM 1508 C C . TYR A 1 188 ? -17.723 6.502 32.885 1.00 83.00 188 TYR A C 1
ATOM 1510 O O . TYR A 1 188 ? -17.269 6.264 34.008 1.00 83.00 188 TYR A O 1
ATOM 1518 N N . VAL A 1 189 ? -18.182 5.547 32.080 1.00 84.81 189 VAL A N 1
ATOM 1519 C CA . VAL A 1 189 ? -18.010 4.128 32.387 1.00 84.81 189 VAL A CA 1
ATOM 1520 C C . VAL A 1 189 ? -16.615 3.719 31.924 1.00 84.81 189 VAL A C 1
ATOM 1522 O O . VAL A 1 189 ? -16.327 3.703 30.728 1.00 84.81 189 VAL A O 1
ATOM 1525 N N . HIS A 1 190 ? -15.746 3.394 32.878 1.00 75.94 190 HIS A N 1
ATOM 1526 C CA . HIS A 1 190 ? -14.404 2.887 32.605 1.00 75.94 190 HIS A CA 1
ATOM 1527 C C . HIS A 1 190 ? -14.371 1.370 32.797 1.00 75.94 190 HIS A C 1
ATOM 1529 O O . HIS A 1 190 ? -14.596 0.865 33.899 1.00 75.94 190 HIS A O 1
ATOM 1535 N N . TYR A 1 191 ? -14.056 0.644 31.726 1.00 78.19 191 TYR A N 1
ATOM 1536 C CA . TYR A 1 191 ? -13.763 -0.784 31.789 1.00 78.19 191 TYR A CA 1
ATOM 1537 C C . TYR A 1 191 ? -12.249 -0.970 31.915 1.00 78.19 191 TYR A C 1
ATOM 1539 O O . TYR A 1 191 ? -11.514 -0.736 30.962 1.00 78.19 191 TYR A O 1
ATOM 1547 N N . ASN A 1 192 ? -11.788 -1.366 33.104 1.00 73.69 192 ASN A N 1
ATOM 1548 C CA . ASN A 1 192 ? -10.374 -1.688 33.354 1.00 73.69 192 ASN A CA 1
ATOM 1549 C C . ASN A 1 192 ? -10.028 -3.142 32.998 1.00 73.69 192 ASN A C 1
ATOM 1551 O O . ASN A 1 192 ? -8.858 -3.499 32.912 1.00 73.69 192 ASN A O 1
ATOM 1555 N N . GLU A 1 193 ? -11.053 -3.970 32.812 1.00 82.88 193 GLU A N 1
ATOM 1556 C CA . GLU A 1 193 ? -10.934 -5.365 32.405 1.00 82.88 193 GLU A CA 1
ATOM 1557 C C . GLU A 1 193 ? -11.131 -5.498 30.895 1.00 82.88 193 GLU A C 1
ATOM 1559 O O . GLU A 1 193 ? -11.717 -4.629 30.245 1.00 82.88 193 GLU A O 1
ATOM 1564 N N . ASN A 1 194 ? -10.700 -6.633 30.350 1.00 84.56 194 ASN A N 1
ATOM 1565 C CA . ASN A 1 194 ? -10.930 -6.978 28.955 1.00 84.56 194 ASN A CA 1
ATOM 1566 C C . ASN A 1 194 ? -12.436 -6.993 28.620 1.00 84.56 194 ASN A C 1
ATOM 1568 O O . ASN A 1 194 ? -13.219 -7.717 29.241 1.00 84.56 194 ASN A O 1
ATOM 1572 N N . VAL A 1 195 ? -12.839 -6.235 27.599 1.00 88.88 195 VAL A N 1
ATOM 1573 C CA . VAL A 1 195 ? -14.219 -6.177 27.102 1.00 88.88 195 VAL A CA 1
ATOM 1574 C C . VAL A 1 195 ? -14.395 -7.180 25.968 1.00 88.88 195 VAL A C 1
ATOM 1576 O O . VAL A 1 195 ? -13.794 -7.055 24.901 1.00 88.88 195 VAL A O 1
ATOM 1579 N N . GLY A 1 196 ? -15.246 -8.180 26.196 1.00 87.25 196 GLY A N 1
ATOM 1580 C CA . GLY A 1 196 ? -15.599 -9.189 25.204 1.00 87.25 196 GLY A CA 1
ATOM 1581 C C . GLY A 1 196 ? -16.910 -8.878 24.492 1.00 87.25 196 GLY A C 1
ATOM 1582 O O . GLY A 1 196 ? -17.960 -8.826 25.129 1.00 87.25 196 GLY A O 1
ATOM 1583 N N . ILE A 1 197 ? -16.884 -8.761 23.164 1.00 86.12 197 ILE A N 1
ATOM 1584 C CA . ILE A 1 197 ? -18.098 -8.736 22.339 1.00 86.12 197 ILE A CA 1
ATOM 1585 C C . ILE A 1 197 ? -18.241 -10.108 21.679 1.00 86.12 197 ILE A C 1
ATOM 1587 O O . ILE A 1 197 ? -17.409 -10.510 20.867 1.00 86.12 197 ILE A O 1
ATOM 1591 N N . LYS A 1 198 ? -19.302 -10.839 22.052 1.00 80.50 198 LYS A N 1
ATOM 1592 C CA . LYS A 1 198 ? -19.580 -12.240 21.656 1.00 80.50 198 LYS A CA 1
ATOM 1593 C C . LYS A 1 198 ? -18.561 -13.290 22.135 1.00 80.50 198 LYS A C 1
ATOM 1595 O O . LYS A 1 198 ? -18.711 -14.458 21.798 1.00 80.50 198 LYS A O 1
ATOM 1600 N N . THR A 1 199 ? -17.603 -12.923 22.987 1.00 81.62 199 THR A N 1
ATOM 1601 C CA . THR A 1 199 ? -16.710 -13.857 23.693 1.00 81.62 199 THR A CA 1
ATOM 1602 C C . THR A 1 199 ? -16.964 -13.818 25.197 1.00 81.62 199 THR A C 1
ATOM 1604 O O . THR A 1 199 ? -17.205 -12.758 25.768 1.00 81.62 199 THR A O 1
ATOM 1607 N N . LYS A 1 200 ? -16.900 -14.980 25.856 1.00 87.94 200 LYS A N 1
ATOM 1608 C CA . LYS A 1 200 ? -16.988 -15.092 27.326 1.00 87.94 200 LYS A CA 1
ATOM 1609 C C . LYS A 1 200 ? -15.621 -15.025 28.016 1.00 87.94 200 LYS A C 1
ATOM 1611 O O . LYS A 1 200 ? -15.566 -14.998 29.240 1.00 87.94 200 LYS A O 1
ATOM 1616 N N . LYS A 1 201 ? -14.528 -15.079 27.249 1.00 89.19 201 LYS A N 1
ATOM 1617 C CA . LYS A 1 201 ? -13.146 -15.103 27.746 1.00 89.19 201 LYS A CA 1
ATOM 1618 C C . LYS A 1 201 ? -12.289 -14.175 26.883 1.00 89.19 201 LYS A C 1
ATOM 1620 O O . LYS A 1 201 ? -11.550 -14.672 26.036 1.00 89.19 201 LYS A O 1
ATOM 1625 N N . PRO A 1 202 ? -12.446 -12.853 27.024 1.00 89.25 202 PRO A N 1
ATOM 1626 C CA . PRO A 1 202 ? -11.709 -11.909 26.202 1.00 89.25 202 PRO A CA 1
ATOM 1627 C C . PRO A 1 202 ? -10.212 -11.954 26.541 1.00 89.25 202 PRO A C 1
ATOM 1629 O O . PRO A 1 202 ? -9.828 -11.855 27.709 1.00 89.25 202 PRO A O 1
ATOM 1632 N N . ILE A 1 203 ? -9.363 -12.132 25.527 1.00 88.12 203 ILE A N 1
ATOM 1633 C CA . ILE A 1 203 ? -7.899 -12.287 25.694 1.00 88.12 203 ILE A CA 1
ATOM 1634 C C . ILE A 1 203 ? -7.117 -10.984 25.469 1.00 88.12 203 ILE A C 1
ATOM 1636 O O . ILE A 1 203 ? -5.902 -10.953 25.650 1.00 88.12 203 ILE A O 1
ATOM 1640 N N . ALA A 1 204 ? -7.808 -9.914 25.086 1.00 81.38 204 ALA A N 1
ATOM 1641 C CA . ALA A 1 204 ? -7.266 -8.578 24.874 1.00 81.38 204 ALA A CA 1
ATOM 1642 C C . ALA A 1 204 ? -8.209 -7.524 25.488 1.00 81.38 204 ALA A C 1
ATOM 1644 O O . ALA A 1 204 ? -9.392 -7.831 25.671 1.00 81.38 204 ALA A O 1
ATOM 1645 N N . PRO A 1 205 ? -7.734 -6.288 25.758 1.00 83.38 205 PRO A N 1
ATOM 1646 C CA . PRO A 1 205 ? -8.556 -5.215 26.333 1.00 83.38 205 PRO A CA 1
ATOM 1647 C C . PRO A 1 205 ? -9.886 -4.981 25.606 1.00 83.38 205 PRO A C 1
ATOM 1649 O O . PRO A 1 205 ? -10.894 -4.684 26.239 1.00 83.38 205 PRO A O 1
ATOM 1652 N N . LEU A 1 206 ? -9.904 -5.184 24.287 1.00 84.88 206 LEU A N 1
ATOM 1653 C CA . LEU A 1 206 ? -11.111 -5.300 23.480 1.00 84.88 206 LEU A CA 1
ATOM 1654 C C . LEU A 1 206 ? -10.979 -6.539 22.588 1.00 84.88 206 LEU A C 1
ATOM 1656 O O . LEU A 1 206 ? -10.117 -6.584 21.712 1.00 84.88 206 LEU A O 1
ATOM 1660 N N . ASP A 1 207 ? -11.829 -7.536 22.814 1.00 79.81 207 ASP A N 1
ATOM 1661 C CA . ASP A 1 207 ? -11.868 -8.780 22.045 1.00 79.81 207 ASP A CA 1
ATOM 1662 C C . ASP A 1 207 ? -13.249 -8.932 21.402 1.00 79.81 207 ASP A C 1
ATOM 1664 O O . ASP A 1 207 ? -14.264 -9.163 22.069 1.00 79.81 207 ASP A O 1
ATOM 1668 N N . VAL A 1 208 ? -13.291 -8.746 20.084 1.00 83.00 208 VAL A N 1
ATOM 1669 C CA . VAL A 1 208 ? -14.517 -8.812 19.290 1.00 83.00 208 VAL A CA 1
ATOM 1670 C C . VAL A 1 208 ? -14.488 -10.075 18.444 1.00 83.00 208 VAL A C 1
ATOM 1672 O O . VAL A 1 208 ? -13.821 -10.135 17.411 1.00 83.00 208 VAL A O 1
ATOM 1675 N N . GLN A 1 209 ? -15.285 -11.072 18.827 1.00 74.94 209 GLN A N 1
ATOM 1676 C CA . GLN A 1 209 ? -15.511 -12.245 17.986 1.00 74.94 209 GLN A CA 1
ATOM 1677 C C . GLN A 1 209 ? -16.535 -11.915 16.897 1.00 74.94 209 GLN A C 1
ATOM 1679 O O . GLN A 1 209 ? -17.748 -12.084 17.062 1.00 74.94 209 GLN A O 1
ATOM 1684 N N . GLY A 1 210 ? -16.042 -11.414 15.761 1.00 70.12 210 GLY A N 1
ATOM 1685 C CA . GLY A 1 210 ? -16.860 -11.141 14.585 1.00 70.12 210 GLY A CA 1
ATOM 1686 C C . GLY A 1 210 ? -16.388 -9.952 13.752 1.00 70.12 210 GLY A C 1
ATOM 1687 O O . GLY A 1 210 ? -15.236 -9.877 13.336 1.00 70.12 210 GLY A O 1
ATOM 1688 N N . LYS A 1 211 ? -17.332 -9.068 13.425 1.00 66.88 211 LYS A N 1
ATOM 1689 C CA . LYS A 1 211 ? -17.156 -7.912 12.538 1.00 66.88 211 LYS A CA 1
ATOM 1690 C C . LYS A 1 211 ? -17.025 -6.646 13.382 1.00 66.88 211 LYS A C 1
ATOM 1692 O O . LYS A 1 211 ? -17.854 -6.443 14.268 1.00 66.88 211 LYS A O 1
ATOM 1697 N N . ILE A 1 212 ? -16.054 -5.793 13.058 1.00 72.31 212 ILE A N 1
ATOM 1698 C CA . ILE A 1 212 ? -15.999 -4.420 13.568 1.00 72.31 212 ILE A CA 1
ATOM 1699 C C . ILE A 1 212 ? -16.519 -3.503 12.459 1.00 72.31 212 ILE A C 1
ATOM 1701 O O . ILE A 1 212 ? -16.023 -3.506 11.329 1.00 72.31 212 ILE A O 1
ATOM 1705 N N . LEU A 1 213 ? -17.583 -2.777 12.780 1.00 64.38 213 LEU A N 1
ATOM 1706 C CA . LEU A 1 213 ? -18.200 -1.777 11.920 1.00 64.38 213 LEU A CA 1
ATOM 1707 C C . LEU A 1 213 ? -17.689 -0.403 12.348 1.00 64.38 213 LEU A C 1
ATOM 1709 O O . LEU A 1 213 ? -17.872 -0.024 13.501 1.00 64.38 213 LEU A O 1
ATOM 1713 N N . PHE A 1 214 ? -17.055 0.320 11.429 1.00 61.44 214 PHE A N 1
ATOM 1714 C CA . PHE A 1 214 ? -16.678 1.715 11.630 1.00 61.44 214 PHE A CA 1
ATOM 1715 C C . PHE A 1 214 ? -17.711 2.589 10.910 1.00 61.44 214 PHE A C 1
ATOM 1717 O O . PHE A 1 214 ? -17.830 2.481 9.694 1.00 61.44 214 PHE A O 1
ATOM 1724 N N . ASP A 1 215 ? -18.477 3.358 11.693 1.00 54.62 215 ASP A N 1
ATOM 1725 C CA . ASP A 1 215 ? -19.486 4.366 11.308 1.00 54.62 215 ASP A CA 1
ATOM 1726 C C . ASP A 1 215 ? -20.264 4.096 10.002 1.00 54.62 215 ASP A C 1
ATOM 1728 O O . ASP A 1 215 ? -19.861 4.482 8.905 1.00 54.62 215 ASP A O 1
ATOM 1732 N N . THR A 1 216 ? -21.421 3.443 10.129 1.00 47.56 216 THR A N 1
ATOM 1733 C CA . THR A 1 216 ? -22.363 3.209 9.021 1.00 47.56 216 THR A CA 1
ATOM 1734 C C . THR A 1 216 ? -23.482 4.245 8.933 1.00 47.56 216 THR A C 1
ATOM 1736 O O . THR A 1 216 ? -24.330 4.117 8.053 1.00 47.56 216 THR A O 1
ATOM 1739 N N . GLU A 1 217 ? -23.533 5.222 9.844 1.00 47.44 217 GLU A N 1
ATOM 1740 C CA . GLU A 1 217 ? -24.656 6.166 9.957 1.00 47.44 217 GLU A CA 1
ATOM 1741 C C . GLU A 1 217 ? -24.308 7.590 9.513 1.00 47.44 217 GLU A C 1
ATOM 1743 O O . GLU A 1 217 ? -25.211 8.413 9.389 1.00 47.44 217 GLU A O 1
ATOM 1748 N N . SER A 1 218 ? -23.045 7.890 9.189 1.00 45.00 218 SER A N 1
ATOM 1749 C CA . SER A 1 218 ? -22.698 9.153 8.535 1.00 45.00 218 SER A CA 1
ATOM 1750 C C . SER A 1 218 ? -23.273 9.211 7.106 1.00 45.00 218 SER A C 1
ATOM 1752 O O . SER A 1 218 ? -22.819 8.471 6.228 1.00 45.00 218 SER A O 1
ATOM 1754 N N . PRO A 1 219 ? -24.226 10.117 6.805 1.00 48.84 219 PRO A N 1
ATOM 1755 C CA . PRO A 1 219 ? -24.854 10.222 5.484 1.00 48.84 219 PRO A CA 1
ATOM 1756 C C . PRO A 1 219 ? -23.913 10.765 4.392 1.00 48.84 219 PRO A C 1
ATOM 1758 O O . PRO A 1 219 ? -24.359 11.021 3.275 1.00 48.84 219 PRO A O 1
ATOM 1761 N N . VAL A 1 220 ? -22.623 10.964 4.691 1.00 44.31 220 VAL A N 1
ATOM 1762 C CA . VAL A 1 220 ? -21.663 11.611 3.787 1.00 44.31 220 VAL A CA 1
ATOM 1763 C C . VAL A 1 220 ? -20.670 10.627 3.153 1.00 44.31 220 VAL A C 1
ATOM 1765 O O . VAL A 1 220 ? -20.154 10.940 2.085 1.00 44.31 220 VAL A O 1
ATOM 1768 N N . ILE A 1 221 ? -20.400 9.431 3.705 1.00 45.00 221 ILE A N 1
ATOM 1769 C CA . ILE A 1 221 ? -19.414 8.501 3.105 1.00 45.00 221 ILE A CA 1
ATOM 1770 C C . ILE A 1 221 ? -19.794 7.031 3.356 1.00 45.00 221 ILE A C 1
ATOM 1772 O O . ILE A 1 221 ? -19.999 6.620 4.492 1.00 45.00 221 ILE A O 1
ATOM 1776 N N . GLY A 1 222 ? -19.834 6.216 2.293 1.00 50.03 222 GLY A N 1
ATOM 1777 C CA . GLY A 1 222 ? -20.031 4.763 2.366 1.00 50.03 222 GLY A CA 1
ATOM 1778 C C . GLY A 1 222 ? -18.920 4.057 3.152 1.00 50.03 222 GLY A C 1
ATOM 1779 O O . GLY A 1 222 ? -17.856 3.770 2.603 1.00 50.03 222 GLY A O 1
ATOM 1780 N N . GLY A 1 223 ? -19.173 3.784 4.434 1.00 50.78 223 GLY A N 1
ATOM 1781 C CA . GLY A 1 223 ? -18.213 3.175 5.357 1.00 50.78 223 GLY A CA 1
ATOM 1782 C C . GLY A 1 223 ? -17.747 1.768 4.955 1.00 50.78 223 GLY A C 1
ATOM 1783 O O . GLY A 1 223 ? -18.458 1.012 4.288 1.00 50.78 223 GLY A O 1
ATOM 1784 N N . VAL A 1 224 ? -16.536 1.407 5.389 1.00 55.44 224 VAL A N 1
ATOM 1785 C CA . VAL A 1 224 ? -15.899 0.101 5.151 1.00 55.44 224 VAL A CA 1
ATOM 1786 C C . VAL A 1 224 ? -15.907 -0.702 6.445 1.00 55.44 224 VAL A C 1
ATOM 1788 O O . VAL A 1 224 ? -15.548 -0.200 7.510 1.00 55.44 224 VAL A O 1
ATOM 1791 N N . ALA A 1 225 ? -16.277 -1.978 6.362 1.00 60.16 225 ALA A N 1
ATOM 1792 C CA . ALA A 1 225 ? -16.173 -2.873 7.505 1.00 60.16 225 ALA A CA 1
ATOM 1793 C C . ALA A 1 225 ? -14.874 -3.673 7.488 1.00 60.16 225 ALA A C 1
ATOM 1795 O O . ALA A 1 225 ? -14.439 -4.129 6.429 1.00 60.16 225 ALA A O 1
ATOM 1796 N N . ILE A 1 226 ? -14.322 -3.919 8.679 1.00 65.56 226 ILE A N 1
ATOM 1797 C CA . ILE A 1 226 ? -13.165 -4.793 8.858 1.00 65.56 226 ILE A CA 1
ATOM 1798 C C . ILE A 1 226 ? -13.621 -6.096 9.513 1.00 65.56 226 ILE A C 1
ATOM 1800 O O . ILE A 1 226 ? -14.239 -6.106 10.583 1.00 65.56 226 ILE A O 1
ATOM 1804 N N . LYS A 1 227 ? -13.303 -7.220 8.867 1.00 69.19 227 LYS A N 1
ATOM 1805 C CA . LYS A 1 227 ? -13.506 -8.560 9.425 1.00 69.19 227 LYS A CA 1
ATOM 1806 C C . LYS A 1 227 ? -12.165 -9.272 9.549 1.00 69.19 227 LYS A C 1
ATOM 1808 O O . LYS A 1 227 ? -11.484 -9.487 8.546 1.00 69.19 227 LYS A O 1
ATOM 1813 N N . GLY A 1 228 ? -11.813 -9.639 10.779 1.00 67.81 228 GLY A N 1
ATOM 1814 C CA . GLY A 1 228 ? -10.701 -10.544 11.043 1.00 67.81 228 GLY A CA 1
ATOM 1815 C C . GLY A 1 228 ? -11.057 -11.974 10.636 1.00 67.81 228 GLY A C 1
ATOM 1816 O O . GLY A 1 228 ? -12.211 -12.397 10.752 1.00 67.81 228 GLY A O 1
ATOM 1817 N N . TYR A 1 229 ? -10.071 -12.723 10.157 1.00 69.62 229 TYR A N 1
ATOM 1818 C CA . TYR A 1 229 ? -10.201 -14.158 9.931 1.00 69.62 229 TYR A CA 1
ATOM 1819 C C . TYR A 1 229 ? -8.889 -14.869 10.245 1.00 69.62 229 TYR A C 1
ATOM 1821 O O . TYR A 1 229 ? -7.801 -14.328 10.042 1.00 69.62 229 TYR A O 1
ATOM 1829 N N . GLU A 1 230 ? -9.018 -16.108 10.699 1.00 72.50 230 GLU A N 1
ATOM 1830 C CA . GLU A 1 230 ? -7.908 -17.014 10.933 1.00 72.50 230 GLU A CA 1
ATOM 1831 C C . GLU A 1 230 ? -8.309 -18.407 10.443 1.00 72.50 230 GLU A C 1
ATOM 1833 O O . GLU A 1 230 ? -9.402 -18.903 10.716 1.00 72.50 230 GLU A O 1
ATOM 1838 N N . THR A 1 231 ? -7.427 -19.014 9.662 1.00 76.38 231 THR A N 1
ATOM 1839 C CA . THR A 1 231 ? -7.494 -20.406 9.208 1.00 76.38 231 THR A CA 1
ATOM 1840 C C . THR A 1 231 ? -6.150 -21.063 9.512 1.00 76.38 231 THR A C 1
ATOM 1842 O O . THR A 1 231 ? -5.199 -20.376 9.882 1.00 76.38 231 THR A O 1
ATOM 1845 N N . MET A 1 232 ? -6.019 -22.373 9.283 1.00 77.12 232 MET A N 1
ATOM 1846 C CA . MET A 1 232 ? -4.753 -23.078 9.529 1.00 77.12 232 MET A CA 1
ATOM 1847 C C . MET A 1 232 ? -3.555 -22.517 8.732 1.00 77.12 232 MET A C 1
ATOM 1849 O O . MET A 1 232 ? -2.413 -22.731 9.134 1.00 77.12 232 MET A O 1
ATOM 1853 N N . TRP A 1 233 ? -3.793 -21.779 7.640 1.00 80.50 233 TRP A N 1
ATOM 1854 C CA . TRP A 1 233 ? -2.730 -21.276 6.760 1.00 80.50 233 TRP A CA 1
ATOM 1855 C C . TRP A 1 233 ? -2.800 -19.783 6.458 1.00 80.50 233 TRP A C 1
ATOM 1857 O O . TRP A 1 233 ? -1.918 -19.275 5.776 1.00 80.50 233 TRP A O 1
ATOM 1867 N N . ALA A 1 234 ? -3.838 -19.072 6.892 1.00 81.62 234 ALA A N 1
ATOM 1868 C CA . ALA A 1 234 ? -4.033 -17.676 6.521 1.00 81.62 234 ALA A CA 1
ATOM 1869 C C . ALA A 1 234 ? -4.669 -16.877 7.650 1.00 81.62 234 ALA A C 1
ATOM 1871 O O . ALA A 1 234 ? -5.596 -17.350 8.308 1.00 81.62 234 ALA A O 1
ATOM 1872 N N . ARG A 1 235 ? -4.187 -15.648 7.820 1.00 84.62 235 ARG A N 1
ATOM 1873 C CA . ARG A 1 235 ? -4.658 -14.688 8.820 1.00 84.62 235 ARG A CA 1
ATOM 1874 C C . ARG A 1 235 ? -4.651 -13.286 8.237 1.00 84.62 235 ARG A C 1
ATOM 1876 O O . ARG A 1 235 ? -3.739 -12.941 7.483 1.00 84.62 235 ARG A O 1
ATOM 1883 N N . GLY A 1 236 ? -5.650 -12.481 8.571 1.00 83.56 236 GLY A N 1
ATOM 1884 C CA . GLY A 1 236 ? -5.695 -11.110 8.081 1.00 83.56 236 GLY A CA 1
ATOM 1885 C C . GLY A 1 236 ? -6.999 -10.378 8.338 1.00 83.56 236 GLY A C 1
ATOM 1886 O O . GLY A 1 236 ? -7.888 -10.846 9.050 1.00 83.56 236 GLY A O 1
ATOM 1887 N N . TYR A 1 237 ? -7.087 -9.216 7.703 1.00 84.19 237 TYR A N 1
ATOM 1888 C CA . TYR A 1 237 ? -8.214 -8.303 7.763 1.00 84.19 237 TYR A CA 1
ATOM 1889 C C . TYR A 1 237 ? -8.737 -8.059 6.355 1.00 84.19 237 TYR A C 1
ATOM 1891 O O . TYR A 1 237 ? -7.974 -7.674 5.470 1.00 84.19 237 TYR A O 1
ATOM 1899 N N . HIS A 1 238 ? -10.034 -8.285 6.146 1.00 82.62 238 HIS A N 1
ATOM 1900 C CA . HIS A 1 238 ? -10.710 -7.961 4.887 1.00 82.62 238 HIS A CA 1
ATOM 1901 C C . HIS A 1 238 ? -11.498 -6.667 5.013 1.00 82.62 238 HIS A C 1
ATOM 1903 O O . HIS A 1 238 ? -12.188 -6.454 6.011 1.00 82.62 238 HIS A O 1
ATOM 1909 N N . PHE A 1 239 ? -11.426 -5.862 3.959 1.00 83.75 239 PHE A N 1
ATOM 1910 C CA . PHE A 1 239 ? -12.314 -4.750 3.685 1.00 83.75 239 PHE A CA 1
ATOM 1911 C C . PHE A 1 239 ? -13.542 -5.270 2.954 1.00 83.75 239 PHE A C 1
ATOM 1913 O O . PHE A 1 239 ? -13.447 -5.871 1.880 1.00 83.75 239 PHE A O 1
ATOM 1920 N N . LEU A 1 240 ? -14.701 -5.056 3.561 1.00 78.25 240 LEU A N 1
ATOM 1921 C CA . LEU A 1 240 ? -15.984 -5.435 2.988 1.00 78.25 240 LEU A CA 1
ATOM 1922 C C . LEU A 1 240 ? -16.732 -4.189 2.509 1.00 78.25 240 LEU A C 1
ATOM 1924 O O . LEU A 1 240 ? -16.536 -3.103 3.061 1.00 78.25 240 LEU A O 1
ATOM 1928 N N . SER A 1 241 ? -17.624 -4.361 1.533 1.00 75.94 241 SER A N 1
ATOM 1929 C CA . SER A 1 241 ? -18.632 -3.353 1.191 1.00 75.94 241 SER A CA 1
ATOM 1930 C C . SER A 1 241 ? -19.455 -2.956 2.423 1.00 75.94 241 SER A C 1
ATOM 1932 O O . SER A 1 241 ? -19.528 -3.699 3.409 1.00 75.94 241 SER A O 1
ATOM 1934 N N . SER A 1 242 ? -20.085 -1.781 2.375 1.00 68.12 242 SER A N 1
ATOM 1935 C CA . SER A 1 242 ? -20.876 -1.231 3.486 1.00 68.12 242 SER A CA 1
ATOM 1936 C C . SER A 1 242 ? -21.985 -2.187 3.956 1.00 68.12 242 SER A C 1
ATOM 1938 O O . SER A 1 242 ? -22.171 -2.394 5.155 1.00 68.12 242 SER A O 1
ATOM 1940 N N . ASP A 1 243 ? -22.640 -2.868 3.015 1.00 74.06 243 ASP A N 1
ATOM 1941 C CA . ASP A 1 243 ? -23.647 -3.916 3.243 1.00 74.06 243 ASP A CA 1
ATOM 1942 C C . ASP A 1 243 ? -23.057 -5.297 3.617 1.00 74.06 243 ASP A C 1
ATOM 1944 O O . ASP A 1 243 ? -23.790 -6.240 3.908 1.00 74.06 243 ASP A O 1
ATOM 1948 N N . ALA A 1 244 ? -21.726 -5.419 3.657 1.00 68.00 244 ALA A N 1
ATOM 1949 C CA . ALA A 1 244 ? -20.960 -6.631 3.947 1.00 68.00 244 ALA A CA 1
ATOM 1950 C C . ALA A 1 244 ? -21.058 -7.768 2.914 1.00 68.00 244 ALA A C 1
ATOM 1952 O O . ALA A 1 244 ? -20.625 -8.883 3.217 1.00 68.00 244 ALA A O 1
ATOM 1953 N N . THR A 1 245 ? -21.616 -7.525 1.728 1.00 76.56 245 THR A N 1
ATOM 1954 C CA . THR A 1 245 ? -21.844 -8.581 0.730 1.00 76.56 245 THR A CA 1
ATOM 1955 C C . THR A 1 245 ? -20.629 -8.850 -0.157 1.00 76.56 245 THR A C 1
ATOM 1957 O O . THR A 1 245 ? -20.449 -9.974 -0.625 1.00 76.56 245 THR A O 1
ATOM 1960 N N . GLN A 1 246 ? -19.755 -7.861 -0.357 1.00 80.00 246 GLN A N 1
ATOM 1961 C CA . GLN A 1 246 ? -18.589 -7.965 -1.230 1.00 80.00 246 GLN A CA 1
ATOM 1962 C C . GLN A 1 246 ? -17.282 -7.830 -0.453 1.00 80.00 246 GLN A C 1
ATOM 1964 O O . GLN A 1 246 ? -17.117 -6.936 0.371 1.00 80.00 246 GLN A O 1
ATOM 1969 N N . ASN A 1 247 ? -16.315 -8.694 -0.766 1.00 83.19 247 ASN A N 1
ATOM 1970 C CA . ASN A 1 247 ? -14.934 -8.553 -0.313 1.00 83.19 247 ASN A CA 1
ATOM 1971 C C . ASN A 1 247 ? -14.160 -7.691 -1.318 1.00 83.19 247 ASN A C 1
ATOM 1973 O O . ASN A 1 247 ? -14.000 -8.091 -2.476 1.00 83.19 247 ASN A O 1
ATOM 1977 N N . ALA A 1 248 ? -13.682 -6.529 -0.881 1.00 81.19 248 ALA A N 1
ATOM 1978 C CA . ALA A 1 248 ? -12.883 -5.605 -1.683 1.00 81.19 248 ALA A CA 1
ATOM 1979 C C . ALA A 1 248 ? -11.374 -5.932 -1.649 1.00 81.19 248 ALA A C 1
ATOM 1981 O O . ALA A 1 248 ? -10.598 -5.355 -2.402 1.00 81.19 248 ALA A O 1
ATOM 1982 N N . GLY A 1 249 ? -10.955 -6.897 -0.826 1.00 86.88 249 GLY A N 1
ATOM 1983 C CA . GLY A 1 249 ? -9.560 -7.247 -0.565 1.00 86.88 249 GLY A CA 1
ATOM 1984 C C . GLY A 1 249 ? -9.168 -6.899 0.868 1.00 86.88 249 GLY A C 1
ATOM 1985 O O . GLY A 1 249 ? -10.021 -6.677 1.720 1.00 86.88 249 GLY A O 1
ATOM 1986 N N . GLY A 1 250 ? -7.875 -6.867 1.165 1.00 88.81 250 GLY A N 1
ATOM 1987 C CA . GLY A 1 250 ? -7.404 -6.458 2.484 1.00 88.81 250 GLY A CA 1
ATOM 1988 C C . GLY A 1 250 ? -5.921 -6.699 2.684 1.00 88.81 250 GLY A C 1
ATOM 1989 O O . GLY A 1 250 ? -5.172 -6.792 1.713 1.00 88.81 250 GLY A O 1
ATOM 1990 N N . PHE A 1 251 ? -5.524 -6.815 3.947 1.00 92.06 251 PHE A N 1
ATOM 1991 C CA . PHE A 1 251 ? -4.159 -7.130 4.351 1.00 92.06 251 PHE A CA 1
ATOM 1992 C C . PHE A 1 251 ? -4.128 -8.517 4.962 1.00 92.06 251 PHE A C 1
ATOM 1994 O O . PHE A 1 251 ? -4.892 -8.808 5.887 1.00 92.06 251 PHE A O 1
ATOM 2001 N N . ALA A 1 252 ? -3.247 -9.374 4.464 1.00 90.81 252 ALA A N 1
ATOM 2002 C CA . ALA A 1 252 ? -3.204 -10.741 4.940 1.00 90.81 252 ALA A CA 1
ATOM 2003 C C . ALA A 1 252 ? -1.828 -11.379 4.798 1.00 90.81 252 ALA A C 1
ATOM 2005 O O . ALA A 1 252 ? -0.982 -10.963 4.005 1.00 90.81 252 ALA A O 1
ATOM 2006 N N . ALA A 1 253 ? -1.637 -12.416 5.602 1.00 90.50 253 ALA A N 1
ATOM 2007 C CA . ALA A 1 253 ? -0.467 -13.262 5.607 1.00 90.50 253 ALA A CA 1
ATOM 2008 C C . ALA A 1 253 ? -0.886 -14.718 5.393 1.00 90.50 253 ALA A C 1
ATOM 2010 O O . ALA A 1 253 ? -1.903 -15.167 5.931 1.00 90.50 253 ALA A O 1
ATOM 2011 N N . VAL A 1 254 ? -0.080 -15.455 4.632 1.00 89.75 254 VAL A N 1
ATOM 2012 C CA . VAL A 1 254 ? -0.197 -16.903 4.455 1.00 89.75 254 VAL A CA 1
ATOM 2013 C C . VAL A 1 254 ? 1.052 -17.575 4.990 1.00 89.75 254 VAL A C 1
ATOM 2015 O O . VAL A 1 254 ? 2.171 -17.141 4.716 1.00 89.75 254 VAL A O 1
ATOM 2018 N N . GLY A 1 255 ? 0.855 -18.637 5.753 1.00 85.88 255 GLY A N 1
ATOM 2019 C CA . GLY A 1 255 ? 1.911 -19.447 6.330 1.00 85.88 255 GLY A CA 1
ATOM 2020 C C . GLY A 1 255 ? 1.405 -20.259 7.515 1.00 85.88 255 GLY A C 1
ATOM 2021 O O . GLY A 1 255 ? 0.274 -20.091 7.977 1.00 85.88 255 GLY A O 1
ATOM 2022 N N . VAL A 1 256 ? 2.247 -21.167 7.995 1.00 82.81 256 VAL A N 1
ATOM 2023 C CA . VAL A 1 256 ? 1.947 -21.972 9.184 1.00 82.81 256 VAL A CA 1
ATOM 2024 C C . VAL A 1 256 ? 1.995 -21.110 10.455 1.00 82.81 256 VAL A C 1
ATOM 2026 O O . VAL A 1 256 ? 2.280 -19.911 10.410 1.00 82.81 256 VAL A O 1
ATOM 2029 N N . LYS A 1 257 ? 1.680 -21.705 11.608 1.00 75.81 257 LYS A N 1
ATOM 2030 C CA . LYS A 1 257 ? 1.536 -20.987 12.883 1.00 75.81 257 LYS A CA 1
ATOM 2031 C C . LYS A 1 257 ? 2.688 -20.008 13.158 1.00 75.81 257 LYS A C 1
ATOM 2033 O O . LYS A 1 257 ? 2.451 -18.811 13.283 1.00 75.81 257 LYS A O 1
ATOM 2038 N N . ASP A 1 258 ? 3.923 -20.500 13.121 1.00 79.56 258 ASP A N 1
ATOM 2039 C CA . ASP A 1 258 ? 5.107 -19.722 13.512 1.00 79.56 258 ASP A CA 1
ATOM 2040 C C . ASP A 1 258 ? 5.916 -19.197 12.312 1.00 79.56 258 ASP A C 1
ATOM 2042 O O . ASP A 1 258 ? 7.045 -18.735 12.466 1.00 79.56 258 ASP A O 1
ATOM 2046 N N . LYS A 1 259 ? 5.362 -19.267 11.092 1.00 83.31 259 LYS A N 1
ATOM 2047 C CA . LYS A 1 259 ? 6.063 -18.864 9.866 1.00 83.31 259 LYS A CA 1
ATOM 2048 C C . LYS A 1 259 ? 5.122 -18.173 8.887 1.00 83.31 259 LYS A C 1
ATOM 2050 O O . LYS A 1 259 ? 4.033 -18.668 8.628 1.00 83.31 259 LYS A O 1
ATOM 2055 N N . VAL A 1 260 ? 5.546 -17.045 8.319 1.00 87.19 260 VAL A N 1
ATOM 2056 C CA . VAL A 1 260 ? 4.846 -16.394 7.202 1.00 87.19 260 VAL A CA 1
ATOM 2057 C C . VAL A 1 260 ? 5.628 -16.646 5.923 1.00 87.19 260 VAL A C 1
ATOM 2059 O O . VAL A 1 260 ? 6.803 -16.306 5.840 1.00 87.19 260 VAL A O 1
ATOM 2062 N N . ASN A 1 261 ? 4.958 -17.214 4.928 1.00 90.50 261 ASN A N 1
ATOM 2063 C CA . ASN A 1 261 ? 5.504 -17.486 3.602 1.00 90.50 261 ASN A CA 1
ATOM 2064 C C . ASN A 1 261 ? 5.163 -16.360 2.613 1.00 90.50 261 ASN A C 1
ATOM 2066 O O . ASN A 1 261 ? 5.829 -16.200 1.595 1.00 90.50 261 ASN A O 1
ATOM 2070 N N . LEU A 1 262 ? 4.101 -15.595 2.884 1.00 92.56 262 LEU A N 1
ATOM 2071 C CA . LEU A 1 262 ? 3.612 -14.547 1.993 1.00 92.56 262 LEU A CA 1
ATOM 2072 C C . LEU A 1 262 ? 2.843 -13.480 2.770 1.00 92.56 262 LEU A C 1
ATOM 2074 O O . LEU A 1 262 ? 1.879 -13.809 3.455 1.00 92.56 262 LEU A O 1
ATOM 2078 N N . TYR A 1 263 ? 3.196 -12.212 2.586 1.00 94.62 263 TYR A N 1
ATOM 2079 C CA . TYR A 1 263 ? 2.319 -11.075 2.871 1.00 94.62 263 TYR A CA 1
ATOM 2080 C C . TYR A 1 263 ? 1.671 -10.607 1.572 1.00 94.62 263 TYR A C 1
ATOM 2082 O O . TYR A 1 263 ? 2.326 -10.605 0.53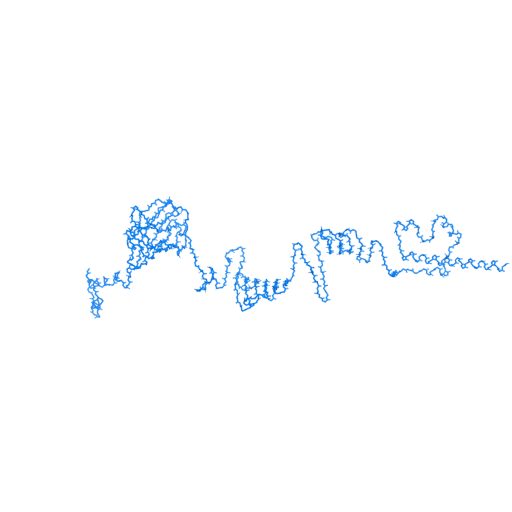0 1.00 94.62 263 TYR A O 1
ATOM 2090 N N . TYR A 1 264 ? 0.405 -10.198 1.606 1.00 94.31 264 TYR A N 1
ATOM 2091 C CA . TYR A 1 264 ? -0.248 -9.646 0.424 1.00 94.31 264 TYR A CA 1
ATOM 2092 C C . TYR A 1 264 ? -1.266 -8.551 0.742 1.00 94.31 264 TYR A C 1
ATOM 2094 O O . TYR A 1 264 ? -1.861 -8.506 1.822 1.00 94.31 264 TYR A O 1
ATOM 2102 N N . ILE A 1 265 ? -1.463 -7.691 -0.258 1.00 93.81 265 ILE A N 1
ATOM 2103 C CA . ILE A 1 265 ? -2.512 -6.674 -0.325 1.00 93.81 265 ILE A CA 1
ATOM 2104 C C . ILE A 1 265 ? -3.485 -7.074 -1.437 1.00 93.81 265 ILE A C 1
ATOM 2106 O O . ILE A 1 265 ? -3.064 -7.421 -2.543 1.00 93.81 265 ILE A O 1
ATOM 2110 N N . GLY A 1 266 ? -4.787 -7.023 -1.158 1.00 90.94 266 GLY A N 1
ATOM 2111 C CA . GLY A 1 266 ? -5.852 -7.361 -2.107 1.00 90.94 266 GLY A CA 1
ATOM 2112 C C . GLY A 1 266 ? -6.508 -8.711 -1.815 1.00 90.94 266 GLY A C 1
ATOM 2113 O O . GLY A 1 266 ? -6.669 -9.092 -0.655 1.00 90.94 266 GLY A O 1
ATOM 2114 N N . LYS A 1 267 ? -6.939 -9.426 -2.860 1.00 88.75 267 LYS A N 1
ATOM 2115 C CA . LYS A 1 267 ? -7.542 -10.767 -2.746 1.00 88.75 267 LYS A CA 1
ATOM 2116 C C . LYS A 1 267 ? -6.467 -11.835 -2.910 1.00 88.75 267 LYS A C 1
ATOM 2118 O O . LYS A 1 267 ? -5.505 -11.615 -3.633 1.00 88.75 267 LYS A O 1
ATOM 2123 N N . TYR A 1 268 ? -6.645 -13.012 -2.306 1.00 84.94 268 TYR A N 1
ATOM 2124 C CA . TYR A 1 268 ? -5.643 -14.079 -2.420 1.00 84.94 268 TYR A CA 1
ATOM 2125 C C . TYR A 1 268 ? -5.400 -14.513 -3.876 1.00 84.94 268 TYR A C 1
ATOM 2127 O O . TYR A 1 268 ? -4.250 -14.636 -4.280 1.00 84.94 268 TYR A O 1
ATOM 2135 N N . GLU A 1 269 ? -6.449 -14.663 -4.686 1.00 86.50 269 GLU A N 1
ATOM 2136 C CA . GLU A 1 269 ? -6.324 -15.016 -6.114 1.00 86.50 269 GLU A CA 1
ATOM 2137 C C . GLU A 1 269 ? -5.927 -13.824 -7.005 1.00 86.50 269 GLU A C 1
ATOM 2139 O O . GLU A 1 269 ? -5.415 -14.003 -8.102 1.00 86.50 269 GLU A O 1
ATOM 2144 N N . SER A 1 270 ? -6.133 -12.592 -6.530 1.00 88.06 270 SER A N 1
ATOM 2145 C CA . SER A 1 270 ? -5.902 -11.353 -7.285 1.00 88.06 270 SER A CA 1
ATOM 2146 C C . SER A 1 270 ? -5.180 -10.339 -6.398 1.00 88.06 270 SER A C 1
ATOM 2148 O O . SER A 1 270 ? -5.751 -9.333 -5.964 1.00 88.06 270 SER A O 1
ATOM 2150 N N . LYS A 1 271 ? -3.930 -10.668 -6.061 1.00 91.44 271 LYS A N 1
ATOM 2151 C CA . LYS A 1 271 ? -3.062 -9.880 -5.175 1.00 91.44 271 LYS A CA 1
ATOM 2152 C C . LYS A 1 271 ? -2.584 -8.639 -5.919 1.00 91.44 271 LYS A C 1
ATOM 2154 O O . LYS A 1 271 ? -1.993 -8.782 -6.982 1.00 91.44 271 LYS A O 1
ATOM 2159 N N . VAL A 1 272 ? -2.790 -7.453 -5.352 1.00 93.31 272 VAL A N 1
ATOM 2160 C CA . VAL A 1 272 ? -2.264 -6.180 -5.886 1.00 93.31 272 VAL A CA 1
ATOM 2161 C C . VAL A 1 272 ? -0.765 -6.084 -5.620 1.00 93.31 272 VAL A C 1
ATOM 2163 O O . VAL A 1 272 ? 0.021 -5.754 -6.500 1.00 93.31 272 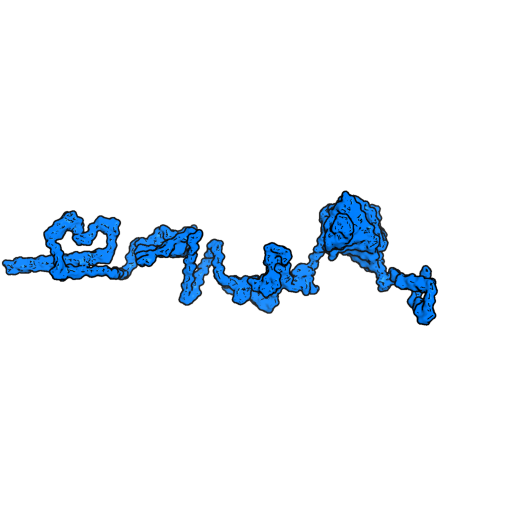VAL A O 1
ATOM 2166 N N . ALA A 1 273 ? -0.363 -6.439 -4.403 1.00 94.44 273 ALA A N 1
ATOM 2167 C CA . ALA A 1 273 ? 1.031 -6.529 -4.009 1.00 94.44 273 ALA A CA 1
ATOM 2168 C C . ALA A 1 273 ? 1.244 -7.791 -3.183 1.00 94.44 273 ALA A C 1
ATOM 2170 O O . ALA A 1 273 ? 0.357 -8.219 -2.437 1.00 94.44 273 ALA A O 1
ATOM 2171 N N . SER A 1 274 ? 2.425 -8.381 -3.304 1.00 94.69 274 SER A N 1
ATOM 2172 C CA . SER A 1 274 ? 2.825 -9.525 -2.504 1.00 94.69 274 SER A CA 1
ATOM 2173 C C . SER A 1 274 ? 4.303 -9.475 -2.159 1.00 94.69 274 SER A C 1
ATOM 2175 O O . SER A 1 274 ? 5.123 -9.038 -2.963 1.00 94.69 274 SER A O 1
ATOM 2177 N N . PHE A 1 275 ? 4.621 -9.927 -0.954 1.00 94.94 275 PHE A N 1
ATOM 2178 C CA . PHE A 1 275 ? 5.959 -9.902 -0.388 1.00 94.94 275 PHE A CA 1
ATOM 2179 C C . PHE A 1 275 ? 6.247 -11.277 0.193 1.00 94.94 275 PHE A C 1
ATOM 2181 O O . PHE A 1 275 ? 5.575 -11.719 1.128 1.00 94.94 275 PHE A O 1
ATOM 2188 N N . ASN A 1 276 ? 7.228 -11.966 -0.374 1.00 93.12 276 ASN A N 1
ATOM 2189 C CA . ASN A 1 276 ? 7.713 -13.231 0.137 1.00 93.12 276 ASN A CA 1
ATOM 2190 C C . ASN A 1 276 ? 8.996 -12.976 0.952 1.00 93.12 276 ASN A C 1
ATOM 2192 O O . ASN A 1 276 ? 10.046 -12.683 0.373 1.00 93.12 276 ASN A O 1
ATOM 2196 N N . PRO A 1 277 ? 8.926 -13.072 2.293 1.00 90.81 277 PRO A N 1
ATOM 2197 C CA . PRO A 1 277 ? 10.075 -12.826 3.156 1.00 90.81 277 PRO A CA 1
ATOM 2198 C C . PRO A 1 277 ? 11.130 -13.940 3.087 1.00 90.81 277 PRO A C 1
ATOM 2200 O O . PRO A 1 277 ? 12.263 -13.713 3.493 1.00 90.81 277 PRO A O 1
ATOM 2203 N N . GLU A 1 278 ? 10.802 -15.135 2.587 1.00 89.31 278 GLU A N 1
ATOM 2204 C CA . GLU A 1 278 ? 11.756 -16.252 2.530 1.00 89.31 278 GLU A CA 1
ATOM 2205 C C . GLU A 1 278 ? 12.839 -16.038 1.471 1.00 89.31 278 GLU A C 1
ATOM 2207 O O . GLU A 1 278 ? 13.972 -16.483 1.643 1.00 89.31 278 GLU A O 1
ATOM 2212 N N . ASN A 1 279 ? 12.497 -15.363 0.373 1.00 88.62 279 ASN A N 1
ATOM 2213 C CA . ASN A 1 279 ? 13.401 -15.120 -0.749 1.00 88.62 279 ASN A CA 1
ATOM 2214 C C . ASN A 1 279 ? 13.561 -13.632 -1.097 1.00 88.62 279 ASN A C 1
ATOM 2216 O O . ASN A 1 279 ? 14.112 -13.316 -2.149 1.00 88.62 279 ASN A O 1
ATOM 2220 N N . ASN A 1 280 ? 13.101 -12.726 -0.225 1.00 86.44 280 ASN A N 1
ATOM 2221 C CA . ASN A 1 280 ? 13.139 -11.272 -0.424 1.00 86.44 280 ASN A CA 1
ATOM 2222 C C . ASN A 1 280 ? 12.515 -10.819 -1.757 1.00 86.44 280 ASN A C 1
ATOM 2224 O O . ASN A 1 280 ? 13.001 -9.886 -2.397 1.00 86.44 280 ASN A O 1
ATOM 2228 N N . HIS A 1 281 ? 11.447 -11.492 -2.189 1.00 87.75 281 HIS A N 1
ATOM 2229 C CA . HIS A 1 281 ? 10.776 -11.191 -3.448 1.00 87.75 281 HIS A CA 1
ATOM 2230 C C . HIS A 1 281 ? 9.524 -10.345 -3.216 1.00 87.75 281 HIS A C 1
ATOM 2232 O O . HIS A 1 281 ? 8.619 -10.744 -2.481 1.00 87.75 281 HIS A O 1
ATOM 2238 N N . SER A 1 282 ? 9.454 -9.207 -3.902 1.00 91.19 282 SER A N 1
ATOM 2239 C CA . SER A 1 282 ? 8.271 -8.349 -3.960 1.00 91.19 282 SER A CA 1
ATOM 2240 C C . SER A 1 282 ? 7.703 -8.381 -5.372 1.00 91.19 282 SER A C 1
ATOM 2242 O O . SER A 1 282 ? 8.434 -8.136 -6.330 1.00 91.19 282 SER A O 1
ATOM 2244 N N . ALA A 1 283 ? 6.409 -8.652 -5.500 1.00 90.00 283 ALA A N 1
ATOM 2245 C CA . ALA A 1 283 ? 5.702 -8.642 -6.774 1.00 90.00 283 ALA A CA 1
ATOM 2246 C C . ALA A 1 283 ? 4.480 -7.726 -6.693 1.00 90.00 283 ALA A C 1
ATOM 2248 O O . ALA A 1 283 ? 3.706 -7.798 -5.736 1.00 90.00 283 ALA A O 1
ATOM 2249 N N . PHE A 1 284 ? 4.303 -6.903 -7.722 1.00 90.94 284 PHE A N 1
ATOM 2250 C CA . PHE A 1 284 ? 3.188 -5.975 -7.882 1.00 90.94 284 PHE A CA 1
ATOM 2251 C C . PHE A 1 284 ? 2.442 -6.347 -9.161 1.00 90.94 284 PHE A C 1
ATOM 2253 O O . PHE A 1 284 ? 3.077 -6.638 -10.174 1.00 90.94 284 PHE A O 1
ATOM 2260 N N . SER A 1 285 ? 1.112 -6.387 -9.109 1.00 87.50 285 SER A N 1
ATOM 2261 C CA . SER A 1 285 ? 0.279 -6.654 -10.281 1.00 87.50 285 SER A CA 1
ATOM 2262 C C . SER A 1 285 ? -0.378 -5.366 -10.777 1.00 87.50 285 SER A C 1
ATOM 2264 O O . SER A 1 285 ? -0.838 -4.540 -9.989 1.00 87.50 285 SER A O 1
ATOM 2266 N N . GLY A 1 286 ? -0.417 -5.202 -12.100 1.00 84.12 286 GLY A N 1
ATOM 2267 C CA . GLY A 1 286 ? -0.936 -3.999 -12.748 1.00 84.12 286 GLY A CA 1
ATOM 2268 C C . GLY A 1 286 ? 0.099 -2.879 -12.879 1.00 84.12 286 GLY A C 1
ATOM 2269 O O . GLY A 1 286 ? 1.307 -3.107 -12.813 1.00 84.12 286 GLY A O 1
ATOM 2270 N N . ASN A 1 287 ? -0.396 -1.664 -13.109 1.00 80.81 287 ASN A N 1
ATOM 2271 C CA . ASN A 1 287 ? 0.442 -0.487 -13.315 1.00 80.81 287 ASN A CA 1
ATOM 2272 C C . ASN A 1 287 ? 1.006 0.002 -11.977 1.00 80.81 287 ASN A C 1
ATOM 2274 O O . ASN A 1 287 ? 0.260 0.184 -11.015 1.00 80.81 287 ASN A O 1
ATOM 2278 N N . MET A 1 288 ? 2.315 0.250 -11.934 1.00 83.56 288 MET A N 1
ATOM 2279 C CA . MET A 1 288 ? 2.996 0.810 -10.770 1.00 83.56 288 MET A CA 1
ATOM 2280 C C . MET A 1 288 ? 3.521 2.202 -11.114 1.00 83.56 288 MET A C 1
ATOM 2282 O O . MET A 1 288 ? 4.442 2.342 -11.916 1.00 83.56 288 MET A O 1
ATOM 2286 N N . GLU A 1 289 ? 2.941 3.227 -10.495 1.00 81.25 289 GLU A N 1
ATOM 2287 C CA . GLU A 1 289 ? 3.470 4.587 -10.547 1.00 81.25 289 GLU A CA 1
ATOM 2288 C C . GLU A 1 289 ? 4.509 4.770 -9.436 1.00 81.25 289 GLU A C 1
ATOM 2290 O O . GLU A 1 289 ? 4.241 4.483 -8.267 1.00 81.25 289 GLU A O 1
ATOM 2295 N N . VAL A 1 290 ? 5.700 5.257 -9.791 1.00 80.88 290 VAL A N 1
ATOM 2296 C CA . VAL A 1 290 ? 6.720 5.653 -8.816 1.00 80.88 290 VAL A CA 1
ATOM 2297 C C . VAL A 1 290 ? 7.002 7.140 -8.974 1.00 80.88 290 VAL A C 1
ATOM 2299 O O . VAL A 1 290 ? 7.707 7.558 -9.889 1.00 80.88 290 VAL A O 1
ATOM 2302 N N . ALA A 1 291 ? 6.474 7.941 -8.051 1.00 78.38 291 ALA A N 1
ATOM 2303 C CA . ALA A 1 291 ? 6.793 9.358 -7.958 1.00 78.38 291 ALA A CA 1
ATOM 2304 C C . ALA A 1 291 ? 8.200 9.535 -7.354 1.00 78.38 291 ALA A C 1
ATOM 2306 O O . ALA A 1 291 ? 8.370 9.533 -6.135 1.00 78.38 291 ALA A O 1
ATOM 2307 N N . GLY A 1 292 ? 9.225 9.649 -8.206 1.00 79.00 292 GLY A N 1
ATOM 2308 C CA . GLY A 1 292 ? 10.615 9.869 -7.793 1.00 79.00 292 GLY A CA 1
ATOM 2309 C C . GLY A 1 292 ? 11.611 8.913 -8.453 1.00 79.00 292 GLY A C 1
ATOM 2310 O O . GLY A 1 292 ? 11.510 8.620 -9.640 1.00 79.00 292 GLY A O 1
ATOM 2311 N N . GLU A 1 293 ? 12.606 8.452 -7.689 1.00 73.56 293 GLU A N 1
ATOM 2312 C CA . GLU A 1 293 ? 13.689 7.588 -8.177 1.00 73.56 293 GLU A CA 1
ATOM 2313 C C . GLU A 1 293 ? 13.599 6.180 -7.569 1.00 73.56 293 GLU A C 1
ATOM 2315 O O . GLU A 1 293 ? 13.560 6.019 -6.348 1.00 73.56 293 GLU A O 1
ATOM 2320 N N . VAL A 1 294 ? 13.648 5.149 -8.420 1.00 80.62 294 VAL A N 1
ATOM 2321 C CA . VAL A 1 294 ? 13.856 3.759 -7.989 1.00 80.62 294 VAL A CA 1
ATOM 2322 C C . VAL A 1 294 ? 15.351 3.458 -7.984 1.00 80.62 294 VAL A C 1
ATOM 2324 O O . VAL A 1 294 ? 15.977 3.375 -9.040 1.00 80.62 294 VAL A O 1
ATOM 2327 N N . LYS A 1 295 ? 15.924 3.225 -6.801 1.00 78.38 295 LYS A N 1
ATOM 2328 C CA . LYS A 1 295 ? 17.313 2.768 -6.653 1.00 78.38 295 LYS A CA 1
ATOM 2329 C C . LYS A 1 295 ? 17.343 1.248 -6.514 1.00 78.38 295 LYS A C 1
ATOM 2331 O O . LYS A 1 295 ? 16.814 0.709 -5.548 1.00 78.38 295 LYS A O 1
ATOM 2336 N N . SER A 1 296 ? 17.972 0.557 -7.463 1.00 78.75 296 SER A N 1
ATOM 2337 C CA . SER A 1 296 ? 18.179 -0.896 -7.418 1.00 78.75 296 SER A CA 1
ATOM 2338 C C . SER A 1 296 ? 19.596 -1.258 -7.858 1.00 78.75 296 SER A C 1
ATOM 2340 O O . SER A 1 296 ? 20.176 -0.578 -8.701 1.00 78.75 296 SER A O 1
ATOM 2342 N N . GLN A 1 297 ? 20.141 -2.350 -7.314 1.00 80.81 297 GLN A N 1
ATOM 2343 C CA . GLN A 1 297 ? 21.417 -2.915 -7.767 1.00 80.81 297 GLN A CA 1
ATOM 2344 C C . GLN A 1 297 ? 21.299 -3.550 -9.159 1.00 80.81 297 GLN A C 1
ATOM 2346 O O . GLN A 1 297 ? 22.242 -3.501 -9.942 1.00 80.81 297 GLN A O 1
ATOM 2351 N N . SER A 1 298 ? 20.147 -4.155 -9.468 1.00 79.50 298 SER A N 1
ATOM 2352 C CA . SER A 1 298 ? 19.853 -4.693 -10.795 1.00 79.50 298 SER A CA 1
ATOM 2353 C C . SER A 1 298 ? 18.349 -4.714 -11.059 1.00 79.50 298 SER A C 1
ATOM 2355 O O . SER A 1 298 ? 17.542 -4.944 -10.157 1.00 79.50 298 SER A O 1
ATOM 2357 N N . GLN A 1 299 ? 17.966 -4.460 -12.306 1.00 82.19 299 GLN A N 1
ATOM 2358 C CA . GLN A 1 299 ? 16.615 -4.679 -12.810 1.00 82.19 299 GLN A CA 1
ATOM 2359 C C . GLN A 1 299 ? 16.745 -5.564 -14.046 1.00 82.19 299 GLN A C 1
ATOM 2361 O O . GLN A 1 299 ? 17.564 -5.288 -14.922 1.00 82.19 299 GLN A O 1
ATOM 2366 N N . ARG A 1 300 ? 15.989 -6.662 -14.093 1.00 80.81 300 ARG A N 1
ATOM 2367 C CA . ARG A 1 300 ? 16.001 -7.604 -15.215 1.00 80.81 300 ARG A CA 1
ATOM 2368 C C . ARG A 1 300 ? 14.615 -7.633 -15.841 1.00 80.81 300 ARG A C 1
ATOM 2370 O O . ARG A 1 300 ? 13.656 -7.977 -15.162 1.00 80.81 300 ARG A O 1
ATOM 2377 N N . VAL A 1 301 ? 14.536 -7.313 -17.129 1.00 84.62 301 VAL A N 1
ATOM 2378 C CA . VAL A 1 301 ? 13.341 -7.534 -17.952 1.00 84.62 301 VAL A CA 1
ATOM 2379 C C . VAL A 1 301 ? 13.559 -8.846 -18.708 1.00 84.62 301 VAL A C 1
ATOM 2381 O O . VAL A 1 301 ? 14.546 -8.971 -19.431 1.00 84.62 301 VAL A O 1
ATOM 2384 N N . PHE A 1 302 ? 12.710 -9.851 -18.485 1.00 77.62 302 PHE A N 1
ATOM 2385 C CA . PHE A 1 302 ? 12.890 -11.202 -19.029 1.00 77.62 302 PHE A CA 1
ATOM 2386 C C . PHE A 1 302 ? 11.557 -11.792 -19.490 1.00 77.62 302 PHE A C 1
ATOM 2388 O O . PHE A 1 302 ? 10.624 -11.874 -18.699 1.00 77.62 302 PHE A O 1
ATOM 2395 N N . ASP A 1 303 ? 11.504 -12.215 -20.753 1.00 85.19 303 ASP A N 1
ATOM 2396 C CA . ASP A 1 303 ? 10.430 -13.000 -21.373 1.00 85.19 303 ASP A CA 1
ATOM 2397 C C . ASP A 1 303 ? 10.968 -13.589 -22.701 1.00 85.19 303 ASP A C 1
ATOM 2399 O O . ASP A 1 303 ? 12.137 -13.379 -23.035 1.00 85.19 303 ASP A O 1
ATOM 2403 N N . TYR A 1 304 ? 10.149 -14.288 -23.490 1.00 88.06 304 TYR A N 1
ATOM 2404 C CA . TYR A 1 304 ? 10.491 -14.679 -24.865 1.00 88.06 304 TYR A CA 1
ATOM 2405 C C . TYR A 1 304 ? 10.725 -13.456 -25.771 1.00 88.06 304 TYR A C 1
ATOM 2407 O O . TYR A 1 304 ? 11.554 -13.491 -26.679 1.00 88.06 304 TYR A O 1
ATOM 2415 N N . SER A 1 305 ? 10.000 -12.358 -25.536 1.00 88.88 305 SER A N 1
ATOM 2416 C CA . SER A 1 305 ? 10.129 -11.097 -26.284 1.00 88.88 305 SER A CA 1
ATOM 2417 C C . SER A 1 305 ? 9.834 -9.890 -25.381 1.00 88.88 305 SER A C 1
ATOM 2419 O O . SER A 1 305 ? 8.808 -9.224 -25.536 1.00 88.88 305 SER A O 1
ATOM 2421 N N . PRO A 1 306 ? 10.703 -9.617 -24.390 1.00 89.25 306 PRO A N 1
ATOM 2422 C CA . PRO A 1 306 ? 10.480 -8.544 -23.439 1.00 89.25 306 PRO A CA 1
ATOM 2423 C C . PRO A 1 306 ? 10.550 -7.198 -24.157 1.00 89.25 306 PRO A C 1
ATOM 2425 O O . PRO A 1 306 ? 11.481 -6.933 -24.915 1.00 89.25 306 PRO A O 1
ATOM 2428 N N . THR A 1 307 ? 9.575 -6.335 -23.890 1.00 87.12 307 THR A N 1
ATOM 2429 C CA . THR A 1 307 ? 9.513 -4.987 -24.462 1.00 87.12 307 THR A CA 1
ATOM 2430 C C . THR A 1 307 ? 9.440 -3.964 -23.338 1.00 87.12 307 THR A C 1
ATOM 2432 O O . THR A 1 307 ? 8.701 -4.150 -22.373 1.00 87.12 307 THR A O 1
ATOM 2435 N N . ILE A 1 308 ? 10.204 -2.880 -23.469 1.00 88.88 308 ILE A N 1
ATOM 2436 C CA . ILE A 1 308 ? 10.066 -1.693 -22.625 1.00 88.88 308 ILE A CA 1
ATOM 2437 C C . ILE A 1 308 ? 9.258 -0.676 -23.427 1.00 88.88 308 ILE A C 1
ATOM 2439 O O . ILE A 1 308 ? 9.759 -0.125 -24.406 1.00 88.88 308 ILE A O 1
ATOM 2443 N N . TYR A 1 309 ? 8.013 -0.443 -23.015 1.00 87.06 309 TYR A N 1
ATOM 2444 C CA . TYR A 1 309 ? 7.204 0.652 -23.537 1.00 87.06 309 TYR A CA 1
ATOM 2445 C C . TYR A 1 309 ? 7.547 1.918 -22.759 1.00 87.06 309 TYR A C 1
ATOM 2447 O O . TYR A 1 309 ? 7.418 1.968 -21.536 1.00 87.06 309 TYR A O 1
ATOM 2455 N N . LEU A 1 310 ? 8.030 2.929 -23.470 1.00 87.62 310 LEU A N 1
ATOM 2456 C CA . LEU A 1 310 ? 8.176 4.275 -22.943 1.00 87.62 310 LEU A CA 1
ATOM 2457 C C . LEU A 1 310 ? 7.050 5.066 -23.587 1.00 87.62 310 LEU A C 1
ATOM 2459 O O . LEU A 1 310 ? 7.134 5.324 -24.776 1.00 87.62 310 LEU A O 1
ATOM 2463 N N . ASP A 1 311 ? 6.004 5.417 -22.848 1.00 82.75 311 ASP A N 1
ATOM 2464 C CA . ASP A 1 311 ? 4.913 6.246 -23.362 1.00 82.75 311 ASP A CA 1
ATOM 2465 C C . ASP A 1 311 ? 5.114 7.684 -22.896 1.00 82.75 311 ASP A C 1
ATOM 2467 O O . ASP A 1 311 ? 5.433 7.944 -21.735 1.00 82.75 311 ASP A O 1
ATOM 2471 N N . ARG A 1 312 ? 4.964 8.639 -23.815 1.00 78.88 312 ARG A N 1
ATOM 2472 C CA . ARG A 1 312 ? 5.023 10.064 -23.473 1.00 78.88 312 ARG A CA 1
ATOM 2473 C C . ARG A 1 312 ? 3.607 10.606 -23.337 1.00 78.88 312 ARG A C 1
ATOM 2475 O O . ARG A 1 312 ? 2.762 10.332 -24.187 1.00 78.88 312 ARG A O 1
ATOM 2482 N N . SER A 1 313 ? 3.371 11.433 -22.323 1.00 73.25 313 SER A N 1
ATOM 2483 C CA . SER A 1 313 ? 2.193 12.298 -22.307 1.00 73.25 313 SER A CA 1
ATOM 2484 C C . SER A 1 313 ? 2.503 13.590 -23.058 1.00 73.25 313 SER A C 1
ATOM 2486 O O . SER A 1 313 ? 3.500 14.258 -22.779 1.00 73.25 313 SER A O 1
ATOM 2488 N N . VAL A 1 314 ? 1.643 13.938 -24.012 1.00 71.19 314 VAL A N 1
ATOM 2489 C CA . VAL A 1 314 ? 1.733 15.199 -24.763 1.00 71.19 314 VAL A CA 1
ATOM 2490 C C . VAL A 1 314 ? 1.189 16.392 -23.973 1.00 71.19 314 VAL A C 1
ATOM 2492 O O . VAL A 1 314 ? 1.567 17.526 -24.254 1.00 71.19 314 VAL A O 1
ATOM 2495 N N . ASP A 1 315 ? 0.381 16.135 -22.943 1.00 73.31 315 ASP A N 1
ATOM 2496 C CA . ASP A 1 315 ? -0.285 17.167 -22.142 1.00 73.31 315 ASP A CA 1
ATOM 2497 C C . ASP A 1 315 ? 0.643 17.792 -21.084 1.00 73.31 315 ASP A C 1
ATOM 2499 O O . ASP A 1 315 ? 0.418 18.917 -20.643 1.00 73.31 315 ASP A O 1
ATOM 2503 N N . TYR A 1 316 ? 1.723 17.096 -20.704 1.00 60.84 316 TYR A N 1
ATOM 2504 C CA . TYR A 1 316 ? 2.656 17.520 -19.648 1.00 60.84 316 TYR A CA 1
ATOM 2505 C C . TYR A 1 316 ? 4.040 17.970 -20.168 1.00 60.84 316 TYR A C 1
ATOM 2507 O O . TYR A 1 316 ? 5.031 17.924 -19.442 1.00 60.84 316 TYR A O 1
ATOM 2515 N N . GLY A 1 317 ? 4.118 18.464 -21.413 1.00 54.78 317 GLY A N 1
ATOM 2516 C CA . GLY A 1 317 ? 5.229 19.318 -21.873 1.00 54.78 317 GLY A CA 1
ATOM 2517 C C . GLY A 1 317 ? 6.565 18.634 -22.205 1.00 54.78 317 GLY A C 1
ATOM 2518 O O . GLY A 1 317 ? 7.604 19.294 -22.199 1.00 54.78 317 GLY A O 1
ATOM 2519 N N . GLY A 1 318 ? 6.577 17.335 -22.511 1.00 64.75 318 GLY A N 1
ATOM 2520 C CA . GLY A 1 318 ? 7.799 16.603 -22.867 1.00 64.75 318 GLY A CA 1
ATOM 2521 C C . GLY A 1 318 ? 8.008 16.428 -24.377 1.00 64.75 318 GLY A C 1
ATOM 2522 O O . GLY A 1 318 ? 7.176 15.835 -25.060 1.00 64.75 318 GLY A O 1
ATOM 2523 N N . TYR A 1 319 ? 9.166 16.853 -24.894 1.00 76.31 319 TYR A N 1
ATOM 2524 C CA . TYR A 1 319 ? 9.598 16.591 -26.281 1.00 76.31 319 TYR A CA 1
ATOM 2525 C C . TYR A 1 319 ? 10.481 15.346 -26.422 1.00 76.31 319 TYR A C 1
ATOM 2527 O O . TYR A 1 319 ? 11.088 15.145 -27.469 1.00 76.31 319 TYR A O 1
ATOM 2535 N N . THR A 1 320 ? 10.627 14.536 -25.372 1.00 83.75 320 THR A N 1
ATOM 2536 C CA . THR A 1 320 ? 11.594 13.433 -25.363 1.00 83.75 320 THR A CA 1
ATOM 2537 C C . THR A 1 320 ? 11.013 12.181 -24.741 1.00 83.75 320 THR A C 1
ATOM 2539 O O . THR A 1 320 ? 10.182 12.246 -23.837 1.00 83.75 320 THR A O 1
ATOM 2542 N N . GLN A 1 321 ? 11.460 11.037 -25.241 1.00 90.00 321 GLN A N 1
ATOM 2543 C CA . GLN A 1 321 ? 11.084 9.719 -24.753 1.00 90.00 321 GLN A CA 1
ATOM 2544 C C . GLN A 1 321 ? 12.313 8.826 -24.855 1.00 90.00 321 GLN A C 1
ATOM 2546 O O . GLN A 1 321 ? 12.781 8.555 -25.955 1.00 90.00 321 GLN A O 1
ATOM 2551 N N . GLY A 1 322 ? 12.881 8.402 -23.730 1.00 90.81 322 GLY A N 1
ATOM 2552 C CA . GLY A 1 322 ? 14.139 7.667 -23.770 1.00 90.81 322 GLY A CA 1
ATOM 2553 C C . GLY A 1 322 ? 14.722 7.332 -22.410 1.00 90.81 322 GLY A C 1
ATOM 2554 O O . GLY A 1 322 ? 14.118 7.572 -21.367 1.00 90.81 322 GLY A O 1
ATOM 2555 N N . ILE A 1 323 ? 15.930 6.782 -22.447 1.00 92.75 323 ILE A N 1
ATOM 2556 C CA . ILE A 1 323 ? 16.714 6.376 -21.287 1.00 92.75 323 ILE A CA 1
ATOM 2557 C C . ILE A 1 323 ? 17.852 7.381 -21.108 1.00 92.75 323 ILE A C 1
ATOM 2559 O O . ILE A 1 323 ? 18.775 7.448 -21.923 1.00 92.75 323 ILE A O 1
ATOM 2563 N N . GLN A 1 324 ? 17.798 8.152 -20.020 1.00 93.06 324 GLN A N 1
ATOM 2564 C CA . GLN A 1 324 ? 18.892 9.017 -19.583 1.00 93.06 324 GLN A CA 1
ATOM 2565 C C . GLN A 1 324 ? 19.778 8.262 -18.589 1.00 93.06 324 GLN A C 1
ATOM 2567 O O . GLN A 1 324 ? 19.362 7.948 -17.477 1.00 93.06 324 GLN A O 1
ATOM 2572 N N . THR A 1 325 ? 21.034 8.028 -18.958 1.00 94.06 325 THR A N 1
ATOM 2573 C CA . THR A 1 325 ? 22.055 7.535 -18.025 1.00 94.06 325 THR A CA 1
ATOM 2574 C C . THR A 1 325 ? 22.713 8.705 -17.295 1.00 94.06 325 THR A C 1
ATOM 2576 O O . THR A 1 325 ? 22.874 9.793 -17.861 1.00 94.06 325 THR A O 1
ATOM 2579 N N . ARG A 1 326 ? 23.105 8.500 -16.034 1.00 92.31 326 ARG A N 1
ATOM 2580 C CA . ARG A 1 326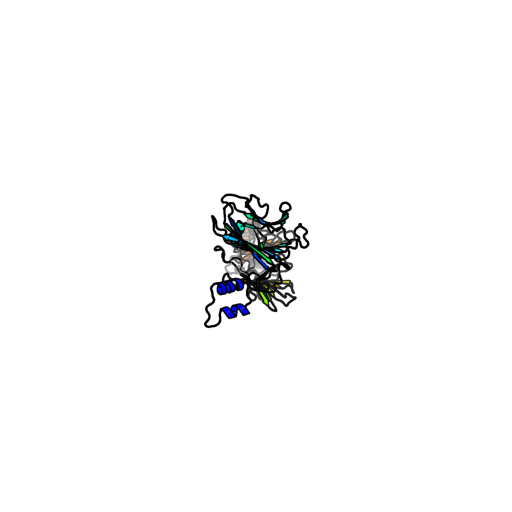 ? 23.762 9.513 -15.198 1.00 92.31 326 ARG A CA 1
ATOM 2581 C C . ARG A 1 326 ? 24.990 8.930 -14.512 1.00 92.31 326 ARG A C 1
ATOM 2583 O O . ARG A 1 326 ? 25.032 7.744 -14.193 1.00 92.31 326 ARG A O 1
ATOM 2590 N N . LEU A 1 327 ? 25.987 9.774 -14.292 1.00 93.38 327 LEU A N 1
ATOM 2591 C CA . LEU A 1 327 ? 27.127 9.474 -13.435 1.00 93.38 327 LEU A CA 1
ATOM 2592 C C . LEU A 1 327 ? 26.704 9.536 -11.960 1.00 93.38 327 LEU A C 1
ATOM 2594 O O . LEU A 1 327 ? 25.700 10.159 -11.614 1.00 93.38 327 LEU A O 1
ATOM 2598 N N . SER A 1 328 ? 27.502 8.938 -11.072 1.00 90.81 328 SER A N 1
ATOM 2599 C CA . SER A 1 328 ? 27.235 8.918 -9.623 1.00 90.81 328 SER A CA 1
ATOM 2600 C C . SER A 1 328 ? 27.167 10.313 -8.989 1.00 90.81 328 SER A C 1
ATOM 2602 O O . SER A 1 328 ? 26.500 10.496 -7.976 1.00 90.81 328 SER A O 1
ATOM 2604 N N . ASN A 1 329 ? 27.810 11.308 -9.602 1.00 93.69 329 ASN A N 1
ATOM 2605 C CA . ASN A 1 329 ? 27.750 12.713 -9.193 1.00 93.69 329 ASN A CA 1
ATOM 2606 C C . ASN A 1 329 ? 26.481 13.447 -9.678 1.00 93.69 329 ASN A C 1
ATOM 2608 O O . ASN A 1 329 ? 26.355 14.651 -9.477 1.00 93.69 329 ASN A O 1
ATOM 2612 N N . GLY A 1 330 ? 25.559 12.748 -10.347 1.00 91.19 330 GLY A N 1
ATOM 2613 C CA . GLY A 1 330 ? 24.310 13.299 -10.859 1.00 91.19 330 GLY A CA 1
ATOM 2614 C C . GLY A 1 330 ? 24.403 13.951 -12.242 1.00 91.19 330 GLY A C 1
ATOM 2615 O O . GLY A 1 330 ? 23.372 14.381 -12.759 1.00 91.19 330 GLY A O 1
ATOM 2616 N N . ALA A 1 331 ? 25.571 14.011 -12.879 1.00 94.12 331 ALA A N 1
ATOM 2617 C CA . ALA A 1 331 ? 25.682 14.539 -14.237 1.00 94.12 331 ALA A CA 1
ATOM 2618 C C . ALA A 1 331 ? 25.071 13.576 -15.271 1.00 94.12 331 ALA A C 1
ATOM 2620 O O . ALA A 1 331 ? 25.252 12.361 -15.180 1.00 94.12 331 ALA A O 1
ATOM 2621 N N . ASN A 1 332 ? 24.374 14.115 -16.273 1.00 95.00 332 ASN A N 1
ATOM 2622 C CA . ASN A 1 332 ? 23.891 13.338 -17.417 1.00 95.00 332 ASN A CA 1
ATOM 2623 C C . ASN A 1 332 ? 25.080 12.815 -18.242 1.00 95.00 332 ASN A C 1
ATOM 2625 O O . ASN A 1 332 ? 26.013 13.569 -18.511 1.00 95.00 332 ASN A O 1
ATOM 2629 N N . ASN A 1 333 ? 25.047 11.537 -18.633 1.00 95.31 333 ASN A N 1
ATOM 2630 C CA . ASN A 1 333 ? 26.133 10.875 -19.366 1.00 95.31 333 ASN A CA 1
ATOM 2631 C C . ASN A 1 333 ? 25.760 10.595 -20.829 1.00 95.31 333 ASN A C 1
ATOM 2633 O O . ASN A 1 333 ? 26.288 11.230 -21.732 1.00 95.31 333 ASN A O 1
ATOM 2637 N N . TRP A 1 334 ? 24.825 9.680 -21.062 1.00 96.12 334 TRP A N 1
ATOM 2638 C CA . TRP A 1 334 ? 24.292 9.351 -22.385 1.00 96.12 334 TRP A CA 1
ATOM 2639 C C . TRP A 1 334 ? 22.775 9.331 -22.359 1.00 96.12 334 TRP A C 1
ATOM 2641 O O . TRP A 1 334 ? 22.185 8.806 -21.410 1.00 96.12 334 TRP A O 1
ATOM 2651 N N . PHE A 1 335 ? 22.170 9.832 -23.427 1.00 94.88 335 PHE A N 1
ATOM 2652 C CA . PHE A 1 335 ? 20.748 9.706 -23.706 1.00 94.88 335 PHE A CA 1
ATOM 2653 C C . PHE A 1 335 ? 20.527 8.816 -24.934 1.00 94.88 335 PHE A C 1
ATOM 2655 O O . PHE A 1 335 ? 21.210 8.979 -25.949 1.00 94.88 335 PHE A O 1
ATOM 2662 N N . PHE A 1 336 ? 19.546 7.918 -24.837 1.00 95.38 336 PHE A N 1
ATOM 2663 C CA . PHE A 1 336 ? 19.078 7.063 -25.928 1.00 95.38 336 PHE A CA 1
ATOM 2664 C C . PHE A 1 336 ? 17.564 7.186 -26.036 1.00 95.38 336 PHE A C 1
ATOM 2666 O O . PHE A 1 336 ? 16.859 6.845 -25.085 1.00 95.38 336 PHE A O 1
ATOM 2673 N N . GLY A 1 337 ? 17.049 7.634 -27.173 1.00 93.94 337 GLY A N 1
ATOM 2674 C CA . GLY A 1 337 ? 15.605 7.687 -27.366 1.00 93.94 337 GLY A CA 1
ATOM 2675 C C . GLY A 1 337 ? 15.169 8.659 -28.440 1.00 93.94 337 GLY A C 1
ATOM 2676 O O . GLY A 1 337 ? 15.973 9.127 -29.240 1.00 93.94 337 GLY A O 1
ATOM 2677 N N . ASN A 1 338 ? 13.885 8.976 -28.439 1.00 91.19 338 ASN A N 1
ATOM 2678 C CA . ASN A 1 338 ? 13.283 9.868 -29.408 1.00 91.19 338 ASN A CA 1
ATOM 2679 C C . ASN A 1 338 ? 13.356 11.315 -28.919 1.00 91.19 338 ASN A C 1
ATOM 2681 O O . ASN A 1 338 ? 13.016 11.625 -27.773 1.00 91.19 338 ASN A O 1
ATOM 2685 N N . ALA A 1 339 ? 13.779 12.197 -29.819 1.00 86.38 339 ALA A N 1
ATOM 2686 C CA . ALA A 1 339 ? 13.563 13.629 -29.734 1.00 86.38 339 ALA A CA 1
ATOM 2687 C C . ALA A 1 339 ? 12.417 13.979 -30.691 1.00 86.38 339 ALA A C 1
ATOM 2689 O O . ALA A 1 339 ? 12.503 13.727 -31.891 1.00 86.38 339 ALA A O 1
ATOM 2690 N N . HIS A 1 340 ? 11.352 14.574 -30.163 1.00 82.25 340 HIS A N 1
ATOM 2691 C CA . HIS A 1 340 ? 10.082 14.779 -30.859 1.00 82.25 340 HIS A CA 1
ATOM 2692 C C . HIS A 1 340 ? 9.487 13.453 -31.378 1.00 82.25 340 HIS A C 1
ATOM 2694 O O . HIS A 1 340 ? 9.687 12.400 -30.774 1.00 82.25 340 HIS A O 1
ATOM 2700 N N . GLU A 1 341 ? 8.690 13.511 -32.445 1.00 80.38 341 GLU A N 1
ATOM 2701 C CA . GLU A 1 341 ? 7.925 12.365 -32.955 1.00 80.38 341 GLU A CA 1
ATOM 2702 C C . GLU A 1 341 ? 8.693 11.505 -33.963 1.00 80.38 341 GLU A C 1
ATOM 2704 O O . GLU A 1 341 ? 8.436 10.307 -34.055 1.00 80.38 341 GLU A O 1
ATOM 2709 N N . ASP A 1 342 ? 9.656 12.085 -34.683 1.00 86.69 342 ASP A N 1
ATOM 2710 C CA . ASP A 1 342 ? 10.199 11.474 -35.904 1.00 86.69 342 ASP A CA 1
ATOM 2711 C C . ASP A 1 342 ? 11.723 11.273 -35.892 1.00 86.69 342 ASP A C 1
ATOM 2713 O O . ASP A 1 342 ? 12.305 10.899 -36.916 1.00 86.69 342 ASP A O 1
ATOM 2717 N N . THR A 1 343 ? 12.388 11.515 -34.759 1.00 91.19 343 THR A N 1
ATOM 2718 C CA . THR A 1 343 ? 13.852 11.467 -34.679 1.00 91.19 343 THR A CA 1
ATOM 2719 C C . THR A 1 343 ? 14.329 10.630 -33.499 1.00 91.19 343 THR A C 1
ATOM 2721 O O . THR A 1 343 ? 14.129 10.997 -32.345 1.00 91.19 343 THR A O 1
ATOM 2724 N N . PHE A 1 344 ? 15.046 9.546 -33.783 1.00 94.25 344 PHE A N 1
ATOM 2725 C CA . PHE A 1 344 ? 15.815 8.809 -32.785 1.00 94.25 344 PHE A CA 1
ATOM 2726 C C . PHE A 1 344 ? 17.205 9.435 -32.632 1.00 94.25 344 PHE A C 1
ATOM 2728 O O . PHE A 1 344 ? 17.875 9.729 -33.624 1.00 94.25 344 PHE A O 1
ATOM 2735 N N . VAL A 1 345 ? 17.652 9.641 -31.395 1.00 95.00 345 VAL A N 1
ATOM 2736 C CA . VAL A 1 345 ? 18.944 10.253 -31.079 1.00 95.00 345 VAL A CA 1
ATOM 2737 C C . VAL A 1 345 ? 19.741 9.431 -30.070 1.00 95.00 345 VAL A C 1
ATOM 2739 O O . VAL A 1 345 ? 19.206 8.890 -29.099 1.00 95.00 345 VAL A O 1
ATOM 2742 N N . VAL A 1 346 ? 21.056 9.402 -30.287 1.00 96.25 346 VAL A N 1
ATOM 2743 C CA . VAL A 1 346 ? 22.054 9.025 -29.282 1.00 96.25 346 VAL A CA 1
ATOM 2744 C C . VAL A 1 346 ? 22.920 10.249 -29.020 1.00 96.25 346 VAL A C 1
ATOM 2746 O O . VAL A 1 346 ? 23.579 10.758 -29.931 1.00 96.25 346 VAL A O 1
ATOM 2749 N N . SER A 1 347 ? 22.906 10.730 -27.781 1.00 95.50 347 SER A N 1
ATOM 2750 C CA . SER A 1 347 ? 23.452 12.038 -27.405 1.00 95.50 347 SER A CA 1
ATOM 2751 C C . SER A 1 347 ? 24.321 11.939 -26.154 1.00 95.50 347 SER A C 1
ATOM 2753 O O . SER A 1 347 ? 24.011 11.183 -25.233 1.00 95.50 347 SER A O 1
ATOM 2755 N N . THR A 1 348 ? 25.407 12.714 -26.111 1.00 95.31 348 THR A N 1
ATOM 2756 C CA . THR A 1 348 ? 26.239 12.869 -24.906 1.00 95.31 348 THR A CA 1
ATOM 2757 C C . THR A 1 348 ? 25.663 13.949 -23.995 1.00 95.31 348 THR A C 1
ATOM 2759 O O . THR A 1 348 ? 25.429 15.076 -24.422 1.00 95.31 348 THR A O 1
ATOM 2762 N N . GLY A 1 349 ? 25.505 13.657 -22.713 1.00 92.69 349 GLY A N 1
ATOM 2763 C CA . GLY A 1 349 ? 24.771 14.494 -21.779 1.00 92.69 349 GLY A CA 1
ATOM 2764 C C . GLY A 1 349 ? 23.272 14.239 -21.907 1.00 92.69 349 GLY A C 1
ATOM 2765 O O . GLY A 1 349 ? 22.811 13.134 -21.625 1.00 92.69 349 GLY A O 1
ATOM 2766 N N . SER A 1 350 ? 22.529 15.278 -22.282 1.00 90.81 350 SER A N 1
ATOM 2767 C CA . SER A 1 350 ? 21.068 15.279 -22.440 1.00 90.81 350 SER A CA 1
ATOM 2768 C C . SER A 1 350 ? 20.651 14.984 -23.890 1.00 90.81 350 SER A C 1
ATOM 2770 O O . SER A 1 350 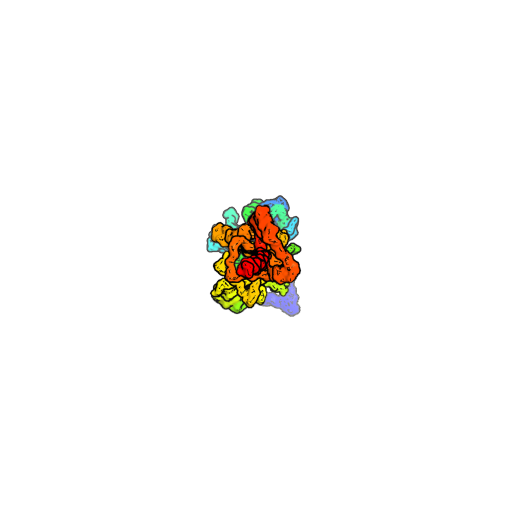? 21.497 14.866 -24.772 1.00 90.81 350 SER A O 1
ATOM 2772 N N . TYR A 1 351 ? 19.348 14.892 -24.161 1.00 86.75 351 TYR A N 1
ATOM 2773 C CA . TYR A 1 351 ? 18.781 14.638 -25.495 1.00 86.75 351 TYR A CA 1
ATOM 2774 C C . TYR A 1 351 ? 19.245 15.639 -26.577 1.00 86.75 351 TYR A C 1
ATOM 2776 O O . TYR A 1 351 ? 19.411 15.286 -27.748 1.00 86.75 351 TYR A O 1
ATOM 2784 N N . ASP A 1 352 ? 19.477 16.887 -26.183 1.00 85.44 352 ASP A N 1
ATOM 2785 C CA . ASP A 1 352 ? 19.949 18.009 -26.994 1.00 85.44 352 ASP A CA 1
ATOM 2786 C C . ASP A 1 352 ? 21.474 18.210 -26.927 1.00 85.44 352 ASP A C 1
ATOM 2788 O O . ASP A 1 352 ? 22.053 18.911 -27.760 1.00 85.44 352 ASP A O 1
ATOM 2792 N N . GLY A 1 353 ? 22.147 17.554 -25.980 1.00 82.12 353 GLY A N 1
ATOM 2793 C CA . GLY A 1 353 ? 23.587 17.643 -25.784 1.00 82.12 353 GLY A CA 1
ATOM 2794 C C . GLY A 1 353 ? 24.357 16.819 -26.812 1.00 82.12 353 GLY A C 1
ATOM 2795 O O . GLY A 1 353 ? 24.268 15.600 -26.839 1.00 82.12 353 GLY A O 1
ATOM 2796 N N . GLY A 1 354 ? 25.154 17.472 -27.663 1.00 85.94 354 GLY A N 1
ATOM 2797 C CA . GLY A 1 354 ? 26.173 16.801 -28.480 1.00 85.94 354 GLY A CA 1
ATOM 2798 C C . GLY A 1 354 ? 25.697 15.524 -29.185 1.00 85.94 354 GLY A C 1
ATOM 2799 O O . GLY A 1 354 ? 26.312 14.477 -28.994 1.00 85.94 354 GLY A O 1
ATOM 2800 N N . ARG A 1 355 ? 24.610 15.606 -29.967 1.00 92.75 355 ARG A N 1
ATOM 2801 C CA . ARG A 1 355 ? 24.060 14.482 -30.749 1.00 92.75 355 ARG A CA 1
ATOM 2802 C C . ARG A 1 355 ? 25.175 13.775 -31.529 1.00 92.75 355 ARG A C 1
ATOM 2804 O O . ARG A 1 355 ? 25.866 14.413 -32.324 1.00 92.75 355 ARG A O 1
ATOM 2811 N N . GLN A 1 356 ? 25.359 12.484 -31.266 1.00 95.38 356 GLN A N 1
ATOM 2812 C CA . GLN A 1 356 ? 26.382 11.642 -31.896 1.00 95.38 356 GLN A CA 1
ATOM 2813 C C . GLN A 1 356 ? 25.800 10.829 -33.052 1.00 95.38 356 GLN A C 1
ATOM 2815 O O . GLN A 1 356 ? 26.449 10.680 -34.084 1.00 95.38 356 GLN A O 1
ATOM 2820 N N . LEU A 1 357 ? 24.560 10.360 -32.892 1.00 95.81 357 LEU A N 1
ATOM 2821 C CA . LEU A 1 357 ? 23.764 9.715 -33.931 1.00 95.81 357 LEU A CA 1
ATOM 2822 C C . LEU A 1 357 ? 22.367 10.327 -33.947 1.00 95.81 357 LEU A C 1
ATOM 2824 O O . LEU A 1 357 ? 21.741 10.485 -32.899 1.00 95.81 357 LEU A O 1
ATOM 2828 N N . VAL A 1 358 ? 21.881 10.637 -35.141 1.00 95.44 358 VAL A N 1
ATOM 2829 C CA . VAL A 1 358 ? 20.512 11.080 -35.396 1.00 95.44 358 VAL A CA 1
ATOM 2830 C C . VAL A 1 358 ? 19.952 10.223 -36.516 1.00 95.44 358 VAL A C 1
ATOM 2832 O O . VAL A 1 358 ? 20.529 10.212 -37.596 1.00 95.44 358 VAL A O 1
ATOM 2835 N N . VAL A 1 359 ? 18.845 9.527 -36.279 1.00 96.31 359 VAL A N 1
ATOM 2836 C CA . VAL A 1 359 ? 18.124 8.758 -37.299 1.00 96.31 359 VAL A CA 1
ATOM 2837 C C . VAL A 1 359 ? 16.731 9.345 -37.436 1.00 96.31 359 VAL A C 1
ATOM 2839 O O . VAL A 1 359 ? 15.968 9.391 -36.473 1.00 96.31 359 VAL A O 1
ATOM 2842 N N . ASN A 1 360 ? 16.405 9.809 -38.634 1.00 94.31 360 ASN A N 1
ATOM 2843 C CA . ASN A 1 360 ? 15.089 10.345 -38.946 1.00 94.31 360 ASN A CA 1
ATOM 2844 C C . ASN A 1 360 ? 14.182 9.250 -39.503 1.00 94.31 360 ASN A C 1
ATOM 2846 O O . ASN A 1 360 ? 14.640 8.294 -40.130 1.00 94.31 360 ASN A O 1
ATOM 2850 N N . ARG A 1 361 ? 12.872 9.431 -39.348 1.00 91.69 361 ARG A N 1
ATOM 2851 C CA . ARG A 1 361 ? 11.851 8.498 -39.838 1.00 91.69 361 ARG A CA 1
ATOM 2852 C C . ARG A 1 361 ? 11.889 8.241 -41.349 1.00 91.69 361 ARG A C 1
ATOM 2854 O O . ARG A 1 361 ? 11.444 7.191 -41.796 1.00 91.69 361 ARG A O 1
ATOM 2861 N N . ASN A 1 362 ? 12.442 9.167 -42.133 1.00 92.38 362 ASN A N 1
ATOM 2862 C CA . ASN A 1 362 ? 12.648 8.996 -43.575 1.00 92.38 362 ASN A CA 1
ATOM 2863 C C . ASN A 1 362 ? 13.861 8.111 -43.934 1.00 92.38 362 ASN A C 1
ATOM 2865 O O . ASN A 1 362 ? 14.158 7.952 -45.113 1.00 92.38 362 ASN A O 1
ATOM 2869 N N . GLY A 1 363 ? 14.569 7.562 -42.941 1.00 89.69 363 GLY A N 1
ATOM 2870 C CA . GLY A 1 363 ? 15.733 6.695 -43.123 1.00 89.69 363 GLY A CA 1
ATOM 2871 C C . GLY A 1 363 ? 17.077 7.425 -43.137 1.00 89.69 363 GLY A C 1
ATOM 2872 O O . GLY A 1 363 ? 18.115 6.769 -43.075 1.00 89.69 363 GLY A O 1
ATOM 2873 N N . ASN A 1 364 ? 17.096 8.764 -43.160 1.00 93.00 364 ASN A N 1
ATOM 2874 C CA . ASN A 1 364 ? 18.349 9.517 -43.132 1.00 93.00 364 ASN A CA 1
ATOM 2875 C C . ASN A 1 364 ? 18.998 9.438 -41.750 1.00 93.00 364 ASN A C 1
ATOM 2877 O O . ASN A 1 364 ? 18.381 9.806 -40.745 1.00 93.00 364 ASN A O 1
ATOM 2881 N N . ALA A 1 365 ? 20.272 9.051 -41.724 1.00 94.50 365 ALA A N 1
ATOM 2882 C CA . ALA A 1 365 ? 21.091 9.030 -40.524 1.00 94.50 365 ALA A CA 1
ATOM 2883 C C . ALA A 1 365 ? 22.246 10.035 -40.618 1.00 94.50 365 ALA A C 1
ATOM 2885 O O . ALA A 1 365 ? 22.901 10.148 -41.653 1.00 94.50 365 ALA A O 1
ATOM 2886 N N . ALA A 1 366 ? 22.515 10.743 -39.525 1.00 93.69 366 ALA A N 1
ATOM 2887 C CA . ALA A 1 366 ? 23.672 11.615 -39.374 1.00 93.69 366 ALA A CA 1
ATOM 2888 C C . ALA A 1 366 ? 24.548 11.115 -38.224 1.00 93.69 366 ALA A C 1
ATOM 2890 O O . ALA A 1 366 ? 24.054 10.867 -37.122 1.00 93.69 366 ALA A O 1
ATOM 2891 N N . PHE A 1 367 ? 25.851 11.008 -38.484 1.00 95.00 367 PHE A N 1
ATOM 2892 C CA . PHE A 1 367 ? 26.864 10.613 -37.510 1.00 95.00 367 PHE A CA 1
ATOM 2893 C C . PHE A 1 367 ? 27.805 11.787 -37.258 1.00 95.00 367 PHE A C 1
ATOM 2895 O O . PHE A 1 367 ? 28.303 12.406 -38.199 1.00 95.00 367 PHE A O 1
ATOM 2902 N N . LYS A 1 368 ? 28.073 12.090 -35.989 1.00 93.75 368 LYS A N 1
ATOM 2903 C CA . LYS A 1 368 ? 29.080 13.081 -35.613 1.00 93.75 368 LYS A CA 1
ATOM 2904 C C . LYS A 1 368 ? 30.435 12.396 -35.460 1.00 93.75 368 LYS A C 1
ATOM 2906 O O . LYS A 1 368 ? 30.610 11.540 -34.601 1.00 93.75 368 LYS A O 1
ATOM 2911 N N . GLY A 1 369 ? 31.413 12.822 -36.256 1.00 90.44 369 GLY A N 1
ATOM 2912 C CA . GLY A 1 369 ? 32.776 12.291 -36.213 1.00 90.44 369 GLY A CA 1
ATOM 2913 C C . GLY A 1 369 ? 33.074 11.341 -37.369 1.00 90.44 369 GLY A C 1
ATOM 2914 O O . GLY A 1 369 ? 32.557 11.513 -38.469 1.00 90.44 369 GLY A O 1
ATOM 2915 N N . LYS A 1 370 ? 33.969 10.377 -37.136 1.00 91.88 370 LYS A N 1
ATOM 2916 C CA . LYS A 1 370 ? 34.403 9.411 -38.153 1.00 91.88 370 LYS A CA 1
ATOM 2917 C C . LYS A 1 370 ? 33.573 8.135 -38.053 1.00 91.88 370 LYS A C 1
ATOM 2919 O O . LYS A 1 370 ? 33.335 7.649 -36.951 1.00 91.88 370 LYS A O 1
ATOM 2924 N N . VAL A 1 371 ? 33.197 7.584 -39.203 1.00 91.38 371 VAL A N 1
ATOM 2925 C CA . VAL A 1 371 ? 32.603 6.249 -39.313 1.00 91.38 371 VAL A CA 1
ATOM 2926 C C . VAL A 1 371 ? 33.680 5.309 -39.840 1.00 91.38 371 VAL A C 1
ATOM 2928 O O . VAL A 1 371 ? 34.230 5.543 -40.913 1.00 91.38 371 VAL A O 1
ATOM 2931 N N . GLU A 1 372 ? 34.002 4.272 -39.072 1.00 92.19 372 GLU A N 1
ATOM 2932 C CA . GLU A 1 372 ? 34.900 3.200 -39.496 1.00 92.19 372 GLU A CA 1
ATOM 2933 C C . GLU A 1 372 ? 34.062 1.983 -39.883 1.00 92.19 372 GLU A C 1
ATOM 2935 O O . GLU A 1 372 ? 33.225 1.518 -39.109 1.00 92.19 372 GLU A O 1
ATOM 2940 N N . ALA A 1 373 ? 34.276 1.476 -41.092 1.00 91.19 373 ALA A N 1
ATOM 2941 C CA . ALA A 1 373 ? 33.589 0.306 -41.609 1.00 91.19 373 ALA A CA 1
ATOM 2942 C C . ALA A 1 373 ? 34.592 -0.589 -42.336 1.00 91.19 373 ALA A C 1
ATOM 2944 O O . ALA A 1 373 ? 35.531 -0.099 -42.962 1.00 91.19 373 ALA A O 1
ATOM 2945 N N . LYS A 1 374 ? 34.386 -1.908 -42.259 1.00 92.81 374 LYS A N 1
ATOM 2946 C CA . LYS A 1 374 ? 35.168 -2.868 -43.054 1.00 92.81 374 LYS A CA 1
ATOM 2947 C C . LYS A 1 374 ? 34.820 -2.798 -44.539 1.00 92.81 374 LYS A C 1
ATOM 2949 O O . LYS A 1 374 ? 35.688 -3.027 -45.369 1.00 92.81 374 LYS A O 1
ATOM 2954 N N . ASP A 1 375 ? 33.558 -2.512 -44.839 1.00 87.94 375 ASP A N 1
ATOM 2955 C CA . ASP A 1 375 ? 33.032 -2.346 -46.187 1.00 87.94 375 ASP A CA 1
ATOM 2956 C C . ASP A 1 375 ? 31.917 -1.291 -46.158 1.00 87.94 375 ASP A C 1
ATOM 2958 O O . ASP A 1 375 ? 31.202 -1.170 -45.157 1.00 87.94 375 ASP A O 1
ATOM 2962 N N . PHE A 1 376 ? 31.794 -0.513 -47.232 1.00 84.62 376 PHE A N 1
ATOM 2963 C CA . PHE A 1 376 ? 30.800 0.547 -47.371 1.00 84.62 376 PHE A CA 1
ATOM 2964 C C . PHE A 1 376 ? 30.194 0.514 -48.773 1.00 84.62 376 PHE A C 1
ATOM 2966 O O . PHE A 1 376 ? 30.765 1.021 -49.738 1.00 84.62 376 PHE A O 1
ATOM 2973 N N . VAL A 1 377 ? 29.008 -0.081 -48.873 1.00 85.50 377 VAL A N 1
ATOM 2974 C CA . VAL A 1 377 ? 28.283 -0.222 -50.137 1.00 85.50 377 VAL A CA 1
ATOM 2975 C C . VAL A 1 377 ? 27.344 0.965 -50.317 1.00 85.50 377 VAL A C 1
ATOM 2977 O O . VAL A 1 377 ? 26.370 1.114 -49.581 1.00 85.50 377 VAL A O 1
ATOM 2980 N N . VAL A 1 378 ? 27.607 1.792 -51.328 1.00 82.50 378 VAL A N 1
ATOM 2981 C CA . VAL A 1 378 ? 26.674 2.837 -51.763 1.00 82.50 378 VAL A CA 1
ATOM 2982 C C . VAL A 1 378 ? 25.740 2.238 -52.814 1.00 82.50 378 VAL A C 1
ATOM 2984 O O . VAL A 1 378 ? 26.132 2.012 -53.955 1.00 82.50 378 VAL A O 1
ATOM 2987 N N . SER A 1 379 ? 24.506 1.920 -52.423 1.00 75.81 379 SER A N 1
ATOM 2988 C CA . SER A 1 379 ? 23.505 1.354 -53.333 1.00 75.81 379 SER A CA 1
ATOM 2989 C C . SER A 1 379 ? 22.896 2.417 -54.258 1.00 75.81 379 SER A C 1
ATOM 2991 O O . SER A 1 379 ? 22.785 3.582 -53.882 1.00 75.81 379 SER A O 1
ATOM 2993 N N . THR A 1 380 ? 22.386 1.998 -55.424 1.00 64.62 380 THR A N 1
ATOM 2994 C CA . THR A 1 380 ? 21.521 2.784 -56.343 1.00 64.62 380 THR A CA 1
ATOM 2995 C C . THR A 1 380 ? 22.147 3.980 -57.070 1.00 64.62 380 THR A C 1
ATOM 2997 O O . THR A 1 380 ? 21.423 4.771 -57.668 1.00 64.62 380 THR A O 1
ATOM 3000 N N . THR A 1 381 ? 23.471 4.116 -57.081 1.00 63.97 381 THR A N 1
ATOM 3001 C CA . THR A 1 381 ? 24.128 5.202 -57.821 1.00 63.97 381 THR A CA 1
ATOM 3002 C C . THR A 1 381 ? 24.325 4.817 -59.308 1.00 63.97 381 THR A C 1
ATOM 3004 O O . THR A 1 381 ? 24.774 3.698 -59.567 1.00 63.97 381 THR A O 1
ATOM 3007 N N . PRO A 1 382 ? 23.953 5.664 -60.296 1.00 65.25 382 PRO A N 1
ATOM 3008 C CA . PRO A 1 382 ? 24.070 5.345 -61.730 1.00 65.25 382 PRO A CA 1
ATOM 3009 C C . PRO A 1 382 ? 25.517 5.070 -62.167 1.00 65.25 382 PRO A C 1
ATOM 3011 O O . PRO A 1 382 ? 26.424 5.764 -61.726 1.00 65.25 382 PRO A O 1
ATOM 3014 N N . THR A 1 383 ? 25.761 4.093 -63.043 1.00 65.69 383 THR A N 1
ATOM 3015 C CA . THR A 1 383 ? 27.125 3.778 -63.514 1.00 65.69 383 THR A CA 1
ATOM 3016 C C . THR A 1 383 ? 27.648 4.796 -64.538 1.00 65.69 383 THR A C 1
ATOM 3018 O O . THR A 1 383 ? 26.874 5.506 -65.184 1.00 65.69 383 THR A O 1
ATOM 3021 N N . ALA A 1 384 ? 28.977 4.890 -64.671 1.00 65.50 384 ALA A N 1
ATOM 3022 C CA . ALA A 1 384 ? 29.650 5.869 -65.532 1.00 65.50 384 ALA A CA 1
ATOM 3023 C C . ALA A 1 384 ? 29.805 5.432 -67.004 1.00 65.50 384 ALA A C 1
ATOM 3025 O O . ALA A 1 384 ? 30.128 6.280 -67.824 1.00 65.50 384 ALA A O 1
ATOM 3026 N N . ASP A 1 385 ? 29.488 4.182 -67.360 1.00 64.69 385 ASP A N 1
ATOM 3027 C CA . ASP A 1 385 ? 29.879 3.504 -68.616 1.00 64.69 385 ASP A CA 1
ATOM 3028 C C . ASP A 1 385 ? 29.424 4.171 -69.939 1.00 64.69 385 ASP A C 1
ATOM 3030 O O . ASP A 1 385 ? 29.775 3.729 -71.036 1.00 64.69 385 ASP A O 1
ATOM 3034 N N . HIS A 1 386 ? 28.623 5.233 -69.868 1.00 81.50 386 HIS A N 1
ATOM 3035 C CA . HIS A 1 386 ? 28.126 5.983 -71.020 1.00 81.50 386 HIS A CA 1
ATOM 3036 C C . HIS A 1 386 ? 29.226 6.729 -71.798 1.00 81.50 386 HIS A C 1
ATOM 3038 O O . HIS A 1 386 ? 28.989 7.115 -72.941 1.00 81.50 386 HIS A O 1
ATOM 3044 N N . VAL A 1 387 ? 30.427 6.904 -71.231 1.00 81.38 387 VAL A N 1
ATOM 3045 C CA . VAL A 1 387 ? 31.579 7.535 -71.911 1.00 81.38 387 VAL A CA 1
ATOM 3046 C C . VAL A 1 387 ? 32.040 6.730 -73.132 1.00 81.38 387 VAL A C 1
ATOM 3048 O O . VAL A 1 387 ? 32.586 7.289 -74.081 1.00 81.38 387 VAL A O 1
ATOM 3051 N N . PHE A 1 388 ? 31.781 5.420 -73.152 1.00 82.44 388 PHE A N 1
ATOM 3052 C CA . PHE A 1 388 ? 32.108 4.548 -74.283 1.00 82.44 388 PHE A CA 1
ATOM 3053 C C . PHE A 1 388 ? 30.999 4.452 -75.340 1.00 82.44 388 PHE A C 1
ATOM 3055 O O . PHE A 1 388 ? 31.136 3.695 -76.305 1.00 82.44 388 PHE A O 1
ATOM 3062 N N . ALA A 1 389 ? 29.894 5.184 -75.180 1.00 85.50 389 ALA A N 1
ATOM 3063 C CA . ALA A 1 389 ? 28.830 5.206 -76.173 1.00 85.50 389 ALA A CA 1
ATOM 3064 C C . ALA A 1 389 ? 29.314 5.854 -77.484 1.00 85.50 389 ALA A C 1
ATOM 3066 O O . ALA A 1 389 ? 30.101 6.799 -77.482 1.00 85.50 389 ALA A O 1
ATOM 3067 N N . ALA A 1 390 ? 28.835 5.353 -78.628 1.00 81.50 390 ALA A N 1
ATOM 3068 C CA . ALA A 1 390 ? 29.275 5.825 -79.946 1.00 81.50 390 ALA A CA 1
ATOM 3069 C C . ALA A 1 390 ? 28.932 7.304 -80.218 1.00 81.50 390 ALA A C 1
ATOM 3071 O O . ALA A 1 390 ? 29.548 7.936 -81.072 1.00 81.50 390 ALA A O 1
ATOM 3072 N N . ASP A 1 391 ? 27.944 7.843 -79.508 1.00 86.69 391 ASP A N 1
ATOM 3073 C CA . ASP A 1 391 ? 27.486 9.228 -79.565 1.00 86.69 391 ASP A CA 1
ATOM 3074 C C . ASP A 1 391 ? 28.063 10.109 -78.443 1.00 86.69 391 ASP A C 1
ATOM 3076 O O . ASP A 1 391 ? 27.747 11.303 -78.380 1.00 86.69 391 ASP A O 1
ATOM 3080 N N . TYR A 1 392 ? 28.929 9.561 -77.581 1.00 87.88 392 TYR A N 1
ATOM 3081 C CA . TYR A 1 392 ? 29.585 10.334 -76.537 1.00 87.88 392 TYR A CA 1
ATOM 3082 C C . TYR A 1 392 ? 30.540 11.365 -77.147 1.00 87.88 392 TYR A C 1
ATOM 3084 O O . TYR A 1 392 ? 31.502 11.044 -77.849 1.00 87.88 392 TYR A O 1
ATOM 3092 N N . LYS A 1 393 ? 30.276 12.642 -76.862 1.00 86.38 393 LYS A N 1
ATOM 3093 C CA . LYS A 1 393 ? 31.098 13.758 -77.331 1.00 86.38 393 LYS A CA 1
ATOM 3094 C C . LYS A 1 393 ? 32.238 14.006 -76.353 1.00 86.38 393 LYS A C 1
ATOM 3096 O O . LYS A 1 393 ? 32.099 14.806 -75.428 1.00 86.38 393 LYS A O 1
ATOM 3101 N N . LEU A 1 394 ? 33.362 13.332 -76.583 1.00 89.69 394 LEU A N 1
ATOM 3102 C CA . LEU A 1 394 ? 34.601 13.635 -75.876 1.00 89.69 394 LEU A CA 1
ATOM 3103 C C . LEU A 1 394 ? 34.996 15.093 -76.148 1.00 89.69 394 LEU A C 1
ATOM 3105 O O . LEU A 1 394 ? 34.996 15.539 -77.294 1.00 89.69 394 LEU A O 1
ATOM 3109 N N . ARG A 1 395 ? 35.289 15.844 -75.083 1.00 91.12 395 ARG A N 1
ATOM 3110 C CA . ARG A 1 395 ? 35.736 17.237 -75.188 1.00 91.12 395 ARG A CA 1
ATOM 3111 C C . ARG A 1 395 ? 37.072 17.298 -75.936 1.00 91.12 395 ARG A C 1
ATOM 3113 O O . ARG A 1 395 ? 37.900 16.412 -75.796 1.00 91.12 395 ARG A O 1
ATOM 3120 N N . GLU A 1 396 ? 37.317 18.349 -76.704 1.00 92.25 396 GLU A N 1
ATOM 3121 C CA . GLU A 1 396 ? 38.629 18.532 -77.333 1.00 92.25 396 GLU A CA 1
ATOM 3122 C C . GLU A 1 396 ? 39.693 18.900 -76.284 1.00 92.25 396 GLU A C 1
ATOM 3124 O O . GLU A 1 396 ? 39.424 19.674 -75.358 1.00 92.25 396 GLU A O 1
ATOM 3129 N N . ILE A 1 397 ? 40.926 18.397 -76.433 1.00 90.44 397 ILE A N 1
ATOM 3130 C CA . ILE A 1 397 ? 42.011 18.627 -75.454 1.00 90.44 397 ILE A CA 1
ATOM 3131 C C . ILE A 1 397 ? 42.263 20.128 -75.236 1.00 90.44 397 ILE A C 1
ATOM 3133 O O . ILE A 1 397 ? 42.414 20.562 -74.095 1.00 90.44 397 ILE A O 1
ATOM 3137 N N . ALA A 1 398 ? 42.232 20.936 -76.299 1.00 90.88 398 ALA A N 1
ATOM 3138 C CA . ALA A 1 398 ? 42.421 22.386 -76.208 1.00 90.88 398 ALA A CA 1
ATOM 3139 C C . ALA A 1 398 ? 41.306 23.088 -75.404 1.00 90.88 398 ALA A C 1
ATOM 3141 O O . ALA A 1 398 ? 41.555 24.051 -74.675 1.00 90.88 398 ALA A O 1
ATOM 3142 N N . GLU A 1 399 ? 40.065 22.603 -75.499 1.00 91.50 399 GLU A N 1
ATOM 3143 C CA . GLU A 1 399 ? 38.939 23.137 -74.724 1.00 91.50 399 GLU A CA 1
ATOM 3144 C C . GLU A 1 399 ? 39.006 22.713 -73.255 1.00 91.50 399 GLU A C 1
ATOM 3146 O O . GLU A 1 399 ? 38.620 23.475 -72.362 1.00 91.50 399 GLU A O 1
ATOM 3151 N N . 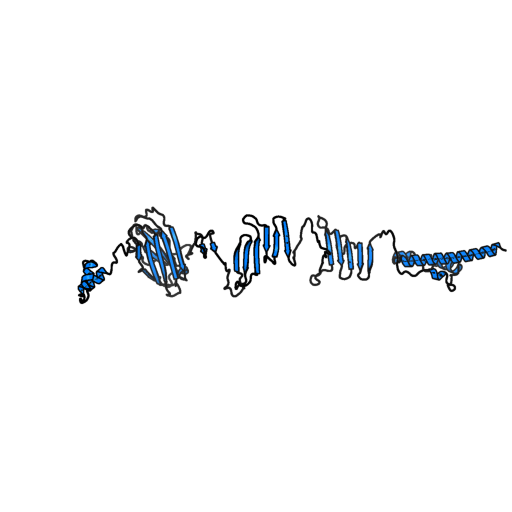LEU A 1 400 ? 39.492 21.498 -72.991 1.00 92.00 400 LEU A N 1
ATOM 3152 C CA . LEU A 1 400 ? 39.745 21.021 -71.637 1.00 92.00 400 LEU A CA 1
ATOM 3153 C C . LEU A 1 400 ? 40.871 21.823 -70.969 1.00 92.00 400 LEU A C 1
ATOM 3155 O O . LEU A 1 400 ? 40.697 22.257 -69.832 1.00 92.00 400 LEU A O 1
ATOM 3159 N N . GLU A 1 401 ? 41.976 22.073 -71.678 1.00 90.94 401 GLU A N 1
ATOM 3160 C CA . GLU A 1 401 ? 43.091 22.900 -71.201 1.00 90.94 401 GLU A CA 1
ATOM 3161 C C . GLU A 1 401 ? 42.608 24.300 -70.820 1.00 90.94 401 GLU A C 1
ATOM 3163 O O . GLU A 1 401 ? 42.805 24.734 -69.684 1.00 90.94 401 GLU A O 1
ATOM 3168 N N . LYS A 1 402 ? 41.870 24.960 -71.722 1.00 93.69 402 LYS A N 1
ATOM 3169 C CA . LYS A 1 402 ? 41.279 26.274 -71.454 1.00 93.69 402 LYS A CA 1
ATOM 3170 C C . LYS A 1 402 ? 40.385 26.257 -70.211 1.00 93.69 402 LYS A C 1
ATOM 3172 O O . LYS A 1 402 ? 40.489 27.148 -69.370 1.00 93.69 402 LYS A O 1
ATOM 3177 N N . PHE A 1 403 ? 39.532 25.240 -70.061 1.00 93.44 403 PHE A N 1
ATOM 3178 C CA . PHE A 1 403 ? 38.664 25.116 -68.888 1.00 93.44 403 PHE A CA 1
ATOM 3179 C C . PHE A 1 403 ? 39.469 24.978 -67.592 1.00 93.44 403 PHE A C 1
ATOM 3181 O O . PHE A 1 403 ? 39.165 25.652 -66.611 1.00 93.44 403 PHE A O 1
ATOM 3188 N N . ILE A 1 404 ? 40.505 24.136 -67.581 1.00 92.44 404 ILE A N 1
ATOM 3189 C CA . ILE A 1 404 ? 41.354 23.935 -66.402 1.00 92.44 404 ILE A CA 1
ATOM 3190 C C . ILE A 1 404 ? 42.108 25.226 -66.062 1.00 92.44 404 ILE A C 1
ATOM 3192 O O . ILE A 1 404 ? 42.153 25.595 -64.891 1.00 92.44 404 ILE A O 1
ATOM 3196 N N . SER A 1 405 ? 42.640 25.945 -67.056 1.00 91.75 405 SER A N 1
ATOM 3197 C CA . SER A 1 405 ? 43.309 27.234 -66.835 1.00 91.75 405 SER A CA 1
ATOM 3198 C C . SER A 1 405 ? 42.372 28.306 -66.269 1.00 91.75 405 SER A C 1
ATOM 3200 O O . SER A 1 405 ? 42.805 29.129 -65.467 1.00 91.75 405 SER A O 1
ATOM 3202 N N . GLU A 1 406 ? 41.094 28.306 -66.660 1.00 93.38 406 GLU A N 1
ATOM 3203 C CA . GLU A 1 406 ? 40.106 29.290 -66.196 1.00 93.38 406 GLU A CA 1
ATOM 3204 C C . GLU A 1 406 ? 39.442 28.923 -64.858 1.00 93.38 406 GLU A C 1
ATOM 3206 O O . GLU A 1 406 ? 39.061 29.814 -64.096 1.00 93.38 406 GLU A O 1
ATOM 3211 N N . LYS A 1 407 ? 39.236 27.628 -64.586 1.00 92.25 407 LYS A N 1
ATOM 3212 C CA . LYS A 1 407 ? 38.418 27.140 -63.460 1.00 92.25 407 LYS A CA 1
ATOM 3213 C C . LYS A 1 407 ? 39.210 26.408 -62.381 1.00 92.25 407 LYS A C 1
ATOM 3215 O O . LYS A 1 407 ? 38.700 26.258 -61.275 1.00 92.25 407 LYS A O 1
ATOM 3220 N N . SER A 1 408 ? 40.441 25.982 -62.659 1.00 91.94 408 SER A N 1
ATOM 3221 C CA . SER A 1 408 ? 41.324 25.273 -61.717 1.00 91.94 408 SER A CA 1
ATOM 3222 C C . SER A 1 408 ? 40.751 23.964 -61.149 1.00 91.94 408 SER A C 1
ATOM 3224 O O . SER A 1 408 ? 41.165 23.512 -60.082 1.00 91.94 408 SER A O 1
ATOM 3226 N N . HIS A 1 409 ? 39.801 23.337 -61.847 1.00 91.62 409 HIS A N 1
ATOM 3227 C CA . HIS A 1 409 ? 39.285 21.998 -61.555 1.00 91.62 409 HIS A CA 1
ATOM 3228 C C . HIS A 1 409 ? 38.804 21.321 -62.849 1.00 91.62 409 HIS A C 1
ATOM 3230 O O . HIS A 1 409 ? 38.665 21.970 -63.888 1.00 91.62 409 HIS A O 1
ATOM 3236 N N . LEU A 1 410 ? 38.556 20.008 -62.798 1.00 92.62 410 LEU A N 1
ATOM 3237 C CA . LEU A 1 410 ? 38.019 19.265 -63.942 1.00 92.62 410 LEU A CA 1
ATOM 3238 C C . LEU A 1 410 ? 36.531 19.583 -64.160 1.00 92.62 410 LEU A C 1
ATOM 3240 O O . LEU A 1 410 ? 35.813 19.813 -63.182 1.00 92.62 410 LEU A O 1
ATOM 3244 N N . PRO A 1 411 ? 36.032 19.552 -65.411 1.00 89.50 411 PRO A N 1
ATOM 3245 C CA . PRO A 1 411 ? 34.601 19.654 -65.681 1.00 89.50 411 PRO A CA 1
ATOM 3246 C C . PRO A 1 411 ? 33.798 18.650 -64.845 1.00 89.50 411 PRO A C 1
ATOM 3248 O O . PRO A 1 411 ? 34.249 17.528 -64.639 1.00 89.50 411 PRO A O 1
ATOM 3251 N N . GLU A 1 412 ? 32.615 19.054 -64.371 1.00 88.75 412 GLU A N 1
ATOM 3252 C CA . GLU A 1 412 ? 31.654 18.234 -63.595 1.00 88.75 412 GLU A CA 1
ATOM 3253 C C . GLU A 1 412 ? 32.118 17.791 -62.197 1.00 88.75 412 GLU A C 1
ATOM 3255 O O . GLU A 1 412 ? 31.282 17.419 -61.365 1.00 88.75 412 GLU A O 1
ATOM 3260 N N . ILE A 1 413 ? 33.415 17.888 -61.908 1.00 92.12 413 ILE A N 1
ATOM 3261 C CA . ILE A 1 413 ? 33.992 17.737 -60.576 1.00 92.12 413 ILE A CA 1
ATOM 3262 C C . ILE A 1 413 ? 33.857 19.073 -59.834 1.00 92.12 413 ILE A C 1
ATOM 3264 O O . ILE A 1 413 ? 34.304 20.088 -60.366 1.00 92.12 413 ILE A O 1
ATOM 3268 N N . PRO A 1 414 ? 33.260 19.105 -58.627 1.00 90.50 414 PRO A N 1
ATOM 3269 C CA . PRO A 1 414 ? 33.183 20.332 -57.842 1.00 90.50 414 PRO A CA 1
ATOM 3270 C C . PRO A 1 414 ? 34.573 20.897 -57.524 1.00 90.50 414 PRO A C 1
ATOM 3272 O O . PRO A 1 414 ? 35.551 20.163 -57.372 1.00 90.50 414 PRO A O 1
ATOM 3275 N N . SER A 1 415 ? 34.665 22.210 -57.379 1.00 92.00 415 SER A N 1
ATOM 3276 C CA . SER A 1 415 ? 35.867 22.877 -56.888 1.00 92.00 415 SER A CA 1
ATOM 3277 C C . SER A 1 415 ? 36.123 22.560 -55.407 1.00 92.00 415 SER A C 1
ATOM 3279 O O . SER A 1 415 ? 35.211 22.238 -54.642 1.00 92.00 415 SER A O 1
ATOM 3281 N N . ALA A 1 416 ? 37.371 22.726 -54.955 1.00 90.31 416 ALA A N 1
ATOM 3282 C CA . ALA A 1 416 ? 37.739 22.527 -53.548 1.00 90.31 416 ALA A CA 1
ATOM 3283 C C . ALA A 1 416 ? 36.930 23.416 -52.584 1.00 90.31 416 ALA A C 1
ATOM 3285 O O . ALA A 1 416 ? 36.623 23.015 -51.459 1.00 90.31 416 ALA A O 1
ATOM 3286 N N . LYS A 1 417 ? 36.560 24.620 -53.040 1.00 90.88 417 LYS A N 1
ATOM 3287 C CA . LYS A 1 417 ? 35.706 25.534 -52.284 1.00 90.88 417 LYS A CA 1
ATOM 3288 C C . LYS A 1 417 ? 34.291 24.972 -52.141 1.00 90.88 417 LYS A C 1
ATOM 3290 O O . LYS A 1 417 ? 33.796 24.877 -51.027 1.00 90.88 417 LYS A O 1
ATOM 3295 N N . GLU A 1 418 ? 33.679 24.524 -53.236 1.00 89.75 418 GLU A N 1
ATOM 3296 C CA . GLU A 1 418 ? 32.334 23.930 -53.208 1.00 89.75 418 GLU A CA 1
ATOM 3297 C C . GLU A 1 418 ? 32.269 22.684 -52.314 1.00 89.75 418 GLU A C 1
ATOM 3299 O O . GLU A 1 418 ? 31.322 22.536 -51.544 1.00 89.75 418 GLU A O 1
ATOM 3304 N N . MET A 1 419 ? 33.298 21.829 -52.348 1.00 91.00 419 MET A N 1
ATOM 3305 C CA . MET A 1 419 ? 33.384 20.642 -51.485 1.00 91.00 419 MET A CA 1
ATOM 3306 C C . MET A 1 419 ? 33.495 20.994 -49.998 1.00 91.00 419 MET A C 1
ATOM 3308 O O . MET A 1 419 ? 32.942 20.292 -49.154 1.00 91.00 419 MET A O 1
ATOM 3312 N N . THR A 1 420 ? 34.220 22.067 -49.673 1.00 89.25 420 THR A N 1
ATOM 3313 C CA . THR A 1 420 ? 34.398 22.525 -48.288 1.00 89.25 420 THR A CA 1
ATOM 3314 C C . THR A 1 420 ? 33.120 23.169 -47.756 1.00 89.25 420 THR A C 1
ATOM 3316 O O . THR A 1 420 ? 32.731 22.911 -46.619 1.00 89.25 420 THR A O 1
ATOM 3319 N N . ASP A 1 421 ? 32.455 23.972 -48.589 1.00 90.69 421 ASP A N 1
ATOM 3320 C CA . ASP A 1 421 ? 31.282 24.752 -48.196 1.00 90.69 421 ASP A CA 1
ATOM 3321 C C . ASP A 1 421 ? 30.004 23.892 -48.132 1.00 90.69 421 ASP A C 1
ATOM 3323 O O . ASP A 1 421 ? 29.178 24.084 -47.241 1.00 90.69 421 ASP A O 1
ATOM 3327 N N . SER A 1 422 ? 29.824 22.945 -49.062 1.00 87.19 422 SER A N 1
ATOM 3328 C CA . SER A 1 422 ? 28.574 22.172 -49.218 1.00 87.19 422 SER A CA 1
ATOM 3329 C C . SER A 1 422 ? 28.702 20.680 -48.890 1.00 87.19 422 SER A C 1
ATOM 3331 O O . SER A 1 422 ? 27.701 19.962 -48.884 1.00 87.19 422 SER A O 1
ATOM 3333 N N . GLY A 1 423 ? 29.914 20.195 -48.608 1.00 86.50 423 GLY A N 1
ATOM 3334 C CA . GLY A 1 423 ? 30.189 18.766 -48.484 1.00 86.50 423 GLY A CA 1
ATOM 3335 C C . GLY A 1 423 ? 30.195 18.046 -49.837 1.00 86.50 423 GLY A C 1
ATOM 3336 O O . GLY A 1 423 ? 30.145 18.660 -50.904 1.00 86.50 423 GLY A O 1
ATOM 3337 N N . LEU A 1 424 ? 30.291 16.716 -49.798 1.00 87.88 424 LEU A N 1
ATOM 3338 C CA . LEU A 1 424 ? 30.438 15.884 -50.991 1.00 87.88 424 LEU A CA 1
ATOM 3339 C C . LEU A 1 424 ? 29.661 14.571 -50.848 1.00 87.88 424 LEU A C 1
ATOM 3341 O O . LEU A 1 424 ? 29.832 13.844 -49.870 1.00 87.88 424 LEU A O 1
ATOM 3345 N N . SER A 1 425 ? 28.845 14.247 -51.852 1.00 87.69 425 SER A N 1
ATOM 3346 C CA . SER A 1 425 ? 28.234 12.921 -51.993 1.00 87.69 425 SER A CA 1
ATOM 3347 C C . SER A 1 425 ? 29.305 11.923 -52.424 1.00 87.69 425 SER A C 1
ATOM 3349 O O . SER A 1 425 ? 29.838 12.019 -53.530 1.00 87.69 425 SER A O 1
ATOM 3351 N N . VAL A 1 426 ? 29.645 10.974 -51.549 1.00 86.69 426 VAL A N 1
ATOM 3352 C CA . VAL A 1 426 ? 30.708 9.992 -51.822 1.00 86.69 426 VAL A CA 1
ATOM 3353 C C . VAL A 1 426 ? 30.368 9.141 -53.049 1.00 86.69 426 VAL A C 1
ATOM 3355 O O . VAL A 1 426 ? 31.238 8.938 -53.887 1.00 86.69 426 VAL A O 1
ATOM 3358 N N . GLY A 1 427 ? 29.114 8.700 -53.196 1.00 86.25 427 GLY A N 1
ATOM 3359 C CA . GLY A 1 427 ? 28.674 7.900 -54.346 1.00 86.25 427 GLY A CA 1
ATOM 3360 C C . GLY A 1 427 ? 28.819 8.642 -55.674 1.00 86.25 427 GLY A C 1
ATOM 3361 O O . GLY A 1 427 ? 29.526 8.181 -56.568 1.00 86.25 427 GLY A O 1
ATOM 3362 N N . ASP A 1 428 ? 28.212 9.827 -55.780 1.00 85.62 428 ASP A N 1
ATOM 3363 C CA . ASP A 1 428 ? 28.246 10.620 -57.019 1.00 85.62 428 ASP A CA 1
ATOM 3364 C C . ASP A 1 428 ? 29.669 11.047 -57.379 1.00 85.62 428 ASP A C 1
ATOM 3366 O O . ASP A 1 428 ? 30.044 11.095 -58.551 1.00 85.62 428 ASP A O 1
ATOM 3370 N N . PHE A 1 429 ? 30.485 11.352 -56.368 1.00 89.06 429 PHE A N 1
ATOM 3371 C CA . PHE A 1 429 ? 31.876 11.709 -56.586 1.00 89.06 429 PHE A CA 1
ATOM 3372 C C . PHE A 1 429 ? 32.690 10.541 -57.146 1.00 89.06 429 PHE A C 1
ATOM 3374 O O . PHE A 1 429 ? 33.444 10.744 -58.094 1.00 89.06 429 PHE A O 1
ATOM 3381 N N . GLN A 1 430 ? 32.511 9.323 -56.621 1.00 87.69 430 GLN A N 1
ATOM 3382 C CA . GLN A 1 430 ? 33.189 8.133 -57.148 1.00 87.69 430 GLN A CA 1
ATOM 3383 C C . GLN A 1 430 ? 32.803 7.847 -58.606 1.00 87.69 430 GLN A C 1
ATOM 3385 O O . GLN A 1 430 ? 33.678 7.540 -59.411 1.00 87.69 430 GLN A O 1
ATOM 3390 N N . ILE A 1 431 ? 31.534 8.030 -58.984 1.00 87.62 431 ILE A N 1
ATOM 3391 C CA . ILE A 1 431 ? 31.092 7.865 -60.382 1.00 87.62 431 ILE A CA 1
ATOM 3392 C C . ILE A 1 431 ? 31.711 8.910 -61.295 1.00 87.62 431 ILE A C 1
ATOM 3394 O O . ILE A 1 431 ? 32.222 8.570 -62.358 1.00 87.62 431 ILE A O 1
ATOM 3398 N N . LYS A 1 432 ? 31.702 10.182 -60.890 1.00 89.38 432 LYS A N 1
ATOM 3399 C CA . LYS A 1 432 ? 32.321 11.238 -61.696 1.00 89.38 432 LYS A CA 1
ATOM 3400 C C . LYS A 1 432 ? 33.823 11.016 -61.845 1.00 89.38 432 LYS A C 1
ATOM 3402 O O . LYS A 1 432 ? 34.360 11.253 -62.920 1.00 89.38 432 LYS A O 1
ATOM 3407 N N . LEU A 1 433 ? 34.505 10.540 -60.802 1.00 90.75 433 LEU A N 1
ATOM 3408 C CA . LEU A 1 433 ? 35.911 10.151 -60.905 1.00 90.75 433 LEU A CA 1
ATOM 3409 C C . LEU A 1 433 ? 36.109 8.998 -61.895 1.00 90.75 433 LEU A C 1
ATOM 3411 O O . LEU A 1 433 ? 37.011 9.086 -62.725 1.00 90.75 433 LEU A O 1
ATOM 3415 N N . LEU A 1 434 ? 35.255 7.968 -61.856 1.00 90.62 434 LEU A N 1
ATOM 3416 C CA . LEU A 1 434 ? 35.280 6.873 -62.829 1.00 90.62 434 LEU A CA 1
ATOM 3417 C C . LEU A 1 434 ? 35.100 7.397 -64.263 1.00 90.62 434 LEU A C 1
ATOM 3419 O O . LEU A 1 434 ? 35.922 7.093 -65.121 1.00 90.62 434 LEU A O 1
ATOM 3423 N N . GLN A 1 435 ? 34.129 8.285 -64.494 1.00 89.81 435 GLN A N 1
ATOM 3424 C CA . GLN A 1 435 ? 33.913 8.940 -65.788 1.00 89.81 435 GLN A CA 1
ATOM 3425 C C . GLN A 1 435 ? 35.174 9.671 -66.286 1.00 89.81 435 GLN A C 1
ATOM 3427 O O . GLN A 1 435 ? 35.553 9.550 -67.449 1.00 89.81 435 GLN A O 1
ATOM 3432 N N . LYS A 1 436 ? 35.881 10.405 -65.411 1.00 92.12 436 LYS A N 1
ATOM 3433 C CA . LYS A 1 436 ? 37.128 11.093 -65.800 1.00 92.12 436 LYS A CA 1
ATOM 3434 C C . LYS A 1 436 ? 38.282 10.134 -66.077 1.00 92.12 436 LYS A C 1
ATOM 3436 O O . LYS A 1 436 ? 39.114 10.440 -66.929 1.00 92.12 436 LYS A O 1
ATOM 3441 N N . ILE A 1 437 ? 38.330 8.980 -65.413 1.00 91.81 437 ILE A N 1
ATOM 3442 C CA . ILE A 1 437 ? 39.291 7.914 -65.733 1.00 91.81 437 ILE A CA 1
ATOM 3443 C C . ILE A 1 437 ? 39.004 7.333 -67.129 1.00 91.81 437 ILE A C 1
ATOM 3445 O O . ILE A 1 437 ? 39.938 7.089 -67.897 1.00 91.81 437 ILE A O 1
ATOM 3449 N N . GLU A 1 438 ? 37.735 7.158 -67.497 1.00 90.69 438 GLU A N 1
ATOM 3450 C CA . GLU A 1 438 ? 37.330 6.688 -68.829 1.00 90.69 438 GLU A CA 1
ATOM 3451 C C . GLU A 1 438 ? 37.643 7.717 -69.928 1.00 90.69 438 GLU A C 1
ATOM 3453 O O . GLU A 1 438 ? 38.272 7.369 -70.929 1.00 90.69 438 GLU A O 1
ATOM 3458 N N . GLU A 1 439 ? 37.317 8.998 -69.717 1.00 91.38 439 GLU A N 1
ATOM 3459 C CA . GLU A 1 439 ? 37.676 10.095 -70.633 1.00 91.38 439 GLU A CA 1
ATOM 3460 C C . GLU A 1 439 ? 39.201 10.179 -70.833 1.00 91.38 439 GLU A C 1
ATOM 3462 O O . GLU A 1 439 ? 39.685 10.252 -71.965 1.00 91.38 439 GLU A O 1
ATOM 3467 N N . LEU A 1 440 ? 39.978 10.096 -69.744 1.00 93.00 440 LEU A N 1
ATOM 3468 C CA . LEU A 1 440 ? 41.443 10.045 -69.797 1.00 93.00 440 LEU A CA 1
ATOM 3469 C C . LEU A 1 440 ? 41.939 8.857 -70.631 1.00 93.00 440 LEU A C 1
ATOM 3471 O O . LEU A 1 440 ? 42.886 8.992 -71.408 1.00 93.00 440 LEU A O 1
ATOM 3475 N N . THR A 1 441 ? 41.280 7.706 -70.507 1.00 92.38 441 THR A N 1
ATOM 3476 C CA . THR A 1 441 ? 41.597 6.506 -71.288 1.00 92.38 441 THR A CA 1
ATOM 3477 C C . THR A 1 441 ? 41.356 6.731 -72.783 1.00 92.38 441 THR A C 1
ATOM 3479 O O . THR A 1 441 ? 42.207 6.356 -73.593 1.00 92.38 441 THR A O 1
ATOM 3482 N N . LEU A 1 442 ? 40.271 7.413 -73.169 1.00 90.81 442 LEU A N 1
ATOM 3483 C CA . LEU A 1 442 ? 40.011 7.775 -74.568 1.00 90.81 442 LEU A CA 1
ATOM 3484 C C . LEU A 1 442 ? 41.068 8.734 -75.134 1.00 90.81 442 LEU A C 1
ATOM 3486 O O . LEU A 1 442 ? 41.574 8.488 -76.234 1.00 90.81 442 LEU A O 1
ATOM 3490 N N . TYR A 1 443 ? 41.470 9.769 -74.385 1.00 92.38 443 TYR A N 1
ATOM 3491 C CA . TYR A 1 443 ? 42.551 10.666 -74.815 1.00 92.38 443 TYR A CA 1
ATOM 3492 C C . TYR A 1 443 ? 43.875 9.918 -75.006 1.00 92.38 443 TYR A C 1
ATOM 3494 O O . TYR A 1 443 ? 44.560 10.130 -76.006 1.00 92.38 443 TYR A O 1
ATOM 3502 N N . MET A 1 444 ? 44.227 9.001 -74.096 1.00 92.31 444 MET A N 1
ATOM 3503 C CA . MET A 1 444 ? 45.439 8.181 -74.227 1.00 92.31 444 MET A CA 1
ATOM 3504 C C . MET A 1 444 ? 45.400 7.284 -75.469 1.00 92.31 444 MET A C 1
ATOM 3506 O O . MET A 1 444 ? 46.409 7.164 -76.167 1.00 92.31 444 MET A O 1
ATOM 3510 N N . ILE A 1 445 ? 44.246 6.678 -75.774 1.00 91.06 445 ILE A N 1
ATOM 3511 C CA . ILE A 1 445 ? 44.056 5.880 -76.994 1.00 91.06 445 ILE A CA 1
ATOM 3512 C C . ILE A 1 445 ? 44.220 6.758 -78.241 1.00 91.06 445 ILE A C 1
ATOM 3514 O O . ILE A 1 445 ? 44.899 6.341 -79.181 1.00 91.06 445 ILE A O 1
ATOM 3518 N N . SER A 1 446 ? 43.639 7.964 -78.258 1.00 88.94 446 SER A N 1
ATOM 3519 C CA . SER A 1 446 ? 43.789 8.911 -79.374 1.00 88.94 446 SER A CA 1
ATOM 3520 C C . SER A 1 446 ? 45.249 9.309 -79.578 1.00 88.94 446 SER A C 1
ATOM 3522 O O . SER A 1 446 ? 45.804 9.122 -80.660 1.00 88.94 446 SER A O 1
ATOM 3524 N N . MET A 1 447 ? 45.914 9.738 -78.504 1.00 91.06 447 MET A N 1
ATOM 3525 C CA . MET A 1 447 ? 47.319 10.142 -78.525 1.00 91.06 447 MET A CA 1
ATOM 3526 C C . MET A 1 447 ? 48.234 9.001 -78.992 1.00 91.06 447 MET A C 1
ATOM 3528 O O . MET A 1 447 ? 49.161 9.218 -79.769 1.00 91.06 447 MET A O 1
ATOM 3532 N N . LYS A 1 448 ? 47.972 7.759 -78.565 1.00 92.38 448 LYS A N 1
ATOM 3533 C CA . LYS A 1 448 ? 48.731 6.587 -79.017 1.00 92.38 448 LYS A CA 1
ATOM 3534 C C . LYS A 1 448 ? 48.566 6.346 -80.520 1.00 92.38 448 LYS A C 1
ATOM 3536 O O . LYS A 1 448 ? 49.565 6.091 -81.190 1.00 92.38 448 LYS A O 1
ATOM 3541 N N . LYS A 1 449 ? 47.343 6.466 -81.052 1.00 90.12 449 LYS A N 1
ATOM 3542 C CA . LYS A 1 449 ? 47.082 6.356 -82.497 1.00 90.12 449 LYS A CA 1
ATOM 3543 C C . LYS A 1 449 ? 47.838 7.426 -83.284 1.00 90.12 449 LYS A C 1
ATOM 3545 O O . LYS A 1 449 ? 48.469 7.095 -84.281 1.00 90.12 449 LYS A O 1
ATOM 3550 N N . GLU A 1 450 ? 47.827 8.673 -82.821 1.00 89.44 450 GLU A N 1
ATOM 3551 C CA . GLU A 1 450 ? 48.582 9.765 -83.449 1.00 89.44 450 GLU A CA 1
ATOM 3552 C C . GLU A 1 450 ? 50.093 9.501 -83.433 1.00 89.44 450 GLU A C 1
ATOM 3554 O O . GLU A 1 450 ? 50.752 9.631 -84.462 1.00 89.44 450 GLU A O 1
ATOM 3559 N N . ILE A 1 451 ? 50.642 9.047 -82.300 1.00 90.19 451 ILE A N 1
ATOM 3560 C CA . ILE A 1 451 ? 52.060 8.673 -82.185 1.00 90.19 451 ILE A CA 1
ATOM 3561 C C . ILE A 1 451 ? 52.418 7.539 -83.149 1.00 90.19 451 ILE A C 1
ATOM 3563 O O . ILE A 1 451 ? 53.489 7.567 -83.751 1.00 90.19 451 ILE A O 1
ATOM 3567 N N . ASP A 1 452 ? 51.560 6.531 -83.293 1.00 89.31 452 ASP A N 1
ATOM 3568 C CA . ASP A 1 452 ? 51.825 5.405 -84.189 1.00 89.31 452 ASP A CA 1
ATOM 3569 C C . ASP A 1 452 ? 51.779 5.840 -85.662 1.00 89.31 452 ASP A C 1
ATOM 3571 O O . ASP A 1 452 ? 52.636 5.427 -86.443 1.00 89.31 452 ASP A O 1
ATOM 3575 N N . VAL A 1 453 ? 50.875 6.754 -86.033 1.00 88.94 453 VAL A N 1
ATOM 3576 C CA . VAL A 1 453 ? 50.883 7.398 -87.358 1.00 88.94 453 VAL A CA 1
ATOM 3577 C C . VAL A 1 453 ? 52.173 8.198 -87.574 1.00 88.94 453 VAL A C 1
ATOM 3579 O O . VAL A 1 453 ? 52.798 8.072 -88.624 1.00 88.94 453 VAL A O 1
ATOM 3582 N N . LEU A 1 454 ? 52.616 8.969 -86.576 1.00 84.56 454 LEU A N 1
ATOM 3583 C CA . LEU A 1 454 ? 53.853 9.757 -86.641 1.00 84.56 454 LEU A CA 1
ATOM 3584 C C . LEU A 1 454 ? 55.129 8.903 -86.694 1.00 84.56 454 LEU A C 1
ATOM 3586 O O . LEU A 1 454 ? 56.135 9.380 -87.196 1.00 84.56 454 LEU A O 1
ATOM 3590 N N . LYS A 1 455 ? 55.106 7.671 -86.169 1.00 78.81 455 LYS A N 1
ATOM 3591 C CA . LYS A 1 455 ? 56.232 6.717 -86.220 1.00 78.81 455 LYS A CA 1
ATOM 3592 C C . LYS A 1 455 ? 56.301 5.903 -87.512 1.00 78.81 455 LYS A C 1
ATOM 3594 O O . LYS A 1 455 ? 57.324 5.272 -87.764 1.00 78.81 455 LYS A O 1
ATOM 3599 N N . THR A 1 456 ? 55.193 5.822 -88.245 1.00 72.31 456 THR A N 1
ATOM 3600 C CA . THR A 1 456 ? 55.089 5.028 -89.482 1.00 72.31 456 THR A CA 1
ATOM 3601 C C . THR A 1 456 ? 55.431 5.861 -90.726 1.00 72.31 456 THR A C 1
ATOM 3603 O O . THR A 1 456 ? 55.669 5.292 -91.790 1.00 72.31 456 THR A O 1
ATOM 3606 N N . ASN A 1 457 ? 55.499 7.188 -90.578 1.00 48.47 457 ASN A N 1
ATOM 3607 C CA . ASN A 1 457 ? 56.139 8.120 -91.511 1.00 48.47 457 ASN A CA 1
ATOM 3608 C C . ASN A 1 457 ? 57.575 8.408 -91.063 1.00 48.47 457 ASN A C 1
ATOM 3610 O O . ASN A 1 457 ? 58.396 8.736 -91.949 1.00 48.47 457 ASN A O 1
#

Radius of gyration: 54.52 Å; chains: 1; bounding box: 123×54×160 Å

Foldseek 3Di:
DDADDPVVLVVQDPPPHPHDPVSVVSVVVNVPPVPPCVVVPLLKDKDWPDKDKDDAQDAQKKKKWFLDLAWAAAKKKKKKAFDDDQHWQGWMWMKIWGFGAHSQRRGPDDIDMFTPDDDTNNQQFWDKAGWDQDPVRSTIIIMIIGRDRGMTMMIMMMIGRHPDRDRNVNIDMDDMDRHHDPDDSGHDHDDPDQDEDVDPDHPDNDHYPFKDWDDLPPPPDFGWIWTWDDDQFKTFIFTAGSVRPDTQWGWMFGGGDVDTQKTFTGDPVDTQWMAGPVVRDIDGPDDDDDDDDDDDPDDDQDDPDGDDDFDDDPVPDDQWTWDFDADPVGFTAWTFGDRHDFWTFIAGTDRPHHTQWIAGNVGDIDGDDDDDDPDDDDPDQDAQPCCPPPPRDQDDPVVQVVCCVVPVDGPPADDPVCCVVPNDDPRVNVRVVVNV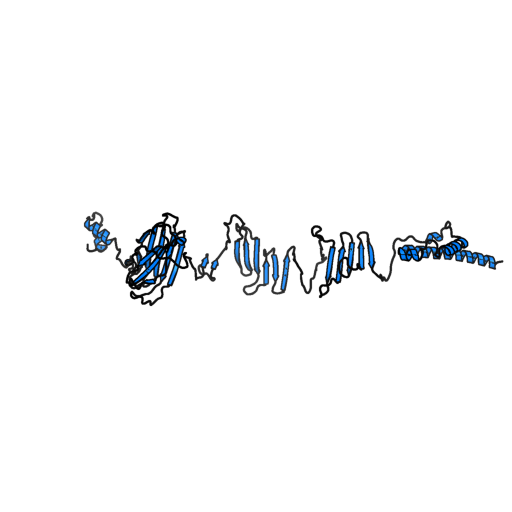VSSVVVVVVVVVVVVVVVVVD